Protein AF-A0A7V2ZH72-F1 (afdb_monomer_lite)

Sequence (437 aa):
MSSKNKIIKHLIDLAQKYGYLTFNDINKTFDEYEIDKEKVDDFVEQLTEMGIKIIGAEEEKNLLKDIQAVSEEIIQGEPLRLFINEINKFGVMDRETEIAIAKRIRANEAKLLSLVLSSPIALREINHWVELVKQREMSPKELMKRGRKTRRTLKKMRRKLASTVKTVNKLIKKLAKLQRKLESKKLSLKKKMEYQTKFNKIKKKVVDKINSLNLNPEKVKRLIKKTQTVTDKVIQLIKEEKRYESMFSASYDTVANWFKNLKSRKITPSQFKRITGYNVTAAQTLFANFQKVHTKLLHYKKELNMSEEEIIQLNKQISEIKSEIEKDKLEIIQVNLGLVVSFAKKFAMLTGADVNDLIQEGATGLAKAVEKFEWRKGYKFSTYAHWWIRQAISRYMAEYTKTIRLPVHIRELVSKMIKVYKTFKQKSDEEITTKDY

Secondary structure (DSSP, 8-state):
--HHHHHHHHHHHHHHHHSSEEHHHHHHHHHHTT--GGGHHHHHHHHHHTT--EE-HHHHHHHHHHHHHTTTTS--SHHHHHHHHHHHTT----HHHHHHHHHHHHHHHHHHHHHHHHSHHHHHHHHHHHHHHHHTSS-GGGGSPSS---HHHHHHHHHHHHHHHHHHHHHHHHHHHHHHHHHSS---HHHHHHHHHHHHHHHHHHHHHHHTT---HHHHHHHHHHHHHHHHHHHHHHHHHHHHHHHHTS-HHHHHHHHHHHHTTSS-HHHHHHHHSS-HHHHHHHHHHHHHHHHHHHHHHHHH---HHHHHHHHHHHHHHHHHHHHHHHHHHHHHHHHHHHHHHHHHHHH---HHHHHHHHHHHHHHHHHH--GGG---HHHHHHHHHHHHHHHHHHHHSSSS---HHHHHHHHHHHHHHHHHHTT--SPPPTT--

Radius of gyration: 32.92 Å; chains: 1; bounding box: 65×53×101 Å

pLDDT: mean 76.52, std 13.26, range [38.84, 94.12]

Foldseek 3Di:
DDPVVVLLVVQVVVCVVPVAAEPVNLVVSCVVVVDDPVCSVVVVVVCVVVVHHYAYPVRVVVVVVVVVVVLPPPDPDPVVNVVVVLLVVLAADDQVVVVVLLVLLVVLVVVLLLLLLLFLLLLVVLVVVLVCVVVVVDQLQQFAEDDDDDPVRSVVLNVLSVVLSVVLVVLVVVLVVLVVVLPDPDDDPVVNVVSVVVNVVSSVVNSVSVVVSNTDVVVSVVSLVSLLVLLVVLVVLVVVQVVLCVLQVHHLVVLVVLVVCVVVVVADQVRSCVNRVDHPVVSVVSNVVSVVSVVVNVVSCVSRVDDNVRSVVSNVSSVVSVVSSVVSLVSQLSNCLVVQLVVLVVVCVVQVDDSVVLSVQLSVLQSVLSVPDDCVVVDGSSVSSVVSSCVSSVVCCQAPVDPDHDHNVVVVVVVVVVVVVVVVCVVDVDDDDPVND

Structure (mmCIF, N/CA/C/O backbone):
data_AF-A0A7V2ZH72-F1
#
_entry.id   AF-A0A7V2ZH72-F1
#
loop_
_atom_site.group_PDB
_atom_site.id
_atom_site.type_symbol
_atom_site.label_atom_id
_atom_site.label_alt_id
_atom_site.label_comp_id
_atom_site.label_asym_id
_atom_site.label_entity_id
_atom_site.label_seq_id
_atom_site.pdbx_PDB_ins_code
_atom_site.Cartn_x
_atom_site.Cartn_y
_atom_site.Cartn_z
_atom_site.occupancy
_atom_site.B_iso_or_equiv
_atom_site.auth_seq_id
_atom_site.auth_comp_id
_atom_site.auth_asym_id
_atom_site.auth_atom_id
_atom_site.pdbx_PDB_model_num
ATOM 1 N N . MET A 1 1 ? 12.319 -16.347 -51.691 1.00 42.94 1 MET A N 1
ATOM 2 C CA . MET A 1 1 ? 13.016 -15.154 -51.153 1.00 42.94 1 MET A CA 1
ATOM 3 C C . MET A 1 1 ? 14.231 -15.629 -50.375 1.00 42.94 1 MET A C 1
ATOM 5 O O . MET A 1 1 ? 14.043 -16.300 -49.368 1.00 42.94 1 MET A O 1
ATOM 9 N N . SER A 1 2 ? 15.431 -15.362 -50.899 1.00 49.94 2 SER A N 1
ATOM 10 C CA . SER A 1 2 ? 16.717 -15.862 -50.382 1.00 49.94 2 SER A CA 1
ATOM 11 C C . SER A 1 2 ? 16.894 -15.583 -48.883 1.00 49.94 2 SER A C 1
ATOM 13 O O . SER A 1 2 ? 16.524 -14.500 -48.423 1.00 49.94 2 SER A O 1
ATOM 15 N N . SER A 1 3 ? 17.461 -16.537 -48.133 1.00 55.03 3 SER A N 1
ATOM 16 C CA . SER A 1 3 ? 17.775 -16.414 -46.697 1.00 55.03 3 SER A CA 1
ATOM 17 C C . SER A 1 3 ? 18.550 -15.127 -46.380 1.00 55.03 3 SER A C 1
ATOM 19 O O . SER A 1 3 ? 18.271 -14.482 -45.370 1.00 55.03 3 SER A O 1
ATOM 21 N N . LYS A 1 4 ? 19.389 -14.661 -47.321 1.00 54.16 4 LYS A N 1
ATOM 22 C CA . LYS A 1 4 ? 20.102 -13.373 -47.258 1.00 54.16 4 LYS A CA 1
ATOM 23 C C . LYS A 1 4 ? 19.172 -12.166 -47.049 1.00 54.16 4 LYS A C 1
ATOM 25 O O . LYS A 1 4 ? 19.429 -11.331 -46.189 1.00 54.16 4 LYS A O 1
ATOM 30 N N . ASN A 1 5 ? 18.035 -12.099 -47.748 1.00 54.44 5 ASN A N 1
ATOM 31 C CA . ASN A 1 5 ? 17.117 -10.953 -47.656 1.00 54.44 5 ASN A CA 1
ATOM 32 C C . ASN A 1 5 ? 16.338 -10.909 -46.334 1.00 54.44 5 ASN A C 1
ATOM 34 O O . ASN A 1 5 ? 15.870 -9.843 -45.937 1.00 54.44 5 ASN A O 1
ATOM 38 N N . LYS A 1 6 ? 16.173 -12.045 -45.643 1.00 61.38 6 LYS A N 1
ATOM 39 C CA . LYS A 1 6 ? 15.536 -12.075 -44.316 1.00 61.38 6 LYS A CA 1
ATOM 40 C C . LYS A 1 6 ? 16.492 -11.592 -43.226 1.00 61.38 6 LYS A C 1
ATOM 42 O O . LYS A 1 6 ? 16.057 -10.846 -42.354 1.00 61.38 6 LYS A O 1
ATOM 47 N N . ILE A 1 7 ? 17.770 -11.954 -43.328 1.00 61.69 7 ILE A N 1
ATOM 48 C CA . ILE A 1 7 ? 18.826 -11.561 -42.385 1.00 61.69 7 ILE A CA 1
ATOM 49 C C . ILE A 1 7 ? 19.112 -10.067 -42.504 1.00 61.69 7 ILE A C 1
ATOM 51 O O . ILE A 1 7 ? 19.025 -9.361 -41.505 1.00 61.69 7 ILE A O 1
ATOM 55 N N . ILE A 1 8 ? 19.304 -9.559 -43.727 1.00 59.44 8 ILE A N 1
ATOM 56 C CA . ILE A 1 8 ? 19.474 -8.120 -43.980 1.00 59.44 8 ILE A CA 1
ATOM 57 C C . ILE A 1 8 ? 18.275 -7.342 -43.434 1.00 59.44 8 ILE A C 1
ATOM 59 O O . ILE A 1 8 ? 18.439 -6.348 -42.739 1.00 59.44 8 ILE A O 1
ATOM 63 N N . LYS A 1 9 ? 17.045 -7.815 -43.664 1.00 63.34 9 LYS A N 1
ATOM 64 C CA . LYS A 1 9 ? 15.846 -7.136 -43.156 1.00 63.34 9 LYS A CA 1
ATOM 65 C C . LYS A 1 9 ? 15.752 -7.171 -41.626 1.00 63.34 9 LYS A C 1
ATOM 67 O O . LYS A 1 9 ? 15.284 -6.201 -41.040 1.00 63.34 9 LYS A O 1
ATOM 72 N N . HIS A 1 10 ? 16.205 -8.248 -40.981 1.00 64.75 10 HIS A N 1
ATOM 73 C CA . HIS A 1 10 ? 16.255 -8.345 -39.52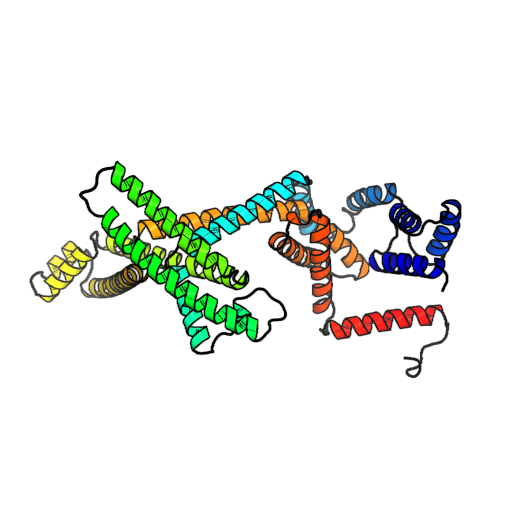2 1.00 64.75 10 HIS A CA 1
ATOM 74 C C . HIS A 1 10 ? 17.348 -7.443 -38.930 1.00 64.75 10 HIS A C 1
ATOM 76 O O . HIS A 1 10 ? 17.093 -6.742 -37.949 1.00 64.75 10 HIS A O 1
ATOM 82 N N . LEU A 1 11 ? 18.538 -7.423 -39.529 1.00 62.69 11 LEU A N 1
ATOM 83 C CA . LEU A 1 11 ? 19.648 -6.567 -39.119 1.00 62.69 11 LEU A CA 1
ATOM 84 C C . LEU A 1 11 ? 19.331 -5.091 -39.357 1.00 62.69 11 LEU A C 1
ATOM 86 O O . LEU A 1 11 ? 19.582 -4.279 -38.479 1.00 62.69 11 LEU A O 1
ATOM 90 N N . ILE A 1 12 ? 18.664 -4.743 -40.459 1.00 61.31 12 ILE A N 1
ATOM 91 C CA . ILE A 1 12 ? 18.168 -3.385 -40.714 1.00 61.31 12 ILE A CA 1
ATOM 92 C C . ILE A 1 12 ? 17.068 -2.999 -39.721 1.00 61.31 12 ILE A C 1
ATOM 94 O O . ILE A 1 12 ? 17.052 -1.864 -39.257 1.00 61.31 12 ILE A O 1
ATOM 98 N N . ASP A 1 13 ? 16.154 -3.901 -39.351 1.00 62.62 13 ASP A N 1
ATOM 99 C CA . ASP A 1 13 ? 15.111 -3.585 -38.363 1.00 62.62 13 ASP A CA 1
ATOM 100 C C . ASP A 1 13 ? 15.700 -3.409 -36.949 1.00 62.62 13 ASP A C 1
ATOM 102 O O . ASP A 1 13 ? 15.247 -2.554 -36.184 1.00 62.62 13 ASP A O 1
ATOM 106 N N . LEU A 1 14 ? 16.755 -4.162 -36.611 1.00 58.56 14 LEU A N 1
ATOM 107 C CA . LEU A 1 14 ? 17.555 -3.951 -35.400 1.00 58.56 14 LEU A CA 1
ATOM 108 C C . LEU A 1 14 ? 18.323 -2.621 -35.478 1.00 58.56 14 LEU A C 1
ATOM 110 O O . LEU A 1 14 ? 18.173 -1.777 -34.594 1.00 58.56 14 LEU A O 1
ATOM 114 N N . ALA A 1 15 ? 19.046 -2.363 -36.564 1.00 52.69 15 ALA A N 1
ATOM 115 C CA . ALA A 1 15 ? 19.786 -1.125 -36.790 1.00 52.69 15 ALA A CA 1
ATOM 116 C C . ALA A 1 15 ? 18.880 0.116 -36.771 1.00 52.69 15 ALA A C 1
ATOM 118 O O . ALA A 1 15 ? 19.221 1.120 -36.153 1.00 52.69 15 ALA A O 1
ATOM 119 N N . GLN A 1 16 ? 17.678 0.047 -37.349 1.00 54.69 16 GLN A N 1
ATOM 120 C CA . GLN A 1 16 ? 16.687 1.129 -37.299 1.00 54.69 16 GLN A CA 1
ATOM 121 C C . GLN A 1 16 ? 16.075 1.321 -35.902 1.00 54.69 16 GLN A C 1
ATOM 123 O O . GLN A 1 16 ? 15.572 2.405 -35.595 1.00 54.69 16 GLN A O 1
ATOM 128 N N . LYS A 1 17 ? 16.095 0.294 -35.042 1.00 52.12 17 LYS A N 1
ATOM 129 C CA . LYS A 1 17 ? 15.632 0.382 -33.646 1.00 52.12 17 LYS A CA 1
ATOM 130 C C . LYS A 1 17 ? 16.693 0.942 -32.697 1.00 52.12 17 LYS A C 1
ATOM 132 O O . LYS A 1 17 ? 16.325 1.675 -31.765 1.00 52.12 17 LYS A O 1
ATOM 137 N N . TYR A 1 18 ? 17.964 0.604 -32.917 1.00 47.16 18 TYR A N 1
ATOM 138 C CA . TYR A 1 18 ? 19.079 0.917 -32.015 1.00 47.16 18 TYR A CA 1
ATOM 139 C C . TYR A 1 18 ? 19.954 2.093 -32.486 1.00 47.16 18 TYR A C 1
ATOM 141 O O . TYR A 1 18 ? 20.513 2.811 -31.647 1.00 47.16 18 TYR A O 1
ATOM 149 N N . GLY A 1 19 ? 19.984 2.366 -33.793 1.00 50.97 19 GLY A N 1
ATOM 150 C CA . GLY A 1 19 ? 20.814 3.395 -34.429 1.00 50.97 19 GLY A CA 1
ATOM 151 C C . GLY A 1 19 ? 22.281 2.990 -34.616 1.00 50.97 19 GLY A C 1
ATOM 152 O O . GLY A 1 19 ? 23.072 3.820 -35.044 1.00 50.97 19 GLY A O 1
ATOM 153 N N . TYR A 1 20 ? 22.636 1.751 -34.266 1.00 58.47 20 TYR A N 1
ATOM 154 C CA . TYR A 1 20 ? 23.930 1.107 -34.491 1.00 58.47 20 TYR A CA 1
ATOM 155 C C . TYR A 1 20 ? 23.747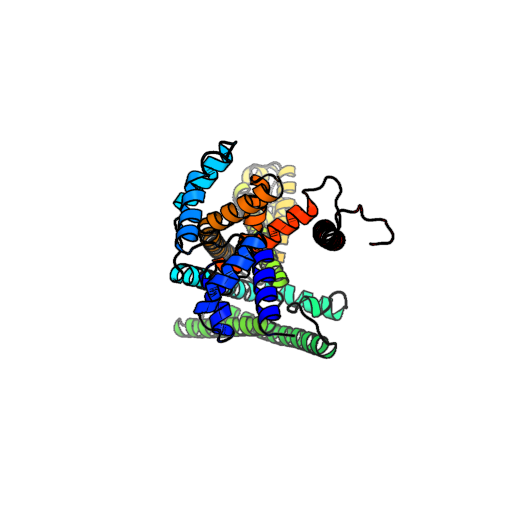 -0.419 -34.440 1.00 58.47 20 TYR A C 1
ATOM 157 O O . TYR A 1 20 ? 22.720 -0.898 -33.946 1.00 58.47 20 TYR A O 1
ATOM 165 N N . LEU A 1 21 ? 24.727 -1.170 -34.938 1.00 65.56 21 LEU A N 1
ATOM 166 C CA . LEU A 1 21 ? 24.818 -2.634 -34.835 1.00 65.56 21 LEU A CA 1
ATOM 167 C C . LEU A 1 21 ? 26.144 -3.004 -34.168 1.00 65.56 21 LEU A C 1
ATOM 169 O O . LEU A 1 21 ? 27.156 -2.381 -34.466 1.00 65.56 21 LEU A O 1
ATOM 173 N N . THR A 1 22 ? 26.164 -3.993 -33.272 1.00 63.84 22 THR A N 1
ATOM 174 C CA . THR A 1 22 ? 27.432 -4.495 -32.716 1.00 63.84 22 THR A CA 1
ATOM 175 C C . THR A 1 22 ? 27.925 -5.709 -33.498 1.00 63.84 22 THR A C 1
ATOM 177 O O . THR A 1 22 ? 27.117 -6.496 -33.997 1.00 63.84 22 THR A O 1
ATOM 180 N N . PHE A 1 23 ? 29.244 -5.916 -33.558 1.00 56.81 23 PHE A N 1
ATOM 181 C CA . PHE A 1 23 ? 29.825 -7.123 -34.172 1.00 56.81 23 PHE A CA 1
ATOM 182 C C . PHE A 1 23 ? 29.302 -8.426 -33.536 1.00 56.81 23 PHE A C 1
ATOM 184 O O . PHE A 1 23 ? 29.145 -9.436 -34.216 1.00 56.81 23 PHE A O 1
ATOM 191 N N . ASN A 1 24 ? 28.953 -8.398 -32.246 1.00 57.81 24 ASN A N 1
ATOM 192 C CA . ASN A 1 24 ? 28.352 -9.540 -31.556 1.00 57.81 24 ASN A CA 1
ATOM 193 C C . ASN A 1 24 ? 26.896 -9.799 -31.960 1.00 57.81 24 ASN A C 1
ATOM 195 O O . ASN A 1 24 ? 26.470 -10.952 -31.956 1.00 57.81 24 ASN A O 1
ATOM 199 N N . ASP A 1 25 ? 26.127 -8.762 -32.294 1.00 63.69 25 ASP A N 1
ATOM 200 C CA . ASP A 1 25 ? 24.755 -8.926 -32.785 1.00 63.69 25 ASP A CA 1
ATOM 201 C C . ASP A 1 25 ? 24.751 -9.472 -34.213 1.00 63.69 25 ASP A C 1
ATOM 203 O O . ASP A 1 25 ? 23.943 -10.343 -34.530 1.00 63.69 25 ASP A O 1
ATOM 207 N N . ILE A 1 26 ? 25.703 -9.029 -35.042 1.00 63.34 26 ILE A N 1
ATOM 208 C CA . ILE A 1 26 ? 25.930 -9.585 -36.379 1.00 63.34 26 ILE A CA 1
ATOM 209 C C . ILE A 1 26 ? 26.319 -11.062 -36.244 1.00 63.34 26 ILE A C 1
ATOM 211 O O . ILE A 1 26 ? 25.592 -11.917 -36.737 1.00 63.34 26 ILE A O 1
ATOM 215 N N . ASN A 1 27 ? 27.347 -11.396 -35.460 1.00 62.38 27 ASN A N 1
ATOM 216 C CA . ASN A 1 27 ? 27.780 -12.786 -35.286 1.00 62.38 27 ASN A CA 1
ATOM 217 C C . ASN A 1 27 ? 26.693 -13.697 -34.698 1.00 62.38 27 ASN A C 1
ATOM 219 O O . ASN A 1 27 ? 26.511 -14.801 -35.191 1.00 62.38 27 ASN A O 1
ATOM 223 N N . LYS A 1 28 ? 25.889 -13.229 -33.733 1.00 65.44 28 LYS A N 1
ATOM 224 C CA . LYS A 1 28 ? 24.750 -14.009 -33.215 1.00 65.44 28 LYS A CA 1
ATOM 225 C C . LYS A 1 28 ? 23.680 -14.262 -34.264 1.00 65.44 28 LYS A C 1
ATOM 227 O O . LYS A 1 28 ? 23.139 -15.359 -34.316 1.00 65.44 28 LYS A O 1
ATOM 232 N N . THR A 1 29 ? 23.367 -13.271 -35.098 1.00 63.47 29 THR A N 1
ATOM 233 C CA . THR A 1 29 ? 22.437 -13.498 -36.211 1.00 63.47 29 THR A CA 1
ATOM 234 C C . THR A 1 29 ? 23.035 -14.402 -37.285 1.00 63.47 29 THR A C 1
ATOM 236 O O . THR A 1 29 ? 22.296 -15.120 -37.934 1.00 63.47 29 THR A O 1
ATOM 239 N N . PHE A 1 30 ? 24.351 -14.431 -37.474 1.00 62.53 30 PHE A N 1
ATOM 240 C CA . PHE A 1 30 ? 24.979 -15.367 -38.410 1.00 62.53 30 PHE A CA 1
ATOM 241 C C . PHE A 1 30 ? 25.046 -16.793 -37.842 1.00 62.53 30 PHE A C 1
ATOM 243 O O . PHE A 1 30 ? 24.791 -17.741 -38.582 1.00 62.53 30 PHE A O 1
ATOM 250 N N . ASP A 1 31 ? 25.267 -16.939 -36.531 1.00 63.03 31 ASP A N 1
ATOM 251 C CA . ASP A 1 31 ? 25.206 -18.216 -35.810 1.00 63.03 31 ASP A CA 1
ATOM 252 C C . ASP A 1 31 ? 23.770 -18.782 -35.783 1.00 63.03 31 ASP A C 1
ATOM 254 O O . ASP A 1 31 ? 23.570 -19.980 -35.957 1.00 63.03 31 ASP A O 1
ATOM 258 N N . GLU A 1 32 ? 22.747 -17.930 -35.624 1.00 62.25 32 GLU A N 1
ATOM 259 C CA . GLU A 1 32 ? 21.328 -18.335 -35.659 1.00 62.25 32 GLU A CA 1
ATOM 260 C C . GLU A 1 32 ? 20.852 -18.807 -37.045 1.00 62.25 32 GLU A C 1
ATOM 262 O O . GLU A 1 32 ? 19.840 -19.505 -37.136 1.00 62.25 32 GLU A O 1
ATOM 267 N N . TYR A 1 33 ? 21.551 -18.426 -38.119 1.00 61.09 33 TYR A N 1
ATOM 268 C CA . TYR A 1 33 ? 21.208 -18.783 -39.501 1.00 61.09 33 TYR A CA 1
ATOM 269 C C . TYR A 1 33 ? 22.255 -19.694 -40.184 1.00 61.09 33 TYR A C 1
ATOM 271 O O . TYR A 1 33 ? 22.132 -19.916 -41.389 1.00 61.09 33 TYR A O 1
ATOM 279 N N . GLU A 1 34 ? 23.231 -20.230 -39.433 1.00 56.44 34 GLU A N 1
ATOM 280 C CA . GLU A 1 34 ? 24.282 -21.172 -39.881 1.00 56.44 34 GLU A CA 1
ATOM 281 C C . GLU A 1 34 ? 25.031 -20.730 -41.162 1.00 56.44 34 GLU A C 1
ATOM 283 O O . GLU A 1 34 ? 25.072 -21.449 -42.160 1.00 56.44 34 GLU A O 1
ATOM 288 N N . ILE A 1 35 ? 25.614 -19.524 -41.166 1.00 58.81 35 ILE A N 1
ATOM 289 C CA . ILE A 1 35 ? 26.358 -18.982 -42.325 1.00 58.81 35 ILE A CA 1
ATOM 290 C C . ILE A 1 35 ? 27.872 -18.946 -42.064 1.00 58.81 35 ILE A C 1
ATOM 292 O O . ILE A 1 35 ? 28.308 -18.593 -40.971 1.00 58.81 35 ILE A O 1
ATOM 296 N N . ASP A 1 36 ? 28.669 -19.244 -43.101 1.00 59.16 36 ASP A N 1
ATOM 297 C CA . ASP A 1 36 ? 30.135 -19.140 -43.081 1.00 59.16 36 ASP A CA 1
ATOM 298 C C . ASP A 1 36 ? 30.631 -17.741 -42.697 1.00 59.16 36 ASP A C 1
ATOM 300 O O . ASP A 1 36 ? 30.236 -16.724 -43.281 1.00 59.16 36 ASP A O 1
ATOM 304 N N . LYS A 1 37 ? 31.573 -17.715 -41.749 1.00 56.91 37 LYS A N 1
ATOM 305 C CA . LYS A 1 37 ? 32.175 -16.495 -41.190 1.00 56.91 37 LYS A CA 1
ATOM 306 C C . LYS A 1 37 ? 32.956 -15.666 -42.212 1.00 56.91 37 LYS A C 1
ATOM 308 O O . LYS A 1 37 ? 33.103 -14.469 -42.012 1.00 56.91 37 LYS A O 1
ATOM 313 N N . GLU A 1 38 ? 33.384 -16.263 -43.323 1.00 57.12 38 GLU A N 1
ATOM 314 C CA . GLU A 1 38 ? 34.100 -15.573 -44.409 1.00 57.12 38 GLU A CA 1
ATOM 315 C C . GLU A 1 38 ? 33.235 -14.546 -45.153 1.00 57.12 38 GLU A C 1
ATOM 317 O O . GLU A 1 38 ? 33.763 -13.643 -45.785 1.00 57.12 38 GLU A O 1
ATOM 322 N N . LYS A 1 39 ? 31.901 -14.642 -45.064 1.00 55.31 39 LYS A N 1
ATOM 323 C CA . LYS A 1 39 ? 30.987 -13.683 -45.710 1.00 55.31 39 LYS A CA 1
ATOM 324 C C . LYS A 1 39 ? 30.615 -12.510 -44.809 1.00 55.31 39 LYS A C 1
ATOM 326 O O . LYS A 1 39 ? 29.885 -11.634 -45.254 1.00 55.31 39 LYS A O 1
ATOM 331 N N . VAL A 1 40 ? 31.050 -12.496 -43.548 1.00 58.69 40 VAL A N 1
ATOM 332 C CA . VAL A 1 40 ? 30.693 -11.435 -42.593 1.00 58.69 40 VAL A CA 1
ATOM 333 C C . VAL A 1 40 ? 31.207 -10.079 -43.074 1.00 58.69 40 VAL A C 1
ATOM 335 O O . VAL A 1 40 ? 30.470 -9.101 -42.973 1.00 58.69 40 VAL A O 1
ATOM 338 N N . ASP A 1 41 ? 32.392 -10.039 -43.683 1.00 53.53 41 ASP A N 1
ATOM 339 C CA . ASP A 1 41 ? 33.021 -8.803 -44.154 1.00 53.53 41 ASP A CA 1
ATOM 340 C C . ASP A 1 41 ? 32.248 -8.161 -45.321 1.00 53.53 41 ASP A C 1
ATOM 342 O O . ASP A 1 41 ? 31.923 -6.977 -45.244 1.00 53.53 41 ASP A O 1
ATOM 346 N N . ASP A 1 42 ? 31.789 -8.949 -46.303 1.00 57.12 42 ASP A N 1
ATOM 347 C CA . ASP A 1 42 ? 30.918 -8.470 -47.395 1.00 57.12 42 ASP A CA 1
ATOM 348 C C . ASP A 1 42 ? 29.610 -7.841 -46.869 1.00 57.12 42 ASP A C 1
ATOM 350 O O . ASP A 1 42 ? 29.080 -6.874 -47.422 1.00 57.12 42 ASP A O 1
ATOM 354 N N . PHE A 1 43 ? 29.044 -8.403 -45.793 1.00 58.31 43 PHE A N 1
ATOM 355 C CA . PHE A 1 43 ? 27.816 -7.884 -45.180 1.00 58.31 43 PHE A CA 1
ATOM 356 C C . PHE A 1 43 ? 28.072 -6.650 -44.313 1.00 58.31 43 PHE A C 1
ATOM 358 O O . PHE A 1 43 ? 27.213 -5.769 -44.244 1.00 58.31 43 PHE A O 1
ATOM 365 N N . VAL A 1 44 ? 29.227 -6.574 -43.652 1.00 58.53 44 VAL A N 1
ATOM 366 C CA . VAL A 1 44 ? 29.673 -5.392 -42.906 1.00 58.53 44 VAL A CA 1
ATOM 367 C C . VAL A 1 44 ? 29.878 -4.224 -43.870 1.00 58.53 44 VAL A C 1
ATOM 369 O O . VAL A 1 44 ? 29.394 -3.127 -43.594 1.00 58.53 44 VAL A O 1
ATOM 372 N N . GLU A 1 45 ? 30.480 -4.461 -45.033 1.00 56.84 45 GLU A N 1
ATOM 373 C CA . GLU A 1 45 ? 30.698 -3.446 -46.066 1.00 56.84 45 GLU A CA 1
ATOM 374 C C . GLU A 1 45 ? 29.364 -2.922 -46.633 1.00 56.84 45 GLU A C 1
ATOM 376 O O . GLU A 1 45 ? 29.110 -1.716 -46.608 1.00 56.84 45 GLU A O 1
ATOM 381 N N . GLN A 1 46 ? 28.426 -3.820 -46.970 1.00 55.84 46 GLN A N 1
ATOM 382 C CA . GLN A 1 46 ? 27.071 -3.448 -47.412 1.00 55.84 46 GLN A CA 1
ATOM 383 C C . GLN A 1 46 ? 26.274 -2.667 -46.355 1.00 55.84 46 GLN A C 1
ATOM 385 O O . GLN A 1 46 ? 25.549 -1.726 -46.676 1.00 55.84 46 GLN A O 1
ATOM 390 N N . LEU A 1 47 ? 26.373 -3.038 -45.077 1.00 60.25 47 LEU A N 1
ATOM 391 C CA . LEU A 1 47 ? 25.688 -2.321 -43.995 1.00 60.25 47 LEU A CA 1
ATOM 392 C C . LEU A 1 47 ? 26.297 -0.930 -43.756 1.00 60.25 47 LEU A C 1
ATOM 394 O O . LEU A 1 47 ? 25.569 0.002 -43.397 1.00 60.25 47 LEU A O 1
ATOM 398 N N . THR A 1 48 ? 27.600 -0.781 -44.001 1.00 51.16 48 THR A N 1
ATOM 399 C CA . THR A 1 48 ? 28.321 0.491 -43.879 1.00 51.16 48 THR A CA 1
ATOM 400 C C . THR A 1 48 ? 27.985 1.431 -45.042 1.00 51.16 48 THR A C 1
ATOM 402 O O . THR A 1 48 ? 27.684 2.600 -44.797 1.00 51.16 48 THR A O 1
ATOM 405 N N . GLU A 1 49 ? 27.891 0.924 -46.279 1.00 50.91 49 GLU A N 1
ATOM 406 C CA . GLU A 1 49 ? 27.371 1.674 -47.441 1.00 50.91 49 GLU A CA 1
ATOM 407 C C . GLU A 1 49 ? 25.922 2.142 -47.240 1.00 50.91 49 GLU A C 1
ATOM 409 O O . GLU A 1 49 ? 25.537 3.233 -47.662 1.00 50.91 49 GLU A O 1
ATOM 414 N N . MET A 1 50 ? 25.110 1.357 -46.525 1.00 51.59 50 MET A N 1
ATOM 415 C CA . MET A 1 50 ? 23.740 1.729 -46.153 1.00 51.59 50 MET A CA 1
ATOM 416 C C . MET A 1 50 ? 23.660 2.754 -45.002 1.00 51.59 50 MET A C 1
ATOM 418 O O . MET A 1 50 ? 22.557 3.098 -44.559 1.00 51.59 50 MET A O 1
ATOM 422 N N . GLY A 1 51 ? 24.799 3.259 -44.513 1.00 44.72 51 GLY A N 1
ATOM 423 C CA . GLY A 1 51 ? 24.878 4.302 -43.487 1.00 44.72 51 GLY A CA 1
ATOM 424 C C . GLY A 1 51 ? 24.595 3.814 -42.063 1.00 44.72 51 GLY A C 1
ATOM 425 O O . GLY A 1 51 ? 24.232 4.615 -41.197 1.00 44.72 51 GLY A O 1
ATOM 426 N N . ILE A 1 52 ? 24.720 2.508 -41.799 1.00 57.09 52 ILE A N 1
ATOM 427 C CA . ILE A 1 52 ? 24.537 1.928 -40.465 1.00 57.09 52 ILE A CA 1
ATOM 428 C C . ILE A 1 52 ? 25.894 1.859 -39.762 1.00 5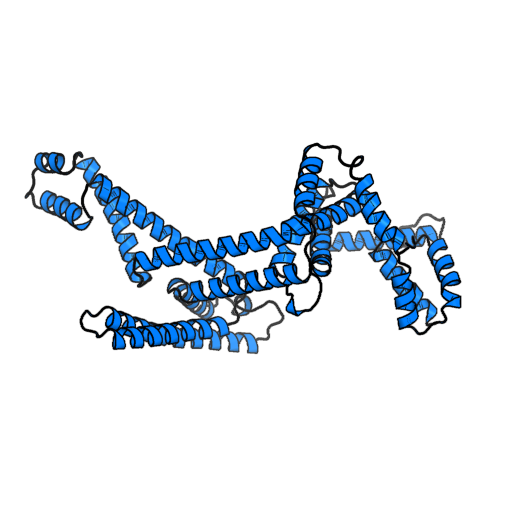7.09 52 ILE A C 1
ATOM 430 O O . ILE A 1 52 ? 26.805 1.170 -40.205 1.00 57.09 52 ILE A O 1
ATOM 434 N N . LYS A 1 53 ? 26.020 2.555 -38.626 1.00 49.06 53 LYS A N 1
ATOM 435 C CA . LYS A 1 53 ? 27.258 2.580 -37.836 1.00 49.06 53 LYS A CA 1
ATOM 436 C C . LYS A 1 53 ? 27.440 1.249 -37.094 1.00 49.06 53 LYS A C 1
ATOM 438 O O . LYS A 1 53 ? 26.620 0.910 -36.234 1.00 49.06 53 LYS A O 1
ATOM 443 N N . ILE A 1 54 ? 28.483 0.497 -37.439 1.00 56.75 54 ILE A N 1
ATOM 444 C CA . ILE A 1 54 ? 28.846 -0.765 -36.782 1.00 56.75 54 ILE A CA 1
ATOM 445 C C . ILE A 1 54 ? 29.859 -0.451 -35.684 1.00 56.75 54 ILE A C 1
ATOM 447 O O . ILE A 1 54 ? 30.826 0.259 -35.932 1.00 56.75 54 ILE A O 1
ATOM 451 N N . ILE A 1 55 ? 29.586 -0.920 -34.467 1.00 51.97 55 ILE A N 1
ATOM 452 C CA . ILE A 1 55 ? 30.324 -0.549 -33.257 1.00 51.97 55 ILE A CA 1
ATOM 453 C C . ILE A 1 55 ? 31.002 -1.788 -32.660 1.00 51.97 55 ILE A C 1
ATOM 455 O O . ILE A 1 55 ? 30.369 -2.837 -32.484 1.00 51.97 55 ILE A O 1
ATOM 459 N N . GLY A 1 56 ? 32.293 -1.679 -32.348 1.00 46.03 56 GLY A N 1
ATOM 460 C CA . GLY A 1 56 ? 33.073 -2.737 -31.698 1.00 46.03 56 GLY A CA 1
ATOM 461 C C . GLY A 1 56 ? 32.745 -2.908 -30.205 1.00 46.03 56 GLY A C 1
ATOM 462 O O . GLY A 1 56 ? 32.259 -1.992 -29.545 1.00 46.03 56 GLY A O 1
ATOM 463 N N . ALA A 1 57 ? 33.060 -4.071 -29.619 1.00 49.09 57 ALA A N 1
ATOM 464 C CA . ALA A 1 57 ? 32.887 -4.304 -28.174 1.00 49.09 57 ALA A CA 1
ATOM 465 C C . ALA A 1 57 ? 33.768 -3.374 -27.304 1.00 49.09 57 ALA A C 1
ATOM 467 O O . ALA A 1 57 ? 33.423 -3.065 -26.161 1.00 49.09 57 ALA A O 1
ATOM 468 N N . GLU A 1 58 ? 34.885 -2.887 -27.853 1.00 41.53 58 GLU A N 1
ATOM 469 C CA . GLU A 1 58 ? 35.714 -1.842 -27.237 1.00 41.53 58 GLU A CA 1
ATOM 470 C C . GLU A 1 58 ? 35.104 -0.444 -27.381 1.00 41.53 58 GLU A C 1
ATOM 472 O O . GLU A 1 58 ? 35.248 0.374 -26.476 1.00 41.53 58 GLU A O 1
ATOM 477 N N . GLU A 1 59 ? 34.330 -0.188 -28.435 1.00 44.06 59 GLU A N 1
ATOM 478 C CA . GLU A 1 59 ? 33.614 1.072 -28.629 1.00 44.06 59 GLU A CA 1
ATOM 479 C C . GLU A 1 59 ? 32.339 1.174 -27.781 1.00 44.06 59 GLU A C 1
ATOM 481 O O . GLU A 1 59 ? 31.924 2.277 -27.468 1.00 44.06 59 GLU A O 1
ATOM 486 N N . GLU A 1 60 ? 31.745 0.071 -27.309 1.00 43.56 60 GLU A N 1
ATOM 487 C CA . GLU A 1 60 ? 30.679 0.105 -26.288 1.00 43.56 60 GLU A CA 1
ATOM 488 C C . GLU A 1 60 ? 31.233 0.520 -24.907 1.00 43.56 60 GLU A C 1
ATOM 490 O O . GLU A 1 60 ? 30.601 1.276 -24.162 1.00 43.56 60 GLU A O 1
ATOM 495 N N . LYS A 1 61 ? 32.468 0.097 -24.594 1.00 43.09 61 LYS A N 1
ATOM 496 C CA . LYS A 1 61 ? 33.236 0.565 -23.427 1.00 43.09 61 LYS A CA 1
ATOM 497 C C . LYS A 1 61 ? 33.771 1.987 -23.608 1.00 43.09 61 LYS A C 1
ATOM 499 O O . LYS A 1 61 ? 33.767 2.741 -22.636 1.00 43.09 61 LYS A O 1
ATOM 504 N N . ASN A 1 62 ? 34.194 2.367 -24.814 1.00 40.38 62 ASN A N 1
ATOM 505 C CA . ASN A 1 62 ? 34.583 3.746 -25.104 1.00 40.38 62 ASN A CA 1
ATOM 506 C C . ASN A 1 62 ? 33.368 4.667 -25.181 1.00 40.38 62 ASN A C 1
ATOM 508 O O . ASN A 1 62 ? 33.468 5.761 -24.677 1.00 40.38 62 ASN A O 1
ATOM 512 N N . LEU A 1 63 ? 32.181 4.219 -25.594 1.00 43.38 63 LEU A N 1
ATOM 513 C CA . LEU A 1 63 ? 30.933 4.978 -25.455 1.00 43.38 63 LEU A CA 1
ATOM 514 C C . LEU A 1 63 ? 30.630 5.275 -23.983 1.00 43.38 63 LEU A C 1
ATOM 516 O O . LEU A 1 63 ? 30.234 6.387 -23.668 1.00 43.38 63 LEU A O 1
ATOM 520 N N . LEU A 1 64 ? 30.865 4.333 -23.062 1.00 43.88 64 LEU A N 1
ATOM 521 C CA . LEU A 1 64 ? 30.764 4.569 -21.612 1.00 43.88 64 LEU A CA 1
ATOM 522 C C . LEU A 1 64 ? 31.815 5.567 -21.081 1.00 43.88 64 LEU A C 1
ATOM 524 O O . LEU A 1 64 ? 31.508 6.311 -20.150 1.00 43.88 64 LEU A O 1
ATOM 528 N N . LYS A 1 65 ? 33.016 5.619 -21.676 1.00 39.06 65 LYS A N 1
ATOM 529 C CA . LYS A 1 65 ? 34.077 6.592 -21.340 1.00 39.06 65 LYS A CA 1
ATOM 530 C C . LYS A 1 65 ? 33.886 7.959 -22.016 1.00 39.06 65 LYS A C 1
ATOM 532 O O . LYS A 1 65 ? 34.109 8.984 -21.386 1.00 39.06 65 LYS A O 1
ATOM 537 N N . ASP A 1 66 ? 33.368 7.998 -23.232 1.00 39.78 66 ASP A N 1
ATOM 538 C CA . ASP A 1 66 ? 33.026 9.202 -23.988 1.00 39.78 66 ASP A CA 1
ATOM 539 C C . ASP A 1 66 ? 31.751 9.839 -23.418 1.00 39.78 66 ASP A C 1
ATOM 541 O O . ASP A 1 66 ? 31.628 11.057 -23.378 1.00 39.78 66 ASP A O 1
ATOM 545 N N . ILE A 1 67 ? 30.841 9.047 -22.831 1.00 42.59 67 ILE A N 1
ATOM 546 C CA . ILE A 1 67 ? 29.753 9.525 -21.955 1.00 42.59 67 ILE A CA 1
ATOM 547 C C . ILE A 1 67 ? 30.307 10.254 -20.713 1.00 42.59 67 ILE A C 1
ATOM 549 O O . ILE A 1 67 ? 29.635 11.144 -20.177 1.00 42.59 67 ILE A O 1
ATOM 553 N N . GLN A 1 68 ? 31.519 9.902 -20.270 1.00 38.84 68 GLN A N 1
ATOM 554 C CA . GLN A 1 68 ? 32.225 10.528 -19.153 1.00 38.84 68 GLN A CA 1
ATOM 555 C C . GLN A 1 68 ? 32.979 11.798 -19.589 1.00 38.84 68 GLN A C 1
ATOM 557 O O . GLN A 1 68 ? 32.988 12.760 -18.830 1.00 38.84 68 GLN A O 1
ATOM 562 N N . ALA A 1 69 ? 33.508 11.866 -20.815 1.00 39.00 69 ALA A N 1
ATOM 563 C CA . ALA A 1 69 ? 34.152 13.066 -21.373 1.00 39.00 69 ALA A CA 1
ATOM 564 C C . ALA A 1 69 ? 33.139 14.131 -21.852 1.00 39.00 69 ALA A C 1
ATOM 566 O O . ALA A 1 69 ? 33.269 15.312 -21.548 1.00 39.00 69 ALA A O 1
ATOM 567 N N . VAL A 1 70 ? 32.031 13.714 -22.475 1.00 42.72 70 VAL A N 1
ATOM 568 C CA . VAL A 1 70 ? 30.909 14.588 -22.891 1.00 42.72 70 VAL A CA 1
ATOM 569 C C . VAL A 1 70 ? 30.069 15.059 -21.683 1.00 42.72 70 VAL A C 1
ATOM 571 O O . VAL A 1 70 ? 29.078 15.784 -21.811 1.00 42.72 70 VAL A O 1
ATOM 574 N N . SER A 1 71 ? 30.448 14.656 -20.464 1.00 43.44 71 SER A N 1
ATOM 575 C CA . SER A 1 71 ? 29.843 15.154 -19.229 1.00 43.44 71 SER A CA 1
ATOM 576 C C . SER A 1 71 ? 30.128 16.638 -18.967 1.00 43.44 71 SER A C 1
ATOM 578 O O . SER A 1 71 ? 29.373 17.240 -18.209 1.00 43.44 71 SER A O 1
ATOM 580 N N . GLU A 1 72 ? 31.123 17.246 -19.621 1.00 44.06 72 GLU A N 1
ATOM 581 C CA . GLU A 1 72 ? 31.501 18.641 -19.359 1.00 44.06 72 GLU A CA 1
ATOM 582 C C . GLU A 1 72 ? 30.905 19.663 -20.339 1.00 44.06 72 GLU A C 1
ATOM 584 O O . GLU A 1 72 ? 30.548 20.753 -19.903 1.00 44.06 72 GLU A O 1
ATOM 589 N N . GLU A 1 73 ? 30.697 19.327 -21.617 1.00 44.38 73 GLU A N 1
ATOM 590 C CA . GLU A 1 73 ? 30.302 20.333 -22.627 1.00 44.38 73 GLU A CA 1
ATOM 591 C C . GLU A 1 73 ? 28.786 20.525 -22.810 1.00 44.38 73 GLU A C 1
ATOM 593 O O . GLU A 1 73 ? 28.337 21.622 -23.131 1.00 44.38 73 GLU A O 1
ATOM 598 N N . ILE A 1 74 ? 27.960 19.493 -22.585 1.00 46.84 74 ILE A N 1
ATOM 599 C CA . ILE A 1 74 ? 26.502 19.567 -22.851 1.00 46.84 74 ILE A CA 1
ATOM 600 C C . ILE A 1 74 ? 25.714 20.096 -21.633 1.00 46.84 74 ILE A C 1
ATOM 602 O O . ILE A 1 74 ? 24.523 20.394 -21.723 1.00 46.84 74 ILE A O 1
ATOM 606 N N . ILE A 1 75 ? 26.358 20.249 -20.472 1.00 50.25 75 ILE A N 1
ATOM 607 C CA . ILE A 1 75 ? 25.701 20.696 -19.238 1.00 50.25 75 ILE A CA 1
ATOM 608 C C . ILE A 1 75 ? 25.824 22.218 -19.098 1.00 50.25 75 ILE A C 1
ATOM 610 O O . ILE A 1 75 ? 26.579 22.728 -18.273 1.00 50.25 75 ILE A O 1
ATOM 614 N N . GLN A 1 76 ? 25.045 22.969 -19.874 1.00 51.38 76 GLN A N 1
ATOM 615 C CA . GLN A 1 76 ? 24.780 24.368 -19.533 1.00 51.38 76 GLN A CA 1
ATOM 616 C C . GLN A 1 76 ? 23.757 24.416 -18.388 1.00 51.38 76 GLN A C 1
ATOM 618 O O . GLN A 1 76 ? 22.550 24.495 -18.599 1.00 51.38 76 GLN A O 1
ATOM 623 N N . GLY A 1 77 ? 24.256 24.299 -17.154 1.00 57.31 77 GLY A N 1
ATOM 624 C CA . GLY A 1 77 ? 23.494 24.526 -15.926 1.00 57.31 77 GLY A CA 1
ATOM 625 C C . GLY A 1 77 ? 24.103 23.845 -14.697 1.00 57.31 77 GLY A C 1
ATOM 626 O O . GLY A 1 77 ? 24.189 22.617 -14.641 1.00 57.31 77 GLY A O 1
ATOM 627 N N . GLU A 1 78 ? 24.446 24.627 -13.666 1.00 62.25 78 GLU A N 1
ATOM 628 C CA . GLU A 1 78 ? 24.863 24.129 -12.340 1.00 62.25 78 GLU A CA 1
ATOM 629 C C . GLU A 1 78 ? 23.960 23.012 -11.759 1.00 62.25 78 GLU A C 1
ATOM 631 O O . GLU A 1 78 ? 24.504 22.048 -11.211 1.00 62.25 78 GLU A O 1
ATOM 636 N N . PRO A 1 79 ? 22.615 23.033 -11.915 1.00 72.25 79 PRO A N 1
ATOM 637 C CA . PRO A 1 79 ? 21.744 22.028 -11.298 1.00 72.25 79 PRO A CA 1
ATOM 638 C C . PRO A 1 79 ? 21.946 20.601 -11.825 1.00 72.25 79 PRO A C 1
ATOM 640 O O . PRO A 1 79 ? 21.915 19.641 -11.054 1.00 72.25 79 PRO A O 1
ATOM 643 N N . LEU A 1 80 ? 22.174 20.438 -13.132 1.00 71.88 80 LEU A N 1
ATOM 644 C CA . LEU A 1 80 ? 22.319 19.114 -13.743 1.00 71.88 80 LEU A CA 1
ATOM 645 C C . LEU A 1 80 ? 23.683 18.493 -13.403 1.00 71.88 80 LEU A C 1
ATOM 647 O O . LEU A 1 80 ? 23.782 17.280 -13.212 1.00 71.88 80 LEU A O 1
ATOM 651 N N . ARG A 1 81 ? 24.721 19.327 -13.253 1.00 74.25 81 ARG A N 1
ATOM 652 C CA . ARG A 1 81 ? 26.056 18.890 -12.822 1.00 74.25 81 ARG A CA 1
ATOM 653 C C . ARG A 1 81 ? 26.039 18.427 -11.362 1.00 74.25 81 ARG A C 1
ATOM 655 O O . ARG A 1 81 ? 26.574 17.361 -11.060 1.00 74.25 81 ARG A O 1
ATOM 662 N N . LEU A 1 82 ? 25.357 19.167 -10.480 1.00 77.94 82 LEU A N 1
ATOM 663 C CA . LEU A 1 82 ? 25.129 18.759 -9.087 1.00 77.94 82 LEU A CA 1
ATOM 664 C C . LEU A 1 82 ? 24.378 17.423 -9.007 1.00 77.94 82 LEU A C 1
ATOM 666 O O . LEU A 1 82 ? 24.812 16.512 -8.305 1.00 77.94 82 LEU A O 1
ATOM 670 N N . PHE A 1 83 ? 23.310 17.272 -9.789 1.00 79.69 83 PHE A N 1
ATOM 671 C CA . PHE A 1 83 ? 22.509 16.050 -9.829 1.00 79.69 83 PHE A CA 1
ATOM 672 C C . PHE A 1 83 ? 23.297 14.822 -10.315 1.00 79.69 83 PHE A C 1
ATOM 674 O O . PHE A 1 83 ? 23.223 13.754 -9.710 1.00 79.69 83 PHE A O 1
ATOM 681 N N . ILE A 1 84 ? 24.090 14.954 -11.382 1.00 78.12 84 ILE A N 1
ATOM 682 C CA . ILE A 1 84 ? 24.919 13.847 -11.890 1.00 78.12 84 ILE A CA 1
ATOM 683 C C . ILE A 1 84 ? 26.007 13.472 -10.878 1.00 78.12 84 ILE A C 1
ATOM 685 O O . ILE A 1 84 ? 26.245 12.285 -10.649 1.00 78.12 84 ILE A O 1
ATOM 689 N N . ASN A 1 85 ? 26.613 14.461 -10.216 1.00 80.62 85 ASN A N 1
ATOM 690 C CA . ASN A 1 85 ? 27.567 14.211 -9.138 1.00 80.62 85 ASN A CA 1
ATOM 691 C C . ASN A 1 85 ? 26.927 13.479 -7.953 1.00 80.62 85 ASN A C 1
ATOM 693 O O . ASN A 1 85 ? 27.577 12.630 -7.348 1.00 80.62 85 ASN A O 1
ATOM 697 N N . GLU A 1 86 ? 25.666 13.762 -7.619 1.00 80.00 86 GLU A N 1
ATOM 698 C CA . GLU A 1 86 ? 24.931 12.991 -6.612 1.00 80.00 86 GLU A CA 1
ATOM 699 C C . GLU A 1 86 ? 24.655 11.558 -7.063 1.00 80.00 86 GLU A C 1
ATOM 701 O O . GLU A 1 86 ? 24.870 10.636 -6.280 1.00 80.00 86 GLU A O 1
ATOM 706 N N . ILE A 1 87 ? 24.243 11.344 -8.316 1.00 80.44 87 ILE A N 1
ATOM 707 C CA . ILE A 1 87 ? 23.982 9.997 -8.849 1.00 80.44 87 ILE A CA 1
ATOM 708 C C . ILE A 1 87 ? 25.248 9.139 -8.829 1.00 80.44 87 ILE A C 1
ATOM 710 O O . ILE A 1 87 ? 25.199 7.984 -8.405 1.00 80.44 87 ILE A O 1
ATOM 714 N N . ASN A 1 88 ? 26.387 9.697 -9.244 1.00 74.25 88 ASN A N 1
ATOM 715 C CA . ASN A 1 88 ? 27.648 8.961 -9.324 1.00 74.25 88 ASN A CA 1
ATOM 716 C C . ASN A 1 88 ? 28.133 8.444 -7.956 1.00 74.25 88 ASN A C 1
ATOM 718 O O . ASN A 1 88 ? 28.893 7.479 -7.907 1.00 74.25 88 ASN A O 1
ATOM 722 N N . LYS A 1 89 ? 27.657 9.017 -6.839 1.00 79.81 89 LYS A N 1
ATOM 723 C CA . LYS A 1 89 ? 27.968 8.531 -5.482 1.00 79.81 89 LYS A CA 1
ATOM 724 C C . LYS A 1 89 ? 27.328 7.178 -5.157 1.00 79.81 89 LYS A C 1
ATOM 726 O O . LYS A 1 89 ? 27.832 6.481 -4.283 1.00 79.81 89 LYS A O 1
ATOM 731 N N . PHE A 1 90 ? 26.231 6.802 -5.821 1.00 74.38 90 PHE A N 1
ATOM 732 C CA . PHE A 1 90 ? 25.463 5.594 -5.485 1.00 74.38 90 PHE A CA 1
ATOM 733 C C . PHE A 1 90 ? 26.037 4.294 -6.080 1.00 74.38 90 PHE A C 1
ATOM 735 O O . PHE A 1 90 ? 25.546 3.214 -5.756 1.00 74.38 90 PHE A O 1
ATOM 742 N N . GLY A 1 91 ? 27.101 4.369 -6.887 1.00 74.69 91 GLY A N 1
ATOM 743 C CA . GLY A 1 91 ? 27.793 3.197 -7.432 1.00 74.69 91 GLY A CA 1
ATOM 744 C C . GLY A 1 91 ? 26.945 2.363 -8.402 1.00 74.69 91 GLY A C 1
ATOM 745 O O . GLY A 1 91 ? 25.948 2.832 -8.946 1.00 74.69 91 GLY A O 1
ATOM 746 N N . VAL A 1 92 ? 27.364 1.117 -8.639 1.00 77.31 92 VAL A N 1
ATOM 747 C CA . VAL A 1 92 ? 26.664 0.139 -9.492 1.00 77.31 92 VAL A CA 1
ATOM 748 C C . VAL A 1 92 ? 26.151 -1.006 -8.620 1.00 77.31 92 VAL A C 1
ATOM 750 O O . VAL A 1 92 ? 26.848 -1.455 -7.714 1.00 77.31 92 VAL A O 1
ATOM 753 N N . MET A 1 93 ? 24.929 -1.479 -8.883 1.00 81.56 93 MET A N 1
ATOM 754 C CA . MET A 1 93 ? 24.316 -2.582 -8.141 1.00 81.56 93 MET A CA 1
ATOM 755 C C . MET A 1 93 ? 24.603 -3.924 -8.817 1.00 81.56 93 MET A C 1
ATOM 757 O O . MET A 1 93 ? 24.362 -4.094 -10.014 1.00 81.56 93 MET A O 1
ATOM 761 N N . ASP A 1 94 ? 25.053 -4.898 -8.032 1.00 86.19 94 ASP A N 1
ATOM 762 C CA . ASP A 1 94 ? 25.186 -6.279 -8.483 1.00 86.19 94 ASP A CA 1
ATOM 763 C C . ASP A 1 94 ? 23.828 -6.963 -8.683 1.00 86.19 94 ASP A C 1
ATOM 765 O O . ASP A 1 94 ? 22.822 -6.672 -8.035 1.00 86.19 94 ASP A O 1
ATOM 769 N N . ARG A 1 95 ? 23.795 -7.976 -9.553 1.00 84.81 95 ARG A N 1
ATOM 770 C CA . ARG A 1 95 ? 22.563 -8.737 -9.824 1.00 84.81 95 ARG A CA 1
ATOM 771 C C . ARG A 1 95 ? 21.993 -9.398 -8.563 1.00 84.81 95 ARG A C 1
ATOM 773 O O . ARG A 1 95 ? 20.778 -9.540 -8.433 1.00 84.81 95 ARG A O 1
ATOM 780 N N . GLU A 1 96 ? 22.848 -9.845 -7.650 1.00 88.19 96 GLU A N 1
ATOM 781 C CA . GLU A 1 96 ? 22.410 -10.499 -6.415 1.00 88.19 96 GLU A CA 1
ATOM 782 C C . GLU A 1 96 ? 21.731 -9.521 -5.459 1.00 88.19 96 GLU A C 1
ATOM 784 O O . GLU A 1 96 ? 20.677 -9.842 -4.899 1.00 88.19 96 GLU A O 1
ATOM 789 N N . THR A 1 97 ? 22.279 -8.312 -5.332 1.00 88.38 97 THR A N 1
ATOM 790 C CA . THR A 1 97 ? 21.714 -7.251 -4.497 1.00 88.38 97 THR A CA 1
ATOM 791 C C . THR A 1 97 ? 20.412 -6.719 -5.100 1.00 88.38 97 THR A C 1
ATOM 793 O O . THR A 1 97 ? 19.426 -6.602 -4.369 1.00 88.38 97 THR A O 1
ATOM 796 N N . GLU A 1 98 ? 20.318 -6.570 -6.431 1.00 87.06 98 GLU A N 1
ATOM 797 C CA . GLU A 1 98 ? 19.053 -6.269 -7.130 1.00 87.06 98 GLU A CA 1
ATOM 798 C C . GLU A 1 98 ? 17.953 -7.285 -6.774 1.00 87.06 98 GLU A C 1
ATOM 800 O O . GLU A 1 98 ? 16.816 -6.930 -6.437 1.00 87.06 98 GLU A O 1
ATOM 805 N N . ILE A 1 99 ? 18.283 -8.580 -6.832 1.00 89.31 99 ILE A N 1
ATOM 806 C CA . ILE A 1 99 ? 17.342 -9.660 -6.521 1.00 89.31 99 ILE A CA 1
ATOM 807 C C . ILE A 1 99 ? 16.984 -9.655 -5.030 1.00 89.31 99 ILE A C 1
ATOM 809 O O . ILE A 1 99 ? 15.823 -9.905 -4.684 1.00 89.31 99 ILE A O 1
ATOM 813 N N . ALA A 1 100 ? 17.945 -9.390 -4.145 1.00 91.75 100 ALA A N 1
ATOM 814 C CA . ALA A 1 100 ? 17.726 -9.330 -2.705 1.00 91.75 100 ALA A CA 1
ATOM 815 C C . ALA A 1 100 ? 16.751 -8.205 -2.329 1.00 91.75 100 ALA A C 1
ATOM 817 O O . ALA A 1 100 ? 15.763 -8.467 -1.636 1.00 91.75 100 ALA A O 1
ATOM 818 N N . ILE A 1 101 ? 16.953 -6.993 -2.855 1.00 91.19 101 ILE A N 1
ATOM 819 C CA . ILE A 1 101 ? 16.058 -5.859 -2.595 1.00 91.19 101 ILE A CA 1
ATOM 820 C C . ILE A 1 101 ? 14.678 -6.125 -3.208 1.00 91.19 101 ILE A C 1
ATOM 822 O O . ILE A 1 101 ? 13.657 -5.947 -2.544 1.00 91.19 101 ILE A O 1
ATOM 826 N N . ALA A 1 102 ? 14.604 -6.668 -4.428 1.00 90.69 102 ALA A N 1
ATOM 827 C CA . ALA A 1 102 ? 13.320 -7.014 -5.038 1.00 90.69 102 ALA A CA 1
ATOM 828 C C . ALA A 1 102 ? 12.538 -8.063 -4.215 1.00 90.69 102 ALA A C 1
ATOM 830 O O . ALA A 1 102 ? 11.318 -7.943 -4.042 1.00 90.69 102 ALA A O 1
ATOM 831 N N . LYS A 1 103 ? 13.229 -9.068 -3.652 1.00 92.25 103 LYS A N 1
ATOM 832 C CA . LYS A 1 103 ? 12.642 -10.037 -2.710 1.00 92.25 103 LYS A CA 1
ATOM 833 C C . LYS A 1 103 ? 12.148 -9.350 -1.434 1.00 92.25 103 LYS A C 1
ATOM 835 O O . LYS A 1 103 ? 11.017 -9.625 -1.022 1.00 92.25 103 LYS A O 1
ATOM 840 N N . ARG A 1 104 ? 12.951 -8.453 -0.845 1.00 93.12 104 ARG A N 1
ATOM 841 C CA . ARG A 1 104 ? 12.616 -7.679 0.365 1.00 93.12 104 ARG A CA 1
ATOM 842 C C . ARG A 1 104 ? 11.356 -6.838 0.155 1.00 93.12 104 ARG A C 1
ATOM 844 O O . ARG A 1 104 ? 10.400 -6.982 0.917 1.00 93.12 104 ARG A O 1
ATOM 851 N N . ILE A 1 105 ? 11.274 -6.113 -0.964 1.00 92.19 105 ILE A N 1
ATOM 852 C CA . ILE A 1 105 ? 10.096 -5.323 -1.354 1.00 92.19 105 ILE A CA 1
ATOM 853 C C . ILE A 1 105 ? 8.837 -6.191 -1.389 1.00 92.19 105 ILE A C 1
ATOM 855 O O . ILE A 1 105 ? 7.831 -5.836 -0.780 1.00 92.19 105 ILE A O 1
ATOM 859 N N . ARG A 1 106 ? 8.851 -7.348 -2.067 1.00 90.94 106 ARG A N 1
ATOM 860 C CA . ARG A 1 106 ? 7.636 -8.185 -2.158 1.00 90.94 106 ARG A CA 1
ATOM 861 C C . ARG A 1 106 ? 7.279 -8.859 -0.847 1.00 90.94 106 ARG A C 1
ATOM 863 O O . ARG A 1 106 ? 6.091 -9.045 -0.583 1.00 90.94 106 ARG A O 1
ATOM 870 N N . ALA A 1 107 ? 8.271 -9.241 -0.046 1.00 91.88 107 ALA A N 1
ATOM 871 C CA . ALA A 1 107 ? 8.030 -9.771 1.288 1.00 91.88 107 ALA A CA 1
ATOM 872 C C . ALA A 1 107 ? 7.328 -8.717 2.157 1.00 91.88 107 ALA A C 1
ATOM 874 O O . ALA A 1 107 ? 6.300 -9.016 2.770 1.00 91.88 107 ALA A O 1
ATOM 875 N N . ASN A 1 108 ? 7.803 -7.471 2.117 1.00 93.31 108 ASN A N 1
ATOM 876 C CA . ASN A 1 108 ? 7.205 -6.349 2.831 1.00 93.31 108 ASN A CA 1
ATOM 877 C C . ASN A 1 108 ? 5.827 -5.959 2.272 1.00 93.31 108 ASN A C 1
ATOM 879 O O . ASN A 1 108 ? 4.896 -5.763 3.051 1.00 93.31 108 ASN A O 1
ATOM 883 N N . GLU A 1 109 ? 5.627 -5.947 0.950 1.00 90.00 109 GLU A N 1
ATOM 884 C CA . GLU A 1 109 ? 4.307 -5.735 0.330 1.00 90.00 109 GLU A CA 1
ATOM 885 C C . GLU A 1 109 ? 3.303 -6.825 0.752 1.00 90.00 109 GLU A C 1
ATOM 887 O O . GLU A 1 109 ? 2.149 -6.524 1.069 1.00 90.00 109 GLU A O 1
ATOM 892 N N . ALA A 1 110 ? 3.731 -8.090 0.814 1.00 88.56 110 ALA A N 1
ATOM 893 C CA . ALA A 1 110 ? 2.897 -9.197 1.277 1.00 88.56 110 ALA A CA 1
ATOM 894 C C . ALA A 1 110 ? 2.592 -9.103 2.782 1.00 88.56 110 ALA A C 1
ATOM 896 O O . ALA A 1 110 ? 1.455 -9.347 3.196 1.00 88.56 110 ALA A O 1
ATOM 897 N N . LYS A 1 111 ? 3.579 -8.707 3.596 1.00 90.62 111 LYS A N 1
ATOM 898 C CA . LYS A 1 111 ? 3.419 -8.458 5.035 1.00 90.62 111 LYS A CA 1
ATOM 899 C C . LYS A 1 111 ? 2.420 -7.326 5.273 1.00 90.62 111 LYS A C 1
ATOM 901 O O . LYS A 1 111 ? 1.449 -7.533 6.002 1.00 90.62 111 LYS A O 1
ATOM 906 N N . LEU A 1 112 ? 2.583 -6.195 4.584 1.00 90.94 112 LEU A N 1
ATOM 907 C CA . LEU A 1 112 ? 1.670 -5.052 4.622 1.00 90.94 112 LEU A CA 1
ATOM 908 C C . LEU A 1 112 ? 0.249 -5.458 4.221 1.00 90.94 112 LEU A C 1
ATOM 910 O O . LEU A 1 112 ? -0.711 -5.143 4.924 1.00 90.94 112 LEU A O 1
ATOM 914 N N . LEU A 1 113 ? 0.108 -6.210 3.125 1.00 87.56 113 LEU A N 1
ATOM 915 C CA . LEU A 1 113 ? -1.188 -6.713 2.684 1.00 87.56 113 LEU A CA 1
ATOM 916 C C . LEU A 1 113 ? -1.828 -7.607 3.748 1.00 87.56 113 LEU A C 1
ATOM 918 O O . LEU A 1 113 ? -2.994 -7.418 4.083 1.00 87.56 113 LEU A O 1
ATOM 922 N N . SER A 1 114 ? -1.079 -8.556 4.310 1.00 86.94 114 SER A N 1
ATOM 923 C CA . SER A 1 114 ? -1.596 -9.460 5.341 1.00 86.94 114 SER A CA 1
ATOM 924 C C . SER A 1 114 ? -2.054 -8.711 6.596 1.00 86.94 114 SER A C 1
ATOM 926 O O . SER A 1 114 ? -3.100 -9.042 7.159 1.00 86.94 114 SER A O 1
ATOM 928 N N . LEU A 1 115 ? -1.327 -7.657 6.984 1.00 88.12 115 LEU A N 1
ATOM 929 C CA . LEU A 1 115 ? -1.656 -6.798 8.114 1.00 88.12 115 LEU A CA 1
ATOM 930 C C . LEU A 1 115 ? -2.971 -6.053 7.859 1.00 88.12 115 LEU A C 1
ATOM 932 O O . LEU A 1 115 ? -3.901 -6.155 8.661 1.00 88.12 115 LEU A O 1
ATOM 936 N N . VAL A 1 116 ? -3.092 -5.402 6.699 1.00 88.19 116 VAL A N 1
ATOM 937 C CA . VAL A 1 116 ? -4.297 -4.660 6.305 1.00 88.19 116 VAL A CA 1
ATOM 938 C C . VAL A 1 116 ? -5.503 -5.583 6.166 1.00 88.19 116 VAL A C 1
ATOM 940 O O . VAL A 1 116 ? -6.558 -5.276 6.713 1.00 88.19 116 VAL A O 1
ATOM 943 N N . LEU A 1 117 ? -5.363 -6.739 5.514 1.00 84.19 117 LEU A N 1
ATOM 944 C CA . LEU A 1 117 ? -6.457 -7.706 5.353 1.00 84.19 117 LEU A CA 1
ATOM 945 C C . LEU A 1 117 ? -6.925 -8.317 6.671 1.00 84.19 117 LEU A C 1
ATOM 947 O O . LEU A 1 117 ? -8.058 -8.786 6.765 1.00 84.19 117 LEU A O 1
ATOM 951 N N . SER A 1 118 ? -6.055 -8.329 7.678 1.00 81.19 118 SER A N 1
ATOM 952 C CA . SER A 1 118 ? -6.418 -8.779 9.012 1.00 81.19 118 SER A CA 1
ATOM 953 C C . SER A 1 118 ? -7.200 -7.737 9.815 1.00 81.19 118 SER A C 1
ATOM 955 O O . SER A 1 118 ? -7.816 -8.094 10.818 1.00 81.19 118 SER A O 1
ATOM 957 N N . SER A 1 119 ? -7.201 -6.474 9.374 1.00 84.38 119 SER A N 1
ATOM 958 C CA . SER A 1 119 ? -7.957 -5.406 10.022 1.00 84.38 119 SER A CA 1
ATOM 959 C C . SER A 1 119 ? -9.467 -5.527 9.737 1.00 84.38 119 SER A C 1
ATOM 961 O O . SER A 1 119 ? -9.873 -5.845 8.612 1.00 84.38 119 SER A O 1
ATOM 963 N N . PRO A 1 120 ? -10.335 -5.207 10.713 1.00 81.38 120 PRO A N 1
ATOM 964 C CA . PRO A 1 120 ? -11.785 -5.108 10.511 1.00 81.38 120 PRO A CA 1
ATOM 965 C C . PRO A 1 120 ? -12.186 -4.077 9.442 1.00 81.38 120 PRO A C 1
ATOM 967 O O . PRO A 1 120 ? -13.197 -4.249 8.758 1.00 81.38 120 PRO A O 1
ATOM 970 N N . ILE A 1 121 ? -11.359 -3.044 9.237 1.00 85.50 121 ILE A N 1
ATOM 971 C CA . ILE A 1 121 ? -11.555 -2.010 8.209 1.00 85.50 121 ILE A CA 1
ATOM 972 C C . ILE A 1 121 ? -11.571 -2.643 6.814 1.00 85.50 121 ILE A C 1
ATOM 974 O O . ILE A 1 121 ? -12.461 -2.358 6.008 1.00 85.50 121 ILE A O 1
ATOM 978 N N . ALA A 1 122 ? -10.628 -3.549 6.541 1.00 84.88 122 ALA A N 1
ATOM 979 C CA . ALA A 1 122 ? -10.544 -4.216 5.250 1.00 84.88 122 ALA A CA 1
ATOM 980 C C . ALA A 1 122 ? -11.767 -5.093 4.966 1.00 84.88 122 ALA A C 1
ATOM 982 O O . ALA A 1 122 ? -12.278 -5.105 3.845 1.00 84.88 122 ALA A O 1
ATOM 983 N N . LEU A 1 123 ? -12.282 -5.787 5.984 1.00 81.94 123 LEU A N 1
ATOM 984 C CA . LEU A 1 123 ? -13.516 -6.553 5.846 1.00 81.94 123 LEU A CA 1
ATOM 985 C C . LEU A 1 123 ? -14.687 -5.656 5.455 1.00 81.94 123 LEU A C 1
ATOM 987 O O . LEU A 1 123 ? -15.459 -6.018 4.568 1.00 81.94 123 LEU A O 1
ATOM 991 N N . ARG A 1 124 ? -14.842 -4.515 6.132 1.00 84.06 124 ARG A N 1
ATOM 992 C CA . ARG A 1 124 ? -15.952 -3.597 5.879 1.00 84.06 124 ARG A CA 1
ATOM 993 C C . ARG A 1 124 ? -15.947 -3.121 4.431 1.00 84.06 124 ARG A C 1
ATOM 995 O O . ARG A 1 124 ? -16.990 -3.143 3.784 1.00 84.06 124 ARG A O 1
ATOM 1002 N N . GLU A 1 125 ? -14.775 -2.793 3.898 1.00 86.19 125 GLU A N 1
ATOM 1003 C CA . GLU A 1 125 ? -14.630 -2.435 2.484 1.00 86.19 125 GLU A CA 1
ATOM 1004 C C . GLU A 1 125 ? -14.974 -3.593 1.544 1.00 86.19 125 GLU A C 1
ATOM 1006 O O . GLU A 1 125 ? -15.676 -3.395 0.556 1.00 86.19 125 GLU A O 1
ATOM 1011 N N . ILE A 1 126 ? -14.551 -4.820 1.858 1.00 85.25 126 ILE A N 1
ATOM 1012 C CA . ILE A 1 126 ? -14.893 -5.994 1.041 1.00 85.25 126 ILE A CA 1
ATOM 1013 C C . ILE A 1 126 ? -16.406 -6.274 1.084 1.00 85.25 126 ILE A C 1
ATOM 1015 O O . ILE A 1 126 ? -16.997 -6.609 0.055 1.00 85.25 126 ILE A O 1
ATOM 1019 N N . ASN A 1 127 ? -17.049 -6.113 2.244 1.00 85.81 127 ASN A N 1
ATOM 1020 C CA . ASN A 1 127 ? -18.503 -6.217 2.387 1.00 85.81 127 ASN A CA 1
ATOM 1021 C C . ASN A 1 127 ? -19.215 -5.141 1.564 1.00 85.81 127 ASN A C 1
ATOM 1023 O O . ASN A 1 127 ? -20.180 -5.446 0.866 1.00 85.81 127 ASN A O 1
ATOM 1027 N N . HIS A 1 128 ? -18.707 -3.911 1.592 1.00 88.25 128 HIS A N 1
ATOM 1028 C CA . HIS A 1 128 ? -19.229 -2.825 0.776 1.00 88.25 128 HIS A CA 1
ATOM 1029 C C . HIS A 1 128 ? -19.093 -3.129 -0.724 1.00 88.25 128 HIS A C 1
ATOM 1031 O O . HIS A 1 128 ? -20.066 -2.997 -1.458 1.00 88.25 128 HIS A O 1
ATOM 1037 N N . TRP A 1 129 ? -17.953 -3.657 -1.189 1.00 87.12 129 TRP A N 1
ATOM 1038 C CA . TRP A 1 129 ? -17.808 -4.096 -2.585 1.00 87.12 129 TRP A CA 1
ATOM 1039 C C . TRP A 1 129 ? -18.785 -5.210 -2.964 1.00 87.12 129 TRP A C 1
ATOM 1041 O O . TRP A 1 129 ? -19.285 -5.223 -4.086 1.00 87.12 129 TRP A O 1
ATOM 1051 N N . VAL A 1 130 ? -19.078 -6.146 -2.054 1.00 85.56 130 VAL A N 1
ATOM 1052 C CA . VAL A 1 130 ? -20.120 -7.156 -2.290 1.00 85.56 130 VAL A CA 1
ATOM 1053 C C . VAL A 1 130 ? -21.476 -6.499 -2.506 1.00 85.56 130 VAL A C 1
ATOM 1055 O O . VAL A 1 130 ? -22.200 -6.929 -3.403 1.00 85.56 130 VAL A O 1
ATOM 1058 N N . GLU A 1 131 ? -21.815 -5.485 -1.715 1.00 88.19 131 GLU A N 1
ATOM 1059 C CA . GLU A 1 131 ? -23.097 -4.794 -1.825 1.00 88.19 131 GLU A CA 1
ATOM 1060 C C . GLU A 1 131 ? -23.209 -4.006 -3.133 1.00 88.19 131 GLU A C 1
ATOM 1062 O O . GLU A 1 131 ? -24.152 -4.227 -3.890 1.00 88.19 131 GLU A O 1
ATOM 1067 N N . LEU A 1 132 ? -22.172 -3.247 -3.501 1.00 89.19 132 LEU A N 1
ATOM 1068 C CA . LEU A 1 132 ? -22.102 -2.547 -4.791 1.00 89.19 132 LEU A CA 1
ATOM 1069 C C . LEU A 1 132 ? -22.226 -3.511 -5.984 1.00 89.19 132 LEU A C 1
ATOM 1071 O O . LEU A 1 132 ? -22.887 -3.226 -6.983 1.00 89.19 132 LEU A O 1
ATOM 1075 N N . VAL A 1 133 ? -21.629 -4.704 -5.883 1.00 86.56 133 VAL A N 1
ATOM 1076 C CA . VAL A 1 133 ? -21.753 -5.753 -6.910 1.00 86.56 133 VAL A CA 1
ATOM 1077 C C . VAL A 1 133 ? -23.160 -6.368 -6.942 1.00 86.56 133 VAL A C 1
ATOM 1079 O O . VAL A 1 133 ? -23.600 -6.841 -7.996 1.00 86.56 133 VAL A O 1
ATOM 1082 N N . LYS A 1 134 ? -23.890 -6.404 -5.819 1.00 86.12 134 LYS A N 1
ATOM 1083 C CA . LYS A 1 134 ? -25.296 -6.839 -5.808 1.00 86.12 134 LYS A CA 1
ATOM 1084 C C . LYS A 1 134 ? -26.208 -5.791 -6.436 1.00 86.12 134 LYS A C 1
ATOM 1086 O O . LYS A 1 134 ? -27.025 -6.179 -7.271 1.00 86.12 134 LYS A O 1
ATOM 1091 N N . GLN A 1 135 ? -26.012 -4.522 -6.077 1.00 89.94 135 GLN A N 1
ATOM 1092 C CA . GLN A 1 135 ? -26.750 -3.358 -6.581 1.00 89.94 135 GLN A CA 1
ATOM 1093 C C . GLN A 1 135 ? -26.431 -3.027 -8.049 1.00 89.94 135 GLN A C 1
ATOM 1095 O O . GLN A 1 135 ? -27.124 -2.231 -8.663 1.00 89.94 135 GLN A O 1
ATOM 1100 N N . ARG A 1 136 ? -25.437 -3.703 -8.649 1.00 84.06 136 ARG A N 1
ATOM 1101 C CA . ARG A 1 136 ? -24.950 -3.504 -10.030 1.00 84.06 136 ARG A CA 1
ATOM 1102 C C . ARG A 1 136 ? -24.253 -2.160 -10.275 1.00 84.06 136 ARG A C 1
ATOM 1104 O O . ARG A 1 136 ? -23.946 -1.860 -11.422 1.00 84.06 136 ARG A O 1
ATOM 1111 N N . GLU A 1 137 ? -23.906 -1.429 -9.221 1.00 86.81 137 GLU A N 1
ATOM 1112 C CA . GLU A 1 137 ? -23.096 -0.205 -9.298 1.00 86.81 137 GLU A CA 1
ATOM 1113 C C . GLU A 1 137 ? -21.622 -0.497 -9.615 1.00 86.81 137 GLU A C 1
ATOM 1115 O O . GLU A 1 137 ? -20.920 0.337 -10.177 1.00 86.81 137 GLU A O 1
ATOM 1120 N N . MET A 1 138 ? -21.142 -1.703 -9.284 1.00 83.75 138 MET A N 1
ATOM 1121 C CA . MET A 1 138 ? -19.779 -2.140 -9.586 1.00 83.75 138 MET A CA 1
ATOM 1122 C C . MET A 1 138 ? -19.766 -3.436 -10.391 1.00 83.75 138 MET A C 1
ATOM 1124 O O . MET A 1 138 ? -20.385 -4.442 -10.027 1.00 83.75 138 MET A O 1
ATOM 1128 N N . SER A 1 139 ? -18.967 -3.456 -11.459 1.00 85.31 139 SER A N 1
ATOM 1129 C CA . SER A 1 139 ? -18.728 -4.686 -12.208 1.00 85.31 139 SER A CA 1
ATOM 1130 C C . SER A 1 139 ? -17.688 -5.564 -11.501 1.00 85.31 139 SER A C 1
ATOM 1132 O O . SER A 1 139 ? -16.601 -5.081 -11.168 1.00 85.31 139 SER A O 1
ATOM 1134 N N . PRO A 1 140 ? -17.910 -6.891 -11.371 1.00 83.81 140 PRO A N 1
ATOM 1135 C CA . PRO A 1 140 ? -16.896 -7.817 -10.856 1.00 83.81 140 PRO A CA 1
ATOM 1136 C C . PRO A 1 140 ? -15.561 -7.763 -11.614 1.00 83.81 140 PRO A C 1
ATOM 1138 O O . PRO A 1 140 ? -14.535 -8.166 -11.070 1.00 83.81 140 PRO A O 1
ATOM 1141 N N . LYS A 1 141 ? -15.561 -7.260 -12.859 1.00 86.12 141 LYS A N 1
ATOM 1142 C CA . LYS A 1 141 ? -14.360 -7.066 -13.683 1.00 86.12 141 LYS A CA 1
ATOM 1143 C C . LYS A 1 141 ? -13.342 -6.140 -13.014 1.00 86.12 141 LYS A C 1
ATOM 1145 O O . LYS A 1 141 ? -12.148 -6.393 -13.125 1.00 86.12 141 LYS A O 1
ATOM 1150 N N . GLU A 1 142 ? -13.793 -5.109 -12.301 1.00 84.94 142 GLU A N 1
ATOM 1151 C CA . GLU A 1 142 ? -12.912 -4.128 -11.651 1.00 84.94 142 GLU A CA 1
ATOM 1152 C C . GLU A 1 142 ? -12.086 -4.707 -10.502 1.00 84.94 142 GLU A C 1
ATOM 1154 O O . GLU A 1 142 ? -11.006 -4.201 -10.181 1.00 84.94 142 GLU A O 1
ATOM 1159 N N . LEU A 1 143 ? -12.605 -5.761 -9.870 1.00 83.38 143 LEU A N 1
ATOM 1160 C CA . LEU A 1 143 ? -11.950 -6.452 -8.764 1.00 83.38 143 LEU A CA 1
ATOM 1161 C C . LEU A 1 143 ? -10.903 -7.456 -9.256 1.00 83.38 143 LEU A C 1
ATOM 1163 O O . LEU A 1 143 ? -10.116 -7.950 -8.456 1.00 83.38 143 LEU A O 1
ATOM 1167 N N . MET A 1 144 ? -10.878 -7.764 -10.554 1.00 85.12 144 MET A N 1
ATOM 1168 C CA . MET A 1 144 ? -10.001 -8.770 -11.148 1.00 85.12 144 MET A CA 1
ATOM 1169 C C . MET A 1 144 ? -8.806 -8.124 -11.861 1.00 85.12 144 MET A C 1
ATOM 1171 O O . MET A 1 144 ? -8.866 -6.980 -12.308 1.00 85.12 144 MET A O 1
ATOM 1175 N N . LYS A 1 145 ? -7.718 -8.890 -12.033 1.00 82.44 145 LYS A N 1
ATOM 1176 C CA . LYS A 1 145 ? -6.594 -8.489 -12.898 1.00 82.44 145 LYS A CA 1
ATOM 1177 C C . LYS A 1 145 ? -7.081 -8.180 -14.322 1.00 82.44 145 LYS A C 1
ATOM 1179 O O . LYS A 1 145 ? -7.982 -8.862 -14.832 1.00 82.44 145 LYS A O 1
ATOM 1184 N N . ARG A 1 146 ? -6.440 -7.194 -14.963 1.00 79.50 146 ARG A N 1
ATOM 1185 C CA . ARG A 1 146 ? -6.713 -6.773 -16.350 1.00 79.50 146 ARG A CA 1
ATOM 1186 C C . ARG A 1 146 ? -6.673 -7.973 -17.311 1.00 79.50 146 ARG A C 1
ATOM 1188 O O . ARG A 1 146 ? -5.940 -8.934 -17.091 1.00 79.50 146 ARG A O 1
ATOM 1195 N N . GLY A 1 147 ? -7.505 -7.931 -18.349 1.00 78.94 147 GLY A N 1
ATOM 1196 C CA . GLY A 1 147 ? -7.604 -8.969 -19.380 1.00 78.94 147 GLY A CA 1
ATOM 1197 C C . GLY A 1 147 ? -9.036 -9.169 -19.875 1.00 78.94 147 GLY A C 1
ATOM 1198 O O . GLY A 1 147 ? -9.988 -8.692 -19.252 1.00 78.94 147 GLY A O 1
ATOM 1199 N N . ARG A 1 148 ? -9.198 -9.892 -20.990 1.00 79.06 148 ARG A N 1
ATOM 1200 C CA . ARG A 1 148 ? -10.520 -10.291 -21.496 1.00 79.06 148 ARG A CA 1
ATOM 1201 C C . ARG A 1 148 ? -11.170 -11.247 -20.491 1.00 79.06 148 ARG A C 1
ATOM 1203 O O . ARG A 1 148 ? -10.541 -12.205 -20.044 1.00 79.06 148 ARG A O 1
ATOM 1210 N N . LYS A 1 149 ? -12.411 -10.963 -20.088 1.00 82.69 149 LYS A N 1
ATOM 1211 C CA . LYS A 1 149 ? -13.167 -11.766 -19.113 1.00 82.69 149 LYS A CA 1
ATOM 1212 C C . LYS A 1 149 ? -14.499 -12.164 -19.723 1.00 82.69 149 LYS A C 1
ATOM 1214 O O . LYS A 1 149 ? -15.250 -11.311 -20.183 1.00 82.69 149 LYS A O 1
ATOM 1219 N N . THR A 1 150 ? -14.800 -13.457 -19.702 1.00 86.81 150 THR A N 1
ATOM 1220 C CA . THR A 1 150 ? -16.078 -13.985 -20.190 1.00 86.81 150 THR A CA 1
ATOM 1221 C C . THR A 1 150 ? -17.174 -13.823 -19.136 1.00 86.81 150 THR A C 1
ATOM 1223 O O . THR A 1 150 ? -16.904 -13.820 -17.930 1.00 86.81 150 THR A O 1
ATOM 1226 N N . ARG A 1 151 ? -18.444 -13.778 -19.558 1.00 84.06 151 ARG A N 1
ATOM 1227 C CA . ARG A 1 151 ? -19.606 -13.680 -18.649 1.00 84.06 151 ARG A CA 1
ATOM 1228 C C . ARG A 1 151 ? -19.624 -14.790 -17.585 1.00 84.06 151 ARG A C 1
ATOM 1230 O O . ARG A 1 151 ? -19.964 -14.537 -16.428 1.00 84.06 151 ARG A O 1
ATOM 1237 N N . ARG A 1 152 ? -19.164 -16.001 -17.939 1.00 86.31 152 ARG A N 1
ATOM 1238 C CA . ARG A 1 152 ? -18.981 -17.131 -17.006 1.00 86.31 152 ARG A CA 1
ATOM 1239 C C . ARG A 1 152 ? -17.972 -16.802 -15.898 1.00 86.31 152 ARG A C 1
ATOM 1241 O O . ARG A 1 152 ? -18.258 -17.055 -14.729 1.00 86.31 152 ARG A O 1
ATOM 1248 N N . THR A 1 153 ? -16.825 -16.204 -16.236 1.00 85.19 153 THR A N 1
ATOM 1249 C CA . THR A 1 153 ? -15.808 -15.808 -15.240 1.00 85.19 153 THR A CA 1
ATOM 1250 C C . THR A 1 153 ? -16.315 -14.724 -14.289 1.00 85.19 153 THR A C 1
ATOM 1252 O O . THR A 1 153 ? -16.082 -14.824 -13.086 1.00 85.19 153 THR A O 1
ATOM 1255 N N . LEU A 1 154 ? -17.101 -13.762 -14.783 1.00 84.88 154 LEU A N 1
ATOM 1256 C CA . LEU A 1 154 ? -17.716 -12.720 -13.951 1.00 84.88 154 LEU A CA 1
ATOM 1257 C C . LEU A 1 154 ? -18.743 -13.305 -12.969 1.00 84.88 154 LEU A C 1
ATOM 1259 O O . LEU A 1 154 ? -18.735 -12.966 -11.785 1.00 84.88 154 LEU A O 1
ATOM 1263 N N . LYS A 1 155 ? -19.583 -14.248 -13.422 1.00 86.50 155 LYS A N 1
ATOM 1264 C CA . LYS A 1 155 ? -20.548 -14.950 -12.555 1.00 86.50 155 LYS A CA 1
ATOM 1265 C C . LYS A 1 155 ? -19.842 -15.798 -11.491 1.00 86.50 155 LYS A C 1
ATOM 1267 O O . LYS A 1 155 ? -20.247 -15.772 -10.328 1.00 86.50 155 LYS A O 1
ATOM 1272 N N . LYS A 1 156 ? -18.767 -16.509 -11.864 1.00 87.56 156 LYS A N 1
ATOM 1273 C CA . LYS A 1 156 ? -17.915 -17.252 -10.917 1.00 87.56 156 LYS A CA 1
ATOM 1274 C C . LYS A 1 156 ? -17.299 -16.313 -9.878 1.00 87.56 156 LYS A C 1
ATOM 1276 O O . LYS A 1 156 ? -17.368 -16.618 -8.691 1.00 87.56 156 LYS A O 1
ATOM 1281 N N . MET A 1 157 ? -16.777 -15.158 -10.296 1.00 84.50 157 MET A N 1
ATOM 1282 C CA . MET A 1 157 ? -16.195 -14.176 -9.379 1.00 84.50 157 MET A CA 1
ATOM 1283 C C . MET A 1 157 ? -17.236 -13.612 -8.407 1.00 84.50 157 MET A C 1
ATOM 1285 O O . MET A 1 157 ? -16.981 -13.577 -7.209 1.00 84.50 157 MET A O 1
ATOM 1289 N N . ARG A 1 158 ? -18.441 -13.265 -8.881 1.00 85.19 158 ARG A N 1
ATOM 1290 C CA . ARG A 1 158 ? -19.538 -12.792 -8.017 1.00 85.19 158 ARG A CA 1
ATOM 1291 C C . ARG A 1 158 ? -19.915 -13.818 -6.945 1.00 85.19 158 ARG A C 1
ATOM 1293 O O . ARG A 1 158 ? -20.042 -13.471 -5.773 1.00 85.19 158 ARG A O 1
ATOM 1300 N N . ARG A 1 159 ? -20.048 -15.094 -7.329 1.00 87.19 159 ARG A N 1
ATOM 1301 C CA . ARG A 1 159 ? -20.314 -16.194 -6.384 1.00 87.19 159 ARG A CA 1
ATOM 1302 C C . ARG A 1 159 ? -19.161 -16.380 -5.400 1.00 87.19 159 ARG A C 1
ATOM 1304 O O . ARG A 1 159 ? -19.401 -16.523 -4.203 1.00 87.19 159 ARG A O 1
ATOM 1311 N N . LYS A 1 160 ? -17.921 -16.334 -5.893 1.00 86.12 160 LYS A N 1
ATOM 1312 C CA . LYS A 1 160 ? -16.717 -16.444 -5.067 1.00 86.12 160 LYS A CA 1
ATOM 1313 C C . LYS A 1 160 ? -16.680 -15.332 -4.019 1.00 86.12 160 LYS A C 1
ATOM 1315 O O . LYS A 1 160 ? -16.582 -15.658 -2.844 1.00 86.12 160 LYS A O 1
ATOM 1320 N N . LEU A 1 161 ? -16.884 -14.078 -4.422 1.00 84.44 161 LEU A N 1
ATOM 1321 C CA . LEU A 1 161 ? -16.917 -12.899 -3.551 1.00 84.44 161 LEU A CA 1
ATOM 1322 C C . LEU A 1 161 ? -17.985 -13.015 -2.445 1.00 84.44 161 LEU A C 1
ATOM 1324 O O . LEU A 1 161 ? -17.704 -12.808 -1.264 1.00 84.44 161 LEU A O 1
ATOM 1328 N N . ALA A 1 162 ? -19.205 -13.423 -2.808 1.00 85.50 162 ALA A N 1
ATOM 1329 C CA . ALA A 1 162 ? -20.279 -13.631 -1.837 1.00 85.50 162 ALA A CA 1
ATOM 1330 C C . ALA A 1 162 ? -19.955 -14.772 -0.854 1.00 85.50 162 ALA A C 1
ATOM 1332 O O . ALA A 1 162 ? -20.167 -14.646 0.355 1.00 85.50 162 ALA A O 1
ATOM 1333 N N . SER A 1 163 ? -19.395 -15.880 -1.355 1.00 88.25 163 SER A N 1
ATOM 1334 C CA . SER A 1 163 ? -19.004 -17.020 -0.520 1.00 88.25 163 SER A CA 1
ATOM 1335 C C . SER A 1 163 ? -17.865 -16.671 0.440 1.00 88.25 163 SER A C 1
ATOM 1337 O O . SER A 1 163 ? -17.929 -17.038 1.614 1.00 88.25 163 SER A O 1
ATOM 1339 N N . THR A 1 164 ? -16.859 -15.914 -0.018 1.00 83.38 164 THR A N 1
ATOM 1340 C CA . THR A 1 164 ? -15.723 -15.492 0.807 1.00 83.38 164 THR A CA 1
ATOM 1341 C C . THR A 1 164 ? -16.204 -14.601 1.934 1.00 83.38 164 THR A C 1
ATOM 1343 O O . THR A 1 164 ? -15.913 -14.905 3.087 1.00 83.38 164 THR A O 1
ATOM 1346 N N . VAL A 1 165 ? -17.037 -13.599 1.645 1.00 82.69 165 VAL A N 1
ATOM 1347 C CA . VAL A 1 165 ? -17.611 -12.724 2.675 1.00 82.69 165 VAL A CA 1
ATOM 1348 C C . VAL A 1 165 ? -18.422 -13.511 3.702 1.00 82.69 165 VAL A C 1
ATOM 1350 O O . VAL A 1 165 ? -18.207 -13.358 4.904 1.00 82.69 165 VAL A O 1
ATOM 1353 N N . LYS A 1 166 ? -19.285 -14.438 3.263 1.00 86.25 166 LYS A N 1
ATOM 1354 C CA . LYS A 1 166 ? -20.063 -15.284 4.183 1.00 86.25 166 LYS A CA 1
ATOM 1355 C C . LYS A 1 166 ? -19.154 -16.117 5.092 1.00 86.25 166 LYS A C 1
ATOM 1357 O O . LYS A 1 166 ? -19.420 -16.227 6.289 1.00 86.25 166 LYS A O 1
ATOM 1362 N N . THR A 1 167 ? -18.082 -16.699 4.550 1.00 85.88 167 THR A N 1
ATOM 1363 C CA . THR A 1 167 ? -17.114 -17.468 5.351 1.00 85.88 167 THR A CA 1
ATOM 1364 C C . THR A 1 167 ? -16.311 -16.588 6.303 1.00 85.88 167 THR A C 1
ATOM 1366 O O . THR A 1 167 ? -16.165 -16.947 7.468 1.00 85.88 167 THR A O 1
ATOM 1369 N N . VAL A 1 168 ? -15.849 -15.422 5.853 1.00 82.50 168 VAL A N 1
ATOM 1370 C CA . VAL A 1 168 ? -15.037 -14.513 6.663 1.00 82.50 168 VAL A CA 1
ATOM 1371 C C . VAL A 1 168 ? -15.865 -13.922 7.806 1.00 82.50 168 VAL A C 1
ATOM 1373 O O . VAL A 1 168 ? -15.421 -13.972 8.947 1.00 82.50 168 VAL A O 1
ATOM 1376 N N . ASN A 1 169 ? -17.114 -13.508 7.563 1.00 83.94 169 ASN A N 1
ATOM 1377 C CA . ASN A 1 169 ? -18.019 -13.050 8.625 1.00 83.94 169 ASN A CA 1
ATOM 1378 C C . ASN A 1 169 ? -18.255 -14.135 9.693 1.00 83.94 169 ASN A C 1
ATOM 1380 O O . ASN A 1 169 ? -18.294 -13.838 10.888 1.00 83.94 169 ASN A O 1
ATOM 1384 N N . LYS A 1 170 ? -18.362 -15.414 9.297 1.00 86.00 170 LYS A N 1
ATOM 1385 C CA . LYS A 1 170 ? -18.434 -16.535 10.255 1.00 86.00 170 LYS A CA 1
ATOM 1386 C C . LYS A 1 170 ? -17.143 -16.678 11.069 1.00 86.00 170 LYS A C 1
ATOM 1388 O O . LYS A 1 170 ? -17.220 -16.924 12.271 1.00 86.00 170 LYS A O 1
ATOM 1393 N N . LEU A 1 171 ? -15.975 -16.547 10.438 1.00 82.12 171 LEU A N 1
ATOM 1394 C CA . LEU A 1 171 ? -14.678 -16.629 11.121 1.00 82.12 171 LEU A CA 1
ATOM 1395 C C . LEU A 1 171 ? -14.471 -15.463 12.092 1.00 82.12 171 LEU A C 1
ATOM 1397 O O . LEU A 1 171 ? -13.990 -15.685 13.196 1.00 82.12 171 LEU A O 1
ATOM 1401 N N . ILE A 1 172 ? -14.914 -14.259 11.744 1.00 75.56 172 ILE A N 1
ATOM 1402 C CA . ILE A 1 172 ? -14.801 -13.078 12.607 1.00 75.56 172 ILE A CA 1
ATOM 1403 C C . ILE A 1 172 ? -15.731 -13.176 13.812 1.00 75.56 172 ILE A C 1
ATOM 1405 O O . ILE A 1 172 ? -15.304 -12.910 14.930 1.00 75.56 172 ILE A O 1
ATOM 1409 N N . LYS A 1 173 ? -16.956 -13.693 13.644 1.00 81.88 173 LYS A N 1
ATOM 1410 C CA . LYS A 1 173 ? -17.811 -14.036 14.794 1.00 81.88 173 LYS A CA 1
ATOM 1411 C C . LYS A 1 173 ? -17.134 -15.043 15.734 1.00 81.88 173 LYS A C 1
ATOM 1413 O O . LYS A 1 173 ? -17.308 -14.956 16.947 1.00 81.88 173 LYS A O 1
ATOM 1418 N N . LYS A 1 174 ? -16.358 -15.995 15.199 1.00 81.75 174 LYS A N 1
ATOM 1419 C CA . LYS A 1 174 ? -15.550 -16.919 16.016 1.00 81.75 174 LYS A CA 1
ATOM 1420 C C . LYS A 1 174 ? -14.371 -16.208 16.692 1.00 81.75 174 LYS A C 1
ATOM 1422 O O . LYS A 1 174 ? -14.129 -16.488 17.861 1.00 81.75 174 LYS A O 1
ATOM 1427 N N . LEU A 1 175 ? -13.689 -15.286 16.004 1.00 76.81 175 LEU A N 1
ATOM 1428 C CA . LEU A 1 175 ? -12.616 -14.463 16.580 1.00 76.81 175 LEU A CA 1
ATOM 1429 C C . LEU A 1 175 ? -13.128 -13.608 17.738 1.00 76.81 175 LEU A C 1
ATOM 1431 O O . LEU A 1 175 ? -12.559 -13.685 18.815 1.00 76.81 175 LEU A O 1
ATOM 1435 N N . ALA A 1 176 ? -14.253 -12.909 17.576 1.00 75.94 176 ALA A N 1
ATOM 1436 C CA . ALA A 1 176 ? -14.848 -12.099 18.640 1.00 75.94 176 ALA A CA 1
ATOM 1437 C C . ALA A 1 176 ? -15.213 -12.936 19.880 1.00 75.94 176 ALA A C 1
ATOM 1439 O O . ALA A 1 176 ? -14.988 -12.519 21.013 1.00 75.94 176 ALA A O 1
ATOM 1440 N N . LYS A 1 177 ? -15.733 -14.159 19.685 1.00 81.69 177 LYS A N 1
ATOM 1441 C CA . LYS A 1 177 ? -15.988 -15.097 20.794 1.00 81.69 177 LYS A CA 1
ATOM 1442 C C . LYS A 1 177 ? -14.700 -15.535 21.495 1.00 81.69 177 LYS A C 1
ATOM 1444 O O . LYS A 1 177 ? -14.717 -15.728 22.705 1.00 81.69 177 LYS A O 1
ATOM 1449 N N . LEU A 1 178 ? -13.612 -15.738 20.752 1.00 76.81 178 LEU A N 1
ATOM 1450 C CA . LEU A 1 178 ? -12.313 -16.116 21.314 1.00 76.81 178 LEU A CA 1
ATOM 1451 C C . LEU A 1 178 ? -11.629 -14.947 22.024 1.00 76.81 178 LEU A C 1
ATOM 1453 O O . LEU A 1 178 ? -11.060 -15.161 23.086 1.00 76.81 178 LEU A O 1
ATOM 1457 N N . GLN A 1 179 ? -11.743 -13.734 21.489 1.00 72.38 179 GLN A N 1
ATOM 1458 C CA . GLN A 1 179 ? -11.205 -12.515 22.088 1.00 72.38 179 GLN A CA 1
ATOM 1459 C C . GLN A 1 179 ? -11.854 -12.239 23.449 1.00 72.38 179 GLN A C 1
ATOM 1461 O O . GLN A 1 179 ? -11.146 -12.126 24.441 1.00 72.38 179 GLN A O 1
ATOM 1466 N N . ARG A 1 180 ? -13.189 -12.343 23.550 1.00 76.44 180 ARG A N 1
ATOM 1467 C CA . ARG A 1 180 ? -13.902 -12.271 24.843 1.00 76.44 180 ARG A CA 1
ATOM 1468 C C . ARG A 1 180 ? -13.450 -13.334 25.849 1.00 76.44 180 ARG A C 1
ATOM 1470 O O . ARG A 1 180 ? -13.423 -13.085 27.048 1.00 76.44 180 ARG A O 1
ATOM 1477 N N . LYS A 1 181 ? -13.113 -14.540 25.376 1.00 75.44 181 LYS A N 1
ATOM 1478 C CA . LYS A 1 181 ? -12.562 -15.598 26.239 1.00 75.44 181 LYS A CA 1
ATOM 1479 C C . LYS A 1 181 ? -11.147 -15.250 26.704 1.00 75.44 181 LYS A C 1
ATOM 1481 O O . LYS A 1 181 ? -10.843 -15.488 27.863 1.00 75.44 181 LYS A O 1
ATOM 1486 N N . LEU A 1 182 ? -10.314 -14.673 25.841 1.00 70.69 182 LEU A N 1
ATOM 1487 C CA . LEU A 1 182 ? -8.958 -14.207 26.161 1.00 70.69 182 LEU A CA 1
ATOM 1488 C C . LEU A 1 182 ? -8.951 -13.050 27.174 1.00 70.69 182 LEU A C 1
ATOM 1490 O O . LEU A 1 182 ? -8.111 -13.044 28.070 1.00 70.69 182 LEU A O 1
ATOM 1494 N N . GLU A 1 183 ? -9.909 -12.130 27.067 1.00 66.56 183 GLU A N 1
ATOM 1495 C CA . GLU A 1 183 ? -10.098 -10.994 27.983 1.00 66.56 183 GLU A CA 1
ATOM 1496 C C . GLU A 1 183 ? -10.702 -11.402 29.339 1.00 66.56 183 GLU A C 1
ATOM 1498 O O . GLU A 1 183 ? -10.631 -10.648 30.311 1.00 66.56 183 GLU A O 1
ATOM 1503 N N . SER A 1 184 ? -11.280 -12.604 29.452 1.00 73.06 184 SER A N 1
ATOM 1504 C CA . SER A 1 184 ? -11.841 -13.069 30.721 1.00 73.06 184 SER A CA 1
ATOM 1505 C C . SER A 1 184 ? -10.732 -13.354 31.750 1.00 73.06 184 SER A C 1
ATOM 1507 O O . SER A 1 184 ? -9.813 -14.140 31.513 1.00 73.06 184 SER A O 1
ATOM 1509 N N . LYS A 1 185 ? -10.819 -12.712 32.926 1.00 55.72 185 LYS A N 1
ATOM 1510 C CA . LYS A 1 185 ? -9.776 -12.701 33.976 1.00 55.72 185 LYS A CA 1
ATOM 1511 C C . LYS A 1 185 ? -9.394 -14.082 34.555 1.00 55.72 185 LYS A C 1
ATOM 1513 O O . LYS A 1 185 ? -8.371 -14.180 35.222 1.00 55.72 185 LYS A O 1
ATOM 1518 N N . LYS A 1 186 ? -10.152 -15.158 34.296 1.00 56.44 186 LYS A N 1
ATOM 1519 C CA . LYS A 1 186 ? -9.952 -16.501 34.887 1.00 56.44 186 LYS A CA 1
ATOM 1520 C C . LYS A 1 186 ? -9.369 -17.533 33.903 1.00 56.44 186 LYS A C 1
ATOM 1522 O O . LYS A 1 186 ? -9.997 -18.559 33.649 1.00 56.44 186 LYS A O 1
ATOM 1527 N N . LEU A 1 187 ? -8.172 -17.313 33.346 1.00 61.97 187 LEU A N 1
ATOM 1528 C CA . LEU A 1 187 ? -7.482 -18.339 32.539 1.00 61.97 187 LEU A CA 1
ATOM 1529 C C . LEU A 1 187 ? -6.009 -18.536 32.900 1.00 61.97 187 LEU A C 1
ATOM 1531 O O . LEU A 1 187 ? -5.231 -17.587 32.924 1.00 61.97 187 LEU A O 1
ATOM 1535 N N . SER A 1 188 ? -5.636 -19.811 33.066 1.00 70.12 188 SER A N 1
ATOM 1536 C CA . SER A 1 188 ? -4.251 -20.291 33.159 1.00 70.12 188 SER A CA 1
ATOM 1537 C C . SER A 1 188 ? -3.417 -19.860 31.942 1.00 70.12 188 SER A C 1
ATOM 1539 O O . SER A 1 188 ? -3.906 -19.892 30.808 1.00 70.12 188 SER A O 1
ATOM 1541 N N . LEU A 1 189 ? -2.142 -19.517 32.173 1.00 68.94 189 LEU A N 1
ATOM 1542 C CA . LEU A 1 189 ? -1.151 -19.127 31.155 1.00 68.94 189 LEU A CA 1
ATOM 1543 C C . LEU A 1 189 ? -1.098 -20.108 29.968 1.00 68.94 189 LEU A C 1
ATOM 1545 O O . LEU A 1 189 ? -1.080 -19.682 28.813 1.00 68.94 189 LEU A O 1
ATOM 1549 N N . LYS A 1 190 ? -1.196 -21.420 30.232 1.00 74.62 190 LYS A N 1
ATOM 1550 C CA . LYS A 1 190 ? -1.188 -22.472 29.198 1.00 74.62 190 LYS A CA 1
ATOM 1551 C C . LYS A 1 190 ? -2.413 -22.391 28.278 1.00 74.62 190 LYS A C 1
ATOM 1553 O O . LYS A 1 190 ? -2.286 -22.469 27.057 1.00 74.62 190 LYS A O 1
ATOM 1558 N N . LYS A 1 191 ? -3.599 -22.142 28.846 1.00 75.44 191 LYS A N 1
ATOM 1559 C CA . LYS A 1 191 ? -4.837 -21.948 28.071 1.00 75.44 191 LYS A CA 1
ATOM 1560 C C . LYS A 1 191 ? -4.824 -20.616 27.314 1.00 75.44 191 LYS A C 1
ATOM 1562 O O . LYS A 1 191 ? -5.295 -20.577 26.182 1.00 75.44 191 LYS A O 1
ATOM 1567 N N . LYS A 1 192 ? -4.254 -19.544 27.882 1.00 73.00 192 LYS A N 1
ATOM 1568 C CA . LYS A 1 192 ? -4.072 -18.259 27.175 1.00 73.00 192 LYS A CA 1
ATOM 1569 C C . LYS A 1 192 ? -3.215 -18.427 25.920 1.00 73.00 192 LYS A C 1
ATOM 1571 O O . LYS A 1 192 ? -3.631 -17.994 24.848 1.00 73.00 192 LYS A O 1
ATOM 1576 N N . MET A 1 193 ? -2.086 -19.131 26.018 1.00 76.12 193 MET A N 1
ATOM 1577 C CA . MET A 1 193 ? -1.257 -19.455 24.853 1.00 76.12 193 MET A CA 1
ATOM 1578 C C . MET A 1 193 ? -1.995 -20.312 23.819 1.00 76.12 193 MET A C 1
ATOM 1580 O O . MET A 1 193 ? -1.936 -20.036 22.620 1.00 76.12 193 MET A O 1
ATOM 1584 N N . GLU A 1 194 ? -2.753 -21.318 24.255 1.00 80.81 194 GLU A N 1
ATOM 1585 C CA . GLU A 1 194 ? -3.549 -22.146 23.347 1.00 80.81 194 GLU A CA 1
ATOM 1586 C C . GLU A 1 194 ? -4.619 -21.321 22.606 1.00 80.81 194 GLU A C 1
ATOM 1588 O O . GLU A 1 194 ? -4.787 -21.447 21.390 1.00 80.81 194 GLU A O 1
ATOM 1593 N N . TYR A 1 195 ? -5.313 -20.418 23.301 1.00 77.75 195 TYR A N 1
ATOM 1594 C CA . TYR A 1 195 ? -6.272 -19.514 22.669 1.00 77.75 195 TYR A CA 1
ATOM 1595 C C . TYR A 1 195 ? -5.598 -18.513 21.733 1.00 77.75 195 TYR A C 1
ATOM 1597 O O . TYR A 1 195 ? -6.139 -18.267 20.655 1.00 77.75 195 TYR A O 1
ATOM 1605 N N . GLN A 1 196 ? -4.403 -18.022 22.066 1.00 77.69 196 GLN A N 1
ATOM 1606 C CA . GLN A 1 196 ? -3.628 -17.137 21.198 1.00 77.69 196 GLN A CA 1
ATOM 1607 C C . GLN A 1 196 ? -3.200 -17.837 19.900 1.00 77.69 196 GLN A C 1
ATOM 1609 O O . GLN A 1 196 ? -3.338 -17.283 18.808 1.00 77.69 196 GLN A O 1
ATOM 1614 N N . THR A 1 197 ? -2.755 -19.096 19.974 1.00 83.69 197 THR A N 1
ATOM 1615 C CA . THR A 1 197 ? -2.421 -19.871 18.766 1.00 83.69 197 THR A CA 1
ATOM 1616 C C . THR A 1 197 ? -3.660 -20.157 17.916 1.00 83.69 197 THR A C 1
ATOM 1618 O O . THR A 1 197 ? -3.612 -20.026 16.690 1.00 83.69 197 THR A O 1
ATOM 1621 N N . LYS A 1 198 ? -4.804 -20.487 18.537 1.00 82.69 198 LYS A N 1
ATOM 1622 C CA . LYS A 1 198 ? -6.091 -20.647 17.835 1.00 82.69 198 LYS A CA 1
ATOM 1623 C C . LYS A 1 198 ? -6.547 -19.336 17.187 1.00 82.69 198 LYS A C 1
ATOM 1625 O O . LYS A 1 198 ? -7.011 -19.363 16.045 1.00 82.69 198 LYS A O 1
ATOM 1630 N N . PHE A 1 199 ? -6.374 -18.207 17.869 1.00 80.06 199 PHE A N 1
ATOM 1631 C CA . PHE A 1 199 ? -6.676 -16.870 17.361 1.00 80.06 199 PHE A CA 1
ATOM 1632 C C . PHE A 1 199 ? -5.839 -16.554 16.116 1.00 80.06 199 PHE A C 1
ATOM 1634 O O . PHE A 1 199 ? -6.395 -16.275 15.052 1.00 80.06 199 PHE A O 1
ATOM 1641 N N . ASN A 1 200 ? -4.518 -16.740 16.195 1.00 81.56 200 ASN A N 1
ATOM 1642 C CA . ASN A 1 200 ? -3.602 -16.536 15.071 1.00 81.56 200 ASN A CA 1
ATOM 1643 C C . ASN A 1 200 ? -3.902 -17.475 13.890 1.00 81.56 200 ASN A C 1
ATOM 1645 O O . ASN A 1 200 ? -3.897 -17.039 12.738 1.00 81.56 200 ASN A O 1
ATOM 1649 N N . LYS A 1 201 ? -4.250 -18.745 14.148 1.00 86.56 201 LYS A N 1
ATOM 1650 C CA . LYS A 1 201 ? -4.677 -19.695 13.102 1.00 86.56 201 LYS A CA 1
ATOM 1651 C C . LYS A 1 201 ? -5.933 -19.217 12.372 1.00 86.56 201 LYS A C 1
ATOM 1653 O O . LYS A 1 201 ? -6.011 -19.332 11.150 1.00 86.56 201 LYS A O 1
ATOM 1658 N N . ILE A 1 202 ? -6.927 -18.692 13.089 1.00 82.25 202 ILE A N 1
ATOM 1659 C CA . ILE A 1 202 ? -8.152 -18.177 12.462 1.00 82.25 202 ILE A CA 1
ATOM 1660 C C . ILE A 1 202 ? -7.870 -16.873 11.709 1.00 82.25 202 ILE A C 1
ATOM 1662 O O . ILE A 1 202 ? -8.352 -16.726 10.587 1.00 82.25 202 ILE A O 1
ATOM 1666 N N . LYS A 1 203 ? -7.049 -15.974 12.268 1.00 78.81 203 LYS A N 1
ATOM 1667 C CA . LYS A 1 203 ? -6.591 -14.750 11.592 1.00 78.81 203 LYS A CA 1
ATOM 1668 C C . LYS A 1 203 ? -5.913 -15.085 10.260 1.00 78.81 203 LYS A C 1
ATOM 1670 O O . LYS A 1 203 ? -6.288 -14.532 9.229 1.00 78.81 203 LYS A O 1
ATOM 1675 N N . LYS A 1 204 ? -5.020 -16.081 10.248 1.00 85.25 204 LYS A N 1
ATOM 1676 C CA . LYS A 1 204 ? -4.378 -16.586 9.024 1.00 85.25 204 LYS A CA 1
ATOM 1677 C C . LYS A 1 204 ? -5.398 -17.129 8.016 1.00 85.25 204 LYS A C 1
ATOM 1679 O O . LYS A 1 204 ? -5.386 -16.714 6.866 1.00 85.25 204 LYS A O 1
ATOM 1684 N N . LYS A 1 205 ? -6.369 -17.942 8.455 1.00 85.56 205 LYS A N 1
ATOM 1685 C CA . LYS A 1 205 ? -7.457 -18.439 7.583 1.00 85.56 205 LYS A CA 1
ATOM 1686 C C . LYS A 1 205 ? -8.292 -17.318 6.956 1.00 85.56 205 LYS A C 1
ATOM 1688 O O . LYS A 1 205 ? -8.733 -17.461 5.816 1.00 85.56 205 LYS A O 1
ATOM 1693 N N . VAL A 1 206 ? -8.542 -16.229 7.688 1.00 82.94 206 VAL A N 1
ATOM 1694 C CA . VAL A 1 206 ? -9.237 -15.046 7.153 1.00 82.94 206 VAL A CA 1
ATOM 1695 C C . VAL A 1 206 ? -8.406 -14.410 6.043 1.00 82.94 206 VAL A C 1
ATOM 1697 O O . VAL A 1 206 ? -8.919 -14.227 4.938 1.00 82.94 206 VAL A O 1
ATOM 1700 N N . VAL A 1 207 ? -7.124 -14.151 6.309 1.00 84.06 207 VAL A N 1
ATOM 1701 C CA . VAL A 1 207 ? -6.197 -13.562 5.335 1.00 84.06 207 VAL A CA 1
ATOM 1702 C C . VAL A 1 207 ? -6.073 -14.443 4.091 1.00 84.06 207 VAL A C 1
ATOM 1704 O O . VAL A 1 207 ? -6.249 -13.944 2.985 1.00 84.06 207 VAL A O 1
ATOM 1707 N N . ASP A 1 208 ? -5.887 -15.755 4.243 1.00 86.00 208 ASP A N 1
ATOM 1708 C CA . ASP A 1 208 ? -5.771 -16.699 3.123 1.00 86.00 208 ASP A CA 1
ATOM 1709 C C . ASP A 1 208 ? -7.043 -16.722 2.264 1.00 86.00 208 ASP A C 1
ATOM 1711 O O . ASP A 1 208 ? -6.991 -16.734 1.029 1.00 86.00 208 ASP A O 1
ATOM 1715 N N . LYS A 1 209 ? -8.219 -16.672 2.905 1.00 83.88 209 LYS A N 1
ATOM 1716 C CA . LYS A 1 209 ? -9.495 -16.654 2.186 1.00 83.88 209 LYS A CA 1
ATOM 1717 C C . LYS A 1 209 ? -9.678 -15.363 1.396 1.00 83.88 209 LYS A C 1
ATOM 1719 O O . LYS A 1 209 ? -10.188 -15.426 0.275 1.00 83.88 209 LYS A O 1
ATOM 1724 N N . ILE A 1 210 ? -9.251 -14.225 1.940 1.00 82.44 210 ILE A N 1
ATOM 1725 C CA . ILE A 1 210 ? -9.298 -12.941 1.237 1.00 82.44 210 ILE A CA 1
ATOM 1726 C C . ILE A 1 210 ? -8.245 -12.898 0.120 1.00 82.44 210 ILE A C 1
ATOM 1728 O O . ILE A 1 210 ? -8.586 -12.548 -1.007 1.00 82.44 210 ILE A O 1
ATOM 1732 N N . ASN A 1 211 ? -7.015 -13.352 0.373 1.00 83.81 211 ASN A N 1
ATOM 1733 C CA . ASN A 1 211 ? -5.954 -13.455 -0.635 1.00 83.81 211 ASN A CA 1
ATOM 1734 C C . ASN A 1 211 ? -6.372 -14.327 -1.822 1.00 83.81 211 ASN A C 1
ATOM 1736 O O . ASN A 1 211 ? -6.083 -13.989 -2.968 1.00 83.81 211 ASN A O 1
ATOM 1740 N N . SER A 1 212 ? -7.156 -15.386 -1.584 1.00 83.69 212 SER A N 1
ATOM 1741 C CA . SER A 1 212 ? -7.688 -16.234 -2.657 1.00 83.69 212 SER A CA 1
ATOM 1742 C C . SER A 1 212 ? -8.538 -15.477 -3.689 1.00 83.69 212 SER A C 1
ATOM 1744 O O . SER A 1 212 ? -8.760 -15.995 -4.787 1.00 83.69 212 SER A O 1
ATOM 1746 N N . LEU A 1 213 ? -9.031 -14.270 -3.377 1.00 80.12 213 LEU A N 1
ATOM 1747 C CA . LEU A 1 213 ? -9.763 -13.426 -4.323 1.00 80.12 213 LEU A CA 1
ATOM 1748 C C . LEU A 1 213 ? -8.871 -12.868 -5.438 1.00 80.12 213 LEU A C 1
ATOM 1750 O O . LEU A 1 213 ? -9.417 -12.534 -6.488 1.00 80.12 213 LEU A O 1
ATOM 1754 N N . ASN A 1 214 ? -7.542 -12.826 -5.258 1.00 80.81 214 ASN A N 1
ATOM 1755 C CA . ASN A 1 214 ? -6.586 -12.278 -6.228 1.00 80.81 214 ASN A CA 1
ATOM 1756 C C . ASN A 1 214 ? -7.045 -10.918 -6.774 1.00 80.81 214 ASN A C 1
ATOM 1758 O O . ASN A 1 214 ? -7.210 -10.729 -7.985 1.00 80.81 214 ASN A O 1
ATOM 1762 N N . LEU A 1 215 ? -7.300 -10.000 -5.840 1.00 82.00 215 LEU A N 1
ATOM 1763 C CA . LEU A 1 215 ? -7.814 -8.670 -6.132 1.00 82.00 215 LEU A CA 1
ATOM 1764 C C . LEU A 1 215 ? -6.859 -7.882 -7.037 1.00 82.00 215 LEU A C 1
ATOM 1766 O O . LEU A 1 215 ? -5.645 -8.091 -7.049 1.00 82.00 215 LEU A O 1
ATOM 1770 N N . ASN A 1 216 ? -7.429 -6.951 -7.793 1.00 87.31 216 ASN A N 1
ATOM 1771 C CA . ASN A 1 216 ? -6.682 -5.989 -8.593 1.00 87.31 216 ASN A CA 1
ATOM 1772 C C . ASN A 1 216 ? -5.711 -5.173 -7.702 1.00 87.31 216 ASN A C 1
ATOM 1774 O O . ASN A 1 216 ? -6.169 -4.623 -6.694 1.00 87.31 216 ASN A O 1
ATOM 1778 N N . PRO A 1 217 ? -4.416 -5.038 -8.063 1.00 84.06 217 PRO A N 1
ATOM 1779 C CA . PRO A 1 217 ? -3.440 -4.267 -7.284 1.00 84.06 217 PRO A CA 1
ATOM 1780 C C . PRO A 1 217 ? -3.884 -2.829 -6.984 1.00 84.06 217 PRO A C 1
ATOM 1782 O O . PRO A 1 217 ? -3.641 -2.343 -5.887 1.00 84.06 217 PRO A O 1
ATOM 1785 N N . GLU A 1 218 ? -4.616 -2.170 -7.886 1.00 86.50 218 GLU A N 1
ATOM 1786 C CA . GLU A 1 218 ? -5.130 -0.812 -7.633 1.00 86.50 218 GLU A CA 1
ATOM 1787 C C . GLU A 1 218 ? -6.182 -0.776 -6.516 1.00 86.50 218 GLU A C 1
ATOM 1789 O O . GLU A 1 218 ? -6.201 0.127 -5.678 1.00 86.50 218 GLU A O 1
ATOM 1794 N N . LYS A 1 219 ? -7.049 -1.796 -6.447 1.00 87.12 219 LYS A N 1
ATOM 1795 C CA . LYS A 1 219 ? -8.029 -1.918 -5.356 1.00 87.12 219 LYS A CA 1
ATOM 1796 C C . LYS A 1 219 ? -7.324 -2.243 -4.038 1.00 87.12 219 LYS A C 1
ATOM 1798 O O . LYS A 1 219 ? -7.747 -1.746 -2.999 1.00 87.12 219 LYS A O 1
ATOM 1803 N N . VAL A 1 220 ? -6.227 -3.004 -4.082 1.00 86.81 220 VAL A N 1
ATOM 1804 C CA . VAL A 1 220 ? -5.365 -3.248 -2.917 1.00 86.81 220 VAL A CA 1
ATOM 1805 C C . VAL A 1 220 ? -4.701 -1.954 -2.434 1.00 86.81 220 VAL A C 1
ATOM 1807 O O . VAL A 1 220 ? -4.832 -1.625 -1.258 1.00 86.81 220 VAL A O 1
ATOM 1810 N N . LYS A 1 221 ? -4.078 -1.165 -3.325 1.00 88.12 221 LYS A N 1
ATOM 1811 C CA . LYS A 1 221 ? -3.509 0.153 -2.981 1.00 88.12 221 LYS A CA 1
ATOM 1812 C C . LYS A 1 221 ? -4.573 1.069 -2.352 1.00 88.12 221 LYS A C 1
ATOM 1814 O O . LYS A 1 221 ? -4.329 1.680 -1.312 1.00 88.12 221 LYS A O 1
ATOM 1819 N N . ARG A 1 222 ? -5.791 1.104 -2.915 1.00 89.38 222 ARG A N 1
ATOM 1820 C CA . ARG A 1 222 ? -6.923 1.872 -2.358 1.00 89.38 222 ARG A CA 1
ATOM 1821 C C . ARG A 1 222 ? -7.348 1.382 -0.971 1.00 89.38 222 ARG A C 1
ATOM 1823 O O . ARG A 1 222 ? -7.658 2.207 -0.117 1.00 89.38 222 ARG A O 1
ATOM 1830 N N . LEU A 1 223 ? -7.353 0.070 -0.741 1.00 89.44 223 LEU A N 1
ATOM 1831 C CA . LEU A 1 223 ? -7.681 -0.532 0.553 1.00 89.44 223 LEU A CA 1
ATOM 1832 C C . LEU A 1 223 ? -6.661 -0.148 1.631 1.00 89.44 223 LEU A C 1
ATOM 1834 O O . LEU A 1 223 ? -7.052 0.247 2.729 1.00 89.44 223 LEU A O 1
ATOM 1838 N N . ILE A 1 224 ? -5.367 -0.211 1.299 1.00 89.12 224 ILE A N 1
ATOM 1839 C CA . ILE A 1 224 ? -4.274 0.208 2.187 1.00 89.12 224 ILE A CA 1
ATOM 1840 C C . ILE A 1 224 ? -4.435 1.692 2.533 1.00 89.12 224 ILE A C 1
ATOM 1842 O O . ILE A 1 224 ? -4.501 2.034 3.711 1.00 89.12 224 ILE A O 1
ATOM 1846 N N . LYS A 1 225 ? -4.607 2.558 1.522 1.00 90.69 225 LYS A N 1
ATOM 1847 C CA . LYS A 1 225 ? -4.808 4.001 1.729 1.00 90.69 225 LYS A CA 1
ATOM 1848 C C . LYS A 1 225 ? -6.030 4.285 2.601 1.00 90.69 225 LYS A C 1
ATOM 1850 O O . LYS A 1 225 ? -5.958 5.107 3.505 1.00 90.69 225 LYS A O 1
ATOM 1855 N N . LYS A 1 226 ? -7.150 3.594 2.372 1.00 90.00 226 LYS A N 1
ATOM 1856 C CA . LYS A 1 226 ? -8.358 3.795 3.181 1.00 90.00 226 LYS A CA 1
ATOM 1857 C C . LYS A 1 226 ? -8.152 3.357 4.629 1.00 90.00 226 LYS A C 1
ATOM 1859 O O . LYS A 1 226 ? -8.550 4.082 5.535 1.00 90.00 226 LYS A O 1
ATOM 1864 N N . THR A 1 227 ? -7.473 2.232 4.841 1.00 89.50 227 THR A N 1
ATOM 1865 C CA . THR A 1 227 ? -7.104 1.756 6.182 1.00 89.50 227 THR A CA 1
ATOM 1866 C C . THR A 1 227 ? -6.249 2.793 6.905 1.00 89.50 227 THR A C 1
ATOM 1868 O O . THR A 1 227 ? -6.621 3.190 8.003 1.00 89.50 227 THR A O 1
ATOM 1871 N N . GLN A 1 228 ? -5.211 3.322 6.246 1.00 89.25 228 GLN A N 1
ATOM 1872 C CA . GLN A 1 228 ? -4.384 4.418 6.767 1.00 89.25 228 GLN A CA 1
ATOM 1873 C C . GLN A 1 228 ? -5.236 5.630 7.149 1.00 89.25 228 GLN A C 1
ATOM 1875 O O . GLN A 1 228 ? -5.282 5.986 8.320 1.00 89.25 228 GLN A O 1
ATOM 1880 N N . THR A 1 229 ? -6.037 6.163 6.220 1.00 90.94 229 THR A N 1
ATOM 1881 C CA . THR A 1 229 ? -6.857 7.358 6.491 1.00 90.94 229 THR A CA 1
ATOM 1882 C C . THR A 1 229 ? -7.843 7.179 7.644 1.00 90.94 229 THR A C 1
ATOM 1884 O O . THR A 1 229 ? -8.119 8.133 8.362 1.00 90.94 229 THR A O 1
ATOM 1887 N N . VAL A 1 230 ? -8.402 5.977 7.830 1.00 88.25 230 VAL A N 1
ATOM 1888 C CA . VAL A 1 230 ? -9.295 5.695 8.962 1.00 88.25 230 VAL A CA 1
ATOM 1889 C C . VAL A 1 230 ? -8.490 5.647 10.255 1.00 88.25 230 VAL A C 1
ATOM 1891 O O . VAL A 1 230 ? -8.883 6.285 11.226 1.00 88.25 230 VAL A O 1
ATOM 1894 N N . THR A 1 231 ? -7.354 4.948 10.268 1.00 87.94 231 THR A N 1
ATOM 1895 C CA . THR A 1 231 ? -6.492 4.886 11.455 1.00 87.94 231 THR A CA 1
ATOM 1896 C C . THR A 1 231 ? -5.930 6.257 11.842 1.00 87.94 231 THR A C 1
ATOM 1898 O O . THR A 1 231 ? -5.952 6.597 13.019 1.00 87.94 231 THR A O 1
ATOM 1901 N N . ASP A 1 232 ? -5.538 7.088 10.871 1.00 90.19 232 ASP A N 1
ATOM 1902 C CA . ASP A 1 232 ? -5.027 8.443 11.103 1.00 90.19 232 ASP A CA 1
ATOM 1903 C C . ASP A 1 232 ? -6.107 9.343 11.708 1.00 90.19 232 ASP A C 1
ATOM 1905 O O . ASP A 1 232 ? -5.854 10.050 12.681 1.00 90.19 232 ASP A O 1
ATOM 1909 N N . LYS A 1 233 ? -7.340 9.269 11.184 1.00 89.19 233 LYS A N 1
ATOM 1910 C CA . LYS A 1 233 ? -8.491 9.996 11.740 1.00 89.19 233 LYS A CA 1
ATOM 1911 C C . LYS A 1 233 ? -8.785 9.579 13.174 1.00 89.19 233 LYS A C 1
ATOM 1913 O O . LYS A 1 233 ? -9.051 10.435 14.009 1.00 89.19 233 LYS A O 1
ATOM 1918 N N . VAL A 1 234 ? -8.733 8.281 13.475 1.00 87.12 234 VAL A N 1
ATOM 1919 C CA . VAL A 1 234 ? -8.935 7.798 14.847 1.00 87.12 234 VAL A CA 1
ATOM 1920 C C . VAL A 1 234 ? -7.823 8.309 15.765 1.00 87.12 234 VAL A C 1
ATOM 1922 O O . VAL A 1 234 ? -8.119 8.785 16.854 1.00 87.12 234 VAL A O 1
ATOM 1925 N N . ILE A 1 235 ? -6.565 8.307 15.319 1.00 88.50 235 ILE A N 1
ATOM 1926 C CA . ILE A 1 235 ? -5.439 8.849 16.094 1.00 88.50 235 ILE A CA 1
ATOM 1927 C C . ILE A 1 235 ? -5.584 10.357 16.325 1.00 88.50 235 ILE A C 1
ATOM 1929 O O . ILE A 1 235 ? -5.298 10.833 17.421 1.00 88.50 235 ILE A O 1
ATOM 1933 N N . GLN A 1 236 ? -6.032 11.117 15.324 1.00 89.44 236 GLN A N 1
ATOM 1934 C CA . GLN A 1 236 ? -6.324 12.545 15.478 1.00 89.44 236 GLN A CA 1
ATOM 1935 C C . GLN A 1 236 ? -7.422 12.776 16.519 1.00 89.44 236 GLN A C 1
ATOM 1937 O O . GLN A 1 236 ? -7.226 13.591 17.414 1.00 89.44 236 GLN A O 1
ATOM 1942 N N . LEU A 1 237 ? -8.510 12.001 16.476 1.00 87.06 237 LEU A N 1
ATOM 1943 C CA . LEU A 1 237 ? -9.583 12.080 17.471 1.00 87.06 237 LEU A CA 1
ATOM 1944 C C . LEU A 1 237 ? -9.097 11.717 18.881 1.00 87.06 237 LEU A C 1
ATOM 1946 O O . LEU A 1 237 ? -9.449 12.411 19.827 1.00 87.06 237 LEU A O 1
ATOM 1950 N N . ILE A 1 238 ? -8.248 10.693 19.027 1.00 85.94 238 ILE A N 1
ATOM 1951 C CA . ILE A 1 238 ? -7.637 10.331 20.319 1.00 85.94 238 ILE A CA 1
ATOM 1952 C C . ILE A 1 238 ? -6.756 11.480 20.837 1.00 85.94 238 ILE A C 1
ATOM 1954 O O . ILE A 1 238 ? -6.770 11.800 22.023 1.00 85.94 238 ILE A O 1
ATOM 1958 N N . LYS A 1 239 ? -5.977 12.131 19.961 1.00 87.88 239 LYS A N 1
ATOM 1959 C CA . LYS A 1 239 ? -5.155 13.293 20.337 1.00 87.88 239 LYS A CA 1
ATOM 1960 C C . LYS A 1 239 ? -6.013 14.496 20.733 1.00 87.88 239 LYS A C 1
ATOM 1962 O O . LYS A 1 239 ? -5.661 15.190 21.679 1.00 87.88 239 LYS A O 1
ATOM 1967 N N . GLU A 1 240 ? -7.111 14.751 20.025 1.00 87.06 240 GLU A N 1
ATOM 1968 C CA . GLU A 1 240 ? -8.073 15.805 20.366 1.00 87.06 240 GLU A CA 1
ATOM 1969 C C . GLU A 1 240 ? -8.753 15.532 21.709 1.00 87.06 240 GLU A C 1
ATOM 1971 O O . GLU A 1 240 ? -8.820 16.430 22.541 1.00 87.06 240 GLU A O 1
ATOM 1976 N N . GLU A 1 241 ? -9.182 14.293 21.958 1.00 83.50 241 GLU A N 1
ATOM 1977 C CA . GLU A 1 241 ? -9.756 13.874 23.239 1.00 83.50 241 GLU A CA 1
ATOM 1978 C C . GLU A 1 241 ? -8.772 14.138 24.385 1.00 83.50 241 GLU A C 1
ATOM 1980 O O . GLU A 1 241 ? -9.108 14.861 25.319 1.00 83.50 241 GLU A O 1
ATOM 1985 N N . LYS A 1 242 ? -7.514 13.696 24.248 1.00 85.12 242 LYS A N 1
ATOM 1986 C CA . LYS A 1 242 ? -6.455 13.952 25.239 1.00 85.12 242 LYS A CA 1
ATOM 1987 C C . LYS A 1 242 ? -6.149 15.438 25.438 1.00 85.12 242 LYS A C 1
ATOM 1989 O O . LYS A 1 242 ? -5.817 15.850 26.547 1.00 85.12 242 LYS A O 1
ATOM 1994 N N . ARG A 1 243 ? -6.248 16.263 24.389 1.00 84.19 243 ARG A N 1
ATOM 1995 C CA . ARG A 1 243 ? -6.094 17.725 24.504 1.00 84.19 243 ARG A CA 1
ATOM 1996 C C . ARG A 1 243 ? -7.210 18.324 25.351 1.00 84.19 243 ARG A C 1
ATOM 1998 O O . ARG A 1 243 ? -6.914 19.121 26.234 1.00 84.19 243 ARG A O 1
ATOM 2005 N N . TYR A 1 244 ? -8.457 17.920 25.123 1.00 80.69 244 TYR A N 1
ATOM 2006 C CA . TYR A 1 244 ? -9.577 18.361 25.952 1.00 80.69 244 TYR A CA 1
ATOM 2007 C C . TYR A 1 244 ? -9.449 17.861 27.395 1.00 80.69 244 TYR A C 1
ATOM 2009 O O . TYR A 1 244 ? -9.637 18.650 28.316 1.00 80.69 244 TYR A O 1
ATOM 2017 N N . GLU A 1 245 ? -9.046 16.607 27.610 1.00 81.12 245 GLU A N 1
ATOM 2018 C CA . GLU A 1 245 ? -8.786 16.084 28.960 1.00 81.12 245 GLU A CA 1
ATOM 2019 C C . GLU A 1 245 ? -7.686 16.873 29.683 1.00 81.12 245 GLU A C 1
ATOM 2021 O O . GLU A 1 245 ? -7.810 17.153 30.873 1.00 81.12 245 GLU A O 1
ATOM 2026 N N . SER A 1 246 ? -6.651 17.306 28.955 1.00 79.56 246 SER A N 1
ATOM 2027 C CA . SER A 1 246 ? -5.568 18.137 29.501 1.00 79.56 246 SER A CA 1
ATOM 2028 C C . SER A 1 246 ? -6.036 19.560 29.829 1.00 79.56 246 SER A C 1
ATOM 2030 O O . SER A 1 246 ? -5.643 20.111 30.851 1.00 79.56 246 SER A O 1
ATOM 2032 N N . MET A 1 247 ? -6.909 20.152 29.004 1.00 76.44 247 MET A N 1
ATOM 2033 C CA . MET A 1 247 ? -7.498 21.477 29.262 1.00 76.44 247 MET A CA 1
ATOM 2034 C C . MET A 1 247 ? -8.398 21.478 30.503 1.00 76.44 247 MET A C 1
ATOM 2036 O O . MET A 1 247 ? -8.387 22.435 31.269 1.00 76.44 247 MET A O 1
ATOM 2040 N N . PHE A 1 248 ? -9.171 20.411 30.710 1.00 70.75 248 PHE A N 1
ATOM 2041 C CA . PHE A 1 248 ? -10.063 20.277 31.865 1.00 70.75 248 PHE A CA 1
ATOM 2042 C C . PHE A 1 248 ? -9.403 19.610 33.082 1.00 70.75 248 PHE A C 1
ATOM 2044 O O . PHE A 1 248 ? -10.041 19.519 34.130 1.00 70.75 248 PHE A O 1
ATOM 2051 N N . SER A 1 249 ? -8.156 19.137 32.952 1.00 71.75 249 SER A N 1
ATOM 2052 C CA . SER A 1 249 ? -7.440 18.328 33.957 1.00 71.75 249 SER A CA 1
ATOM 2053 C C . SER A 1 249 ? -8.234 17.108 34.456 1.00 71.75 249 SER A C 1
ATOM 2055 O O . SER A 1 249 ? -8.059 16.655 35.586 1.00 71.75 249 SER A O 1
ATOM 2057 N N . ALA A 1 250 ? -9.152 16.593 33.636 1.00 71.44 250 ALA A N 1
ATOM 2058 C CA . ALA A 1 250 ? -10.127 15.588 34.034 1.00 71.44 250 ALA A CA 1
ATOM 2059 C C . ALA A 1 250 ? -10.621 14.787 32.822 1.00 71.44 250 ALA A C 1
ATOM 2061 O O . ALA A 1 250 ? -10.704 15.303 31.707 1.00 71.44 250 ALA A O 1
ATOM 2062 N N . SER A 1 251 ? -10.985 13.523 33.051 1.00 74.81 251 SER A N 1
ATOM 2063 C CA . SER A 1 251 ? -11.501 12.641 31.999 1.00 74.81 251 SER A CA 1
ATOM 2064 C C . SER A 1 251 ? -12.912 13.038 31.546 1.00 74.81 251 SER A C 1
ATOM 2066 O O . SER A 1 251 ? -13.652 13.723 32.266 1.00 74.81 251 SER A O 1
ATOM 2068 N N . TYR A 1 252 ? -13.317 12.573 30.361 1.00 71.75 252 TYR A N 1
ATOM 2069 C CA . TYR A 1 252 ? -14.639 12.831 29.785 1.00 71.75 252 TYR A CA 1
ATOM 2070 C C . TYR A 1 252 ? -15.793 12.582 30.763 1.00 71.75 252 TYR A C 1
ATOM 2072 O O . TYR A 1 252 ? -16.672 13.434 30.900 1.00 71.75 252 TYR A O 1
ATOM 2080 N N . ASP A 1 253 ? -15.769 11.469 31.496 1.00 71.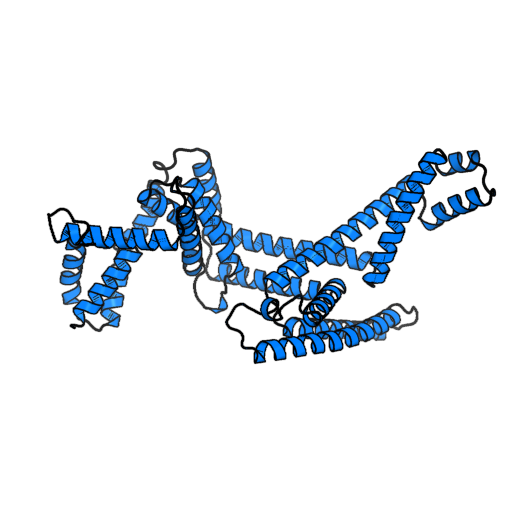75 253 ASP A N 1
ATOM 2081 C CA . ASP A 1 253 ? -16.850 11.109 32.420 1.00 71.75 253 ASP A CA 1
ATOM 2082 C C . ASP A 1 253 ? -16.960 12.084 33.600 1.00 71.75 253 ASP A C 1
ATOM 2084 O O . ASP A 1 253 ? -18.058 12.484 33.995 1.00 71.75 253 ASP A O 1
ATOM 2088 N N . THR A 1 254 ? -15.823 12.531 34.136 1.00 74.19 254 THR A N 1
ATOM 2089 C CA . THR A 1 254 ? -15.773 13.524 35.217 1.00 74.19 254 THR A CA 1
ATOM 2090 C C . THR A 1 254 ? -16.250 14.897 34.755 1.00 74.19 254 THR A C 1
ATOM 2092 O O . THR A 1 254 ? -17.080 15.511 35.427 1.00 74.19 254 THR A O 1
ATOM 2095 N N . VAL A 1 255 ? -15.824 15.337 33.568 1.00 71.25 255 VAL A N 1
ATOM 2096 C CA . VAL A 1 255 ? -16.274 16.603 32.974 1.00 71.25 255 VAL A CA 1
ATOM 2097 C C . VAL A 1 255 ? -17.776 16.540 32.683 1.00 71.25 255 VAL A C 1
ATOM 2099 O O . VAL A 1 255 ? -18.523 17.440 33.066 1.00 71.25 255 VAL A O 1
ATOM 2102 N N . ALA A 1 256 ? -18.263 15.443 32.100 1.00 73.38 256 ALA A N 1
ATOM 2103 C CA . ALA A 1 256 ? -19.687 15.232 31.852 1.00 73.38 256 ALA A CA 1
ATOM 2104 C C . ALA A 1 256 ? -20.519 15.255 33.145 1.00 73.38 256 ALA A C 1
ATOM 2106 O O . ALA A 1 256 ? -21.629 15.796 33.153 1.00 73.38 256 ALA A O 1
ATOM 2107 N N . ASN A 1 257 ? -19.986 14.725 34.249 1.00 75.75 257 ASN A N 1
ATOM 2108 C CA . ASN A 1 257 ? -20.634 14.786 35.557 1.00 75.75 257 ASN A CA 1
ATOM 2109 C C . ASN A 1 257 ? -20.669 16.210 36.131 1.00 75.75 257 ASN A C 1
ATOM 2111 O O . ASN A 1 257 ? -21.697 16.602 36.684 1.00 75.75 257 ASN A O 1
ATOM 2115 N N . TRP A 1 258 ? -19.627 17.026 35.943 1.00 70.81 258 TRP A N 1
ATOM 2116 C CA . TRP A 1 258 ? -19.661 18.446 36.321 1.00 70.81 258 TRP A CA 1
ATOM 2117 C C . TRP A 1 258 ? -20.752 19.213 35.571 1.00 70.81 258 TRP A C 1
ATOM 2119 O O . TRP A 1 258 ? -21.524 19.942 36.192 1.00 70.81 258 TRP A O 1
ATOM 2129 N N . PHE A 1 259 ? -20.901 18.984 34.262 1.00 68.38 259 PHE A N 1
ATOM 2130 C CA . PHE A 1 259 ? -21.976 19.596 33.474 1.00 68.38 259 PHE A CA 1
ATOM 2131 C C . PHE A 1 259 ? -23.374 19.073 33.842 1.00 68.38 259 PHE A C 1
ATOM 2133 O O . PHE A 1 259 ? -24.337 19.844 33.816 1.00 68.38 259 PHE A O 1
ATOM 2140 N N . LYS A 1 260 ? -23.517 17.795 34.227 1.00 74.62 260 LYS A N 1
ATOM 2141 C CA . LYS A 1 260 ? -24.781 17.258 34.772 1.00 74.62 260 LYS A CA 1
ATOM 2142 C C . LYS A 1 260 ? -25.139 17.903 36.112 1.00 74.62 260 LYS A C 1
ATOM 2144 O O . LYS A 1 260 ? -26.280 18.321 36.285 1.00 74.62 260 LYS A O 1
ATOM 2149 N N . ASN A 1 261 ? -24.168 18.043 37.013 1.00 71.06 261 ASN A N 1
ATOM 2150 C CA . ASN A 1 261 ? -24.361 18.662 38.325 1.00 71.06 261 ASN A CA 1
ATOM 2151 C C . ASN A 1 261 ? -24.657 20.169 38.226 1.00 71.06 261 ASN A C 1
ATOM 2153 O O . ASN A 1 261 ? -25.421 20.696 39.036 1.00 71.06 261 ASN A O 1
ATOM 2157 N N . LEU A 1 262 ? -24.118 20.846 37.205 1.00 66.81 262 LEU A N 1
ATOM 2158 C CA . LEU A 1 262 ? -24.471 22.225 36.860 1.00 66.81 262 LEU A CA 1
ATOM 2159 C C . LEU A 1 262 ? -25.939 22.329 36.402 1.00 66.81 262 LEU A C 1
ATOM 2161 O O . LEU A 1 262 ? -26.674 23.197 36.868 1.00 66.81 262 LEU A O 1
ATOM 2165 N N . LYS A 1 263 ? -26.395 21.413 35.531 1.00 66.06 263 LYS A N 1
ATOM 2166 C CA . LYS A 1 263 ? -27.796 21.360 35.066 1.00 66.06 263 LYS A CA 1
ATOM 2167 C C . LYS A 1 263 ? -28.780 21.021 36.185 1.00 66.06 263 LYS A C 1
ATOM 2169 O O . LYS A 1 263 ? -29.875 21.567 36.210 1.00 66.06 263 LYS A O 1
ATOM 2174 N N . SER A 1 264 ? -28.390 20.160 37.124 1.00 70.06 264 SER A N 1
ATOM 2175 C CA . SER A 1 264 ? -29.212 19.804 38.284 1.00 70.06 264 SER A CA 1
ATOM 2176 C C . SER A 1 264 ? -29.106 20.805 39.446 1.00 70.06 264 SER A C 1
ATOM 2178 O O . SER A 1 264 ? -29.516 20.467 40.552 1.00 70.06 264 SER A O 1
ATOM 2180 N N . ARG A 1 265 ? -28.511 21.995 39.233 1.00 60.59 265 ARG A N 1
ATOM 2181 C CA . ARG A 1 265 ? -28.290 23.056 40.241 1.00 60.59 265 ARG A CA 1
ATOM 2182 C C . ARG A 1 265 ? -27.541 22.614 41.514 1.00 60.59 265 ARG A C 1
ATOM 2184 O O . ARG A 1 265 ? -27.630 23.279 42.538 1.00 60.59 265 ARG A O 1
ATOM 2191 N N . LYS A 1 266 ? -26.769 21.522 41.460 1.00 62.59 266 LYS A N 1
ATOM 2192 C CA . LYS A 1 266 ? -25.967 21.026 42.598 1.00 62.59 266 LYS A CA 1
ATOM 2193 C C . LYS A 1 266 ? -24.636 21.770 42.768 1.00 62.59 266 LYS A C 1
ATOM 2195 O O . LYS A 1 266 ? -24.014 21.657 43.816 1.00 62.59 266 LYS A O 1
ATOM 2200 N N . ILE A 1 267 ? -24.189 22.495 41.740 1.00 67.12 267 ILE A N 1
ATOM 2201 C CA . ILE A 1 267 ? -22.956 23.294 41.733 1.00 67.12 267 ILE A CA 1
ATOM 2202 C C . ILE A 1 267 ? -23.306 24.697 41.236 1.00 67.12 267 ILE A C 1
ATOM 2204 O O . ILE A 1 267 ? -23.985 24.837 40.215 1.00 67.12 267 ILE A O 1
ATOM 2208 N N . THR A 1 268 ? -22.839 25.736 41.930 1.00 69.75 268 THR A N 1
ATOM 2209 C CA . THR A 1 268 ? -23.033 27.123 41.484 1.00 69.75 268 THR A CA 1
ATOM 2210 C C . THR A 1 268 ? -22.057 27.498 40.358 1.00 69.75 268 THR A C 1
ATOM 2212 O O . THR A 1 268 ? -20.940 26.974 40.301 1.00 69.75 268 THR A O 1
ATOM 2215 N N . PRO A 1 269 ? -22.416 28.444 39.468 1.00 66.00 269 PRO A N 1
ATOM 2216 C CA . PRO A 1 269 ? -21.533 28.933 38.401 1.00 66.00 269 PRO A CA 1
ATOM 2217 C C . PRO A 1 269 ? -20.136 29.360 38.884 1.00 66.00 269 PRO A C 1
ATOM 2219 O O . PRO A 1 269 ? -19.139 29.114 38.206 1.00 66.00 269 PRO A O 1
ATOM 2222 N N . SER A 1 270 ? -20.045 29.931 40.089 1.00 63.25 270 SER A N 1
ATOM 2223 C CA . SER A 1 270 ? -18.783 30.341 40.719 1.00 63.25 270 SER A CA 1
ATOM 2224 C C . SER A 1 270 ? -17.927 29.152 41.171 1.00 63.25 270 SER A C 1
ATOM 2226 O O . SER A 1 270 ? -16.713 29.158 40.975 1.00 63.25 270 SER A O 1
ATOM 2228 N N . GLN A 1 271 ? -18.544 28.096 41.716 1.00 66.06 271 GLN A N 1
ATOM 2229 C CA . GLN A 1 271 ? -17.850 26.843 42.045 1.00 66.06 271 GLN A CA 1
ATOM 2230 C C . GLN A 1 271 ? -17.351 26.138 40.778 1.00 66.06 271 GLN A C 1
ATOM 2232 O O . GLN A 1 271 ? -16.236 25.627 40.757 1.00 66.06 271 GLN A O 1
ATOM 2237 N N . PHE A 1 272 ? -18.134 26.175 39.699 1.00 66.62 272 PHE A N 1
ATOM 2238 C CA . PHE A 1 272 ? -17.743 25.621 38.405 1.00 66.62 272 PHE A CA 1
ATOM 2239 C C . PHE A 1 272 ? -16.549 26.367 37.784 1.00 66.62 272 PHE A C 1
ATOM 2241 O O . PHE A 1 272 ? -15.617 25.730 37.291 1.00 66.62 272 PHE A O 1
ATOM 2248 N N . LYS A 1 273 ? -16.525 27.705 37.874 1.00 69.62 273 LYS A N 1
ATOM 2249 C CA . LYS A 1 273 ? -15.385 28.530 37.441 1.00 69.62 273 LYS A CA 1
ATOM 2250 C C . LYS A 1 273 ? -14.123 28.251 38.265 1.00 69.62 273 LYS A C 1
ATOM 2252 O O . LYS A 1 273 ? -13.034 28.245 37.708 1.00 69.62 273 LYS A O 1
ATOM 2257 N N . ARG A 1 274 ? -14.256 27.957 39.565 1.00 66.56 274 ARG A N 1
ATOM 2258 C CA . ARG A 1 274 ? -13.126 27.587 40.438 1.00 66.56 274 ARG A CA 1
ATOM 2259 C C . ARG A 1 274 ? -12.545 26.206 40.117 1.00 66.56 274 ARG A C 1
ATOM 2261 O O . ARG A 1 274 ? -11.348 26.012 40.260 1.00 66.56 274 ARG A O 1
ATOM 2268 N N . ILE A 1 275 ? -13.388 25.263 39.693 1.00 68.62 275 ILE A N 1
ATOM 2269 C CA . ILE A 1 275 ? -12.979 23.891 39.351 1.00 68.62 275 ILE A CA 1
ATOM 2270 C C . ILE A 1 275 ? -12.372 23.823 37.946 1.00 68.62 275 ILE A C 1
ATOM 2272 O O . ILE A 1 275 ? -11.387 23.127 37.738 1.00 68.62 275 ILE A O 1
ATOM 2276 N N . THR A 1 276 ? -12.964 24.526 36.978 1.00 67.31 276 THR A N 1
ATOM 2277 C CA . THR A 1 276 ? -12.573 24.419 35.562 1.00 67.31 276 THR A CA 1
ATOM 2278 C C . THR A 1 276 ? -11.668 25.549 35.083 1.00 67.31 276 THR A C 1
ATOM 2280 O O . THR A 1 276 ? -11.073 25.422 34.023 1.00 67.31 276 THR A O 1
ATOM 2283 N N . GLY A 1 277 ? -11.584 26.671 35.803 1.00 67.75 277 GLY A N 1
ATOM 2284 C CA . GLY A 1 277 ? -10.853 27.867 35.368 1.00 67.75 277 GLY A CA 1
ATOM 2285 C C . GLY A 1 277 ? -11.536 28.665 34.246 1.00 67.75 277 GLY A C 1
ATOM 2286 O O . GLY A 1 277 ? -11.070 29.749 33.902 1.00 67.75 277 GLY A O 1
ATOM 2287 N N . TYR A 1 278 ? -12.659 28.186 33.696 1.00 70.50 278 TYR A N 1
ATOM 2288 C CA . TYR A 1 278 ? -13.324 28.775 32.528 1.00 70.50 278 TYR A CA 1
ATOM 2289 C C . TYR A 1 278 ? -14.698 29.379 32.850 1.00 70.50 278 TYR A C 1
ATOM 2291 O O . TYR A 1 278 ? -15.388 28.985 33.792 1.00 70.50 278 TYR A O 1
ATOM 2299 N N . ASN A 1 279 ? -15.120 30.348 32.029 1.00 73.31 279 ASN A N 1
ATOM 2300 C CA . ASN A 1 279 ? -16.480 30.892 32.067 1.00 73.31 279 ASN A CA 1
ATOM 2301 C C . ASN A 1 279 ? -17.502 29.844 31.582 1.00 73.31 279 ASN A C 1
ATOM 2303 O O . ASN A 1 279 ? -17.191 29.018 30.726 1.00 73.31 279 ASN A O 1
ATOM 2307 N N . VAL A 1 280 ? -18.735 29.900 32.090 1.00 70.12 280 VAL A N 1
ATOM 2308 C CA . VAL A 1 280 ? -19.797 28.908 31.847 1.00 70.12 280 VAL A CA 1
ATOM 2309 C C . VAL A 1 280 ? -20.133 28.770 30.358 1.00 70.12 280 VAL A C 1
ATOM 2311 O O . VAL A 1 280 ? -20.291 27.652 29.874 1.00 70.12 280 VAL A O 1
ATOM 2314 N N . THR A 1 281 ? -20.188 29.871 29.607 1.00 75.62 281 THR A N 1
ATOM 2315 C CA . THR A 1 281 ? -20.467 29.862 28.157 1.00 75.62 281 THR A CA 1
ATOM 2316 C C . THR A 1 281 ? -19.327 29.232 27.355 1.00 75.62 281 THR A C 1
ATOM 2318 O O . THR A 1 281 ? -19.556 28.328 26.550 1.00 75.62 281 THR A O 1
ATOM 2321 N N . ALA A 1 282 ? -18.084 29.638 27.624 1.00 74.25 282 ALA A N 1
ATOM 2322 C CA . ALA A 1 282 ? -16.894 29.059 27.001 1.00 74.25 282 ALA A CA 1
ATOM 2323 C C . ALA A 1 282 ? -16.788 27.554 27.304 1.00 74.25 282 ALA A C 1
ATOM 2325 O O . ALA A 1 282 ? -16.619 26.742 26.395 1.00 74.25 282 ALA A O 1
ATOM 2326 N N . ALA A 1 283 ? -17.003 27.162 28.559 1.00 73.69 283 ALA A N 1
ATOM 2327 C CA . ALA A 1 283 ? -16.976 25.769 28.980 1.00 73.69 283 ALA A CA 1
ATOM 2328 C C . ALA A 1 283 ? -18.084 24.933 28.312 1.00 73.69 283 ALA A C 1
ATOM 2330 O O . ALA A 1 283 ? -17.826 23.805 27.903 1.00 73.69 283 ALA A O 1
ATOM 2331 N N . GLN A 1 284 ? -19.293 25.477 28.131 1.00 77.31 284 GLN A N 1
ATOM 2332 C CA . GLN A 1 284 ? -20.373 24.792 27.409 1.00 77.31 284 GLN A CA 1
ATOM 2333 C C . GLN A 1 284 ? -20.028 24.537 25.937 1.00 77.31 284 GLN A C 1
ATOM 2335 O O . GLN A 1 284 ? -20.280 23.440 25.437 1.00 77.31 284 GLN A O 1
ATOM 2340 N N . THR A 1 285 ? -19.430 25.511 25.241 1.00 79.94 285 THR A N 1
ATOM 2341 C CA . THR A 1 285 ? -19.010 25.322 23.839 1.00 79.94 285 THR A CA 1
ATOM 2342 C C . THR A 1 285 ? -17.897 24.279 23.712 1.00 79.94 285 THR A C 1
ATOM 2344 O O . THR A 1 285 ? -17.971 23.391 22.858 1.00 79.94 285 THR A O 1
ATOM 2347 N N . LEU A 1 286 ? -16.912 24.319 24.613 1.00 76.88 286 LEU A N 1
ATOM 2348 C CA . LEU A 1 286 ? -15.843 23.325 24.694 1.00 76.88 286 LEU A CA 1
ATOM 2349 C C . LEU A 1 286 ? -16.395 21.932 25.002 1.00 76.88 286 LEU A C 1
ATOM 2351 O O . LEU A 1 286 ? -16.013 20.968 24.346 1.00 76.88 286 LEU A O 1
ATOM 2355 N N . PHE A 1 287 ? -17.348 21.822 25.926 1.00 78.06 287 PHE A N 1
ATOM 2356 C CA . PHE A 1 287 ? -17.993 20.556 26.259 1.00 78.06 287 PHE A CA 1
ATOM 2357 C C . PHE A 1 287 ? -18.817 19.992 25.104 1.00 78.06 287 PHE A C 1
ATOM 2359 O O . PHE A 1 287 ? -18.750 18.796 24.837 1.00 78.06 287 PHE A O 1
ATOM 2366 N N . ALA A 1 288 ? -19.546 20.834 24.368 1.00 82.75 288 ALA A N 1
ATOM 2367 C CA . ALA A 1 288 ? -20.268 20.396 23.178 1.00 82.75 288 ALA A CA 1
ATOM 2368 C C . ALA A 1 288 ? -19.308 19.831 22.116 1.00 82.75 288 ALA A C 1
ATOM 2370 O O . ALA A 1 288 ? -19.602 18.812 21.488 1.00 82.75 288 ALA A O 1
ATOM 2371 N N . ASN A 1 289 ? -18.141 20.456 21.933 1.00 84.19 289 ASN A N 1
ATOM 2372 C CA . ASN A 1 289 ? -17.105 19.950 21.033 1.00 84.19 289 ASN A CA 1
ATOM 2373 C C . ASN A 1 289 ? -16.470 18.656 21.560 1.00 84.19 289 ASN A C 1
ATOM 2375 O O . ASN A 1 289 ? -16.342 17.694 20.804 1.00 84.19 289 ASN A O 1
ATOM 2379 N N . PHE A 1 290 ? -16.175 18.581 22.856 1.00 80.88 290 PHE A N 1
ATOM 2380 C CA . PHE A 1 290 ? -15.639 17.384 23.497 1.00 80.88 290 PHE A CA 1
ATOM 2381 C C . PHE A 1 290 ? -16.610 16.198 23.405 1.00 80.88 290 PHE A C 1
ATOM 2383 O O . PHE A 1 290 ? -16.220 15.101 23.017 1.00 80.88 290 PHE A O 1
ATOM 2390 N N . GLN A 1 291 ? -17.907 16.432 23.624 1.00 85.00 291 GLN A N 1
ATOM 2391 C CA . GLN A 1 291 ? -18.967 15.443 23.435 1.00 85.00 291 GLN A CA 1
ATOM 2392 C C . GLN A 1 291 ? -19.069 14.984 21.975 1.00 85.00 291 GLN A C 1
ATOM 2394 O O . GLN A 1 291 ? -19.222 13.788 21.714 1.00 85.00 291 GLN A O 1
ATOM 2399 N N . LYS A 1 292 ? -18.950 15.892 20.998 1.00 86.56 292 LYS A N 1
ATOM 2400 C CA . LYS A 1 292 ? -18.897 15.521 19.571 1.00 86.56 292 LYS A CA 1
ATOM 2401 C C . LYS A 1 292 ? -17.686 14.636 19.259 1.00 86.56 292 LYS A C 1
ATOM 2403 O O . LYS A 1 292 ? -17.827 13.677 18.504 1.00 86.56 292 LYS A O 1
ATOM 2408 N N . VAL A 1 293 ? -16.511 14.931 19.815 1.00 84.50 293 VAL A N 1
ATOM 2409 C CA . VAL A 1 293 ? -15.297 14.115 19.623 1.00 84.50 293 VAL A CA 1
ATOM 2410 C C . VAL A 1 293 ? -15.462 12.744 20.277 1.00 84.50 293 VAL A C 1
ATOM 2412 O O . VAL A 1 293 ? -15.302 11.726 19.603 1.00 84.50 293 VAL A O 1
ATOM 2415 N N . HIS A 1 294 ? -15.895 12.700 21.536 1.00 83.25 294 HIS A N 1
ATOM 2416 C CA . HIS A 1 294 ? -16.088 11.459 22.281 1.00 83.25 294 HIS A CA 1
ATOM 2417 C C . HIS A 1 294 ? -17.153 10.549 21.644 1.00 83.25 294 HIS A C 1
ATOM 2419 O O . HIS A 1 294 ? -16.950 9.346 21.489 1.00 83.25 294 HIS A O 1
ATOM 2425 N N . THR A 1 295 ? -18.278 11.107 21.178 1.00 86.19 295 THR A N 1
ATOM 2426 C CA . THR A 1 295 ? -19.319 10.334 20.468 1.00 86.19 295 THR A CA 1
ATOM 2427 C C . THR A 1 295 ? -18.828 9.771 19.135 1.00 86.19 295 THR A C 1
ATOM 2429 O O . THR A 1 295 ? -19.110 8.611 18.825 1.00 86.19 295 THR A O 1
ATOM 2432 N N . LYS A 1 296 ? -18.048 10.541 18.361 1.00 86.06 296 LYS A N 1
ATOM 2433 C CA . LYS A 1 296 ? -17.389 10.043 17.140 1.00 86.06 296 LYS A CA 1
ATOM 2434 C C . LYS A 1 296 ? -16.413 8.914 17.457 1.00 86.06 296 LYS A C 1
ATOM 2436 O O . LYS A 1 296 ? -16.394 7.908 16.753 1.00 86.06 296 LYS A O 1
ATOM 2441 N N . LEU A 1 297 ? -15.628 9.053 18.518 1.00 83.38 297 LEU A N 1
ATOM 2442 C CA . LEU A 1 297 ? -14.648 8.055 18.930 1.00 83.38 297 LEU A CA 1
ATOM 2443 C C . LEU A 1 297 ? -15.328 6.767 19.420 1.00 83.38 297 LEU A C 1
ATOM 2445 O O . LEU A 1 297 ? -14.942 5.675 19.007 1.00 83.38 297 LEU A O 1
ATOM 2449 N N . LEU A 1 298 ? -16.419 6.877 20.185 1.00 83.81 298 LEU A N 1
ATOM 2450 C CA . LEU A 1 298 ? -17.288 5.750 20.541 1.00 83.81 298 LEU A CA 1
ATOM 2451 C C . LEU A 1 298 ? -17.900 5.069 19.313 1.00 83.81 298 LEU A C 1
ATOM 2453 O O . LEU A 1 298 ? -17.997 3.840 19.283 1.00 83.81 298 LEU A O 1
ATOM 2457 N N . HIS A 1 299 ? -18.309 5.838 18.300 1.00 85.00 299 HIS A N 1
ATOM 2458 C CA . HIS A 1 299 ? -18.800 5.281 17.042 1.00 85.00 299 HIS A CA 1
ATOM 2459 C C . HIS A 1 299 ? -17.703 4.467 16.347 1.00 85.00 299 HIS A C 1
ATOM 2461 O O . HIS A 1 299 ? -17.917 3.289 16.076 1.00 85.00 299 HIS A O 1
ATOM 2467 N N . TYR A 1 300 ? -16.499 5.023 16.175 1.00 81.69 300 TYR A N 1
ATOM 2468 C CA . TYR A 1 300 ? -15.371 4.285 15.597 1.00 81.69 300 TYR A CA 1
ATOM 2469 C C . TYR A 1 300 ? -14.986 3.045 16.415 1.00 81.69 300 TYR A C 1
ATOM 2471 O O . TYR A 1 300 ? -14.752 1.989 15.833 1.00 81.69 300 TYR A O 1
ATOM 2479 N N . LYS A 1 301 ? -14.990 3.116 17.753 1.00 79.81 301 LYS A N 1
ATOM 2480 C CA . LYS A 1 301 ? -14.762 1.951 18.629 1.00 79.81 301 LYS A CA 1
ATOM 2481 C C . LYS A 1 301 ? -15.792 0.845 18.385 1.00 79.81 301 LYS A C 1
ATOM 2483 O O . LYS A 1 301 ? -15.425 -0.323 18.242 1.00 79.81 301 LYS A O 1
ATOM 2488 N N . LYS A 1 302 ? -17.079 1.206 18.303 1.00 78.75 302 LYS A N 1
ATOM 2489 C CA . LYS A 1 302 ? -18.170 0.260 18.018 1.00 78.75 302 LYS A CA 1
ATOM 2490 C C . LYS A 1 302 ? -18.076 -0.328 16.613 1.00 78.75 302 LYS A C 1
ATOM 2492 O O . LYS A 1 302 ? -18.361 -1.506 16.445 1.00 78.75 302 LYS A O 1
ATOM 2497 N N . GLU A 1 303 ? -17.697 0.474 15.623 1.00 76.31 303 GLU A N 1
ATOM 2498 C CA . GLU A 1 303 ? -17.576 0.025 14.235 1.00 76.31 303 GLU A CA 1
ATOM 2499 C C . GLU A 1 303 ? -16.371 -0.891 14.004 1.00 76.31 303 GLU A C 1
ATOM 2501 O O . GLU A 1 303 ? -16.448 -1.824 13.203 1.00 76.31 303 GLU A O 1
ATOM 2506 N N . LEU A 1 304 ? -15.244 -0.602 14.659 1.00 74.19 304 LEU A N 1
ATOM 2507 C CA . LEU A 1 304 ? -13.984 -1.298 14.418 1.00 74.19 304 LEU A CA 1
ATOM 2508 C C . LEU A 1 304 ? -13.793 -2.513 15.325 1.00 74.19 304 LEU A C 1
ATOM 2510 O O . LEU A 1 304 ? -13.060 -3.415 14.934 1.00 74.19 304 LEU A O 1
ATOM 2514 N N . ASN A 1 305 ? -14.455 -2.578 16.489 1.00 73.62 305 ASN A N 1
ATOM 2515 C CA . ASN A 1 305 ? -14.256 -3.645 17.481 1.00 73.62 305 ASN A CA 1
ATOM 2516 C C . ASN A 1 305 ? -12.771 -3.838 17.863 1.00 73.62 305 ASN A C 1
ATOM 2518 O O . ASN A 1 305 ? -12.350 -4.957 18.146 1.00 73.62 305 ASN A O 1
ATOM 2522 N N . MET A 1 306 ? -11.988 -2.759 17.848 1.00 73.19 306 MET A N 1
ATOM 2523 C CA . MET A 1 306 ? -10.565 -2.748 18.195 1.00 73.19 306 MET A CA 1
ATOM 2524 C C . MET A 1 306 ? -10.326 -1.843 19.398 1.00 73.19 306 MET A C 1
ATOM 2526 O O . MET A 1 306 ? -11.039 -0.847 19.572 1.00 73.19 306 MET A O 1
ATOM 2530 N N . SER A 1 307 ? -9.316 -2.170 20.203 1.00 79.19 307 SER A N 1
ATOM 2531 C CA . SER A 1 307 ? -8.853 -1.268 21.261 1.00 79.19 307 SER A CA 1
ATOM 2532 C C . SER A 1 307 ? -8.080 -0.080 20.674 1.00 79.19 307 SER A C 1
ATOM 2534 O O . SER A 1 307 ? -7.587 -0.129 19.544 1.00 79.19 307 SER A O 1
ATOM 2536 N N . GLU A 1 308 ? -7.959 1.009 21.435 1.00 79.06 308 GLU A N 1
ATOM 2537 C CA . GLU A 1 308 ? -7.156 2.168 21.016 1.00 79.06 308 GLU A CA 1
ATOM 2538 C C . GLU A 1 308 ? -5.690 1.791 20.788 1.00 79.06 308 GLU A C 1
ATOM 2540 O O . GLU A 1 308 ? -5.091 2.198 19.793 1.00 79.06 308 GLU A O 1
ATOM 2545 N N . GLU A 1 309 ? -5.138 0.954 21.668 1.00 82.50 309 GLU A N 1
ATOM 2546 C CA . GLU A 1 309 ? -3.767 0.450 21.575 1.00 82.50 309 GLU A CA 1
ATOM 2547 C C . GLU A 1 309 ? -3.552 -0.365 20.297 1.00 82.50 309 GLU A C 1
ATOM 2549 O O . GLU A 1 309 ? -2.564 -0.166 19.590 1.00 82.50 309 GLU A O 1
ATOM 2554 N N . GLU A 1 310 ? -4.503 -1.236 19.947 1.00 82.44 310 GLU A N 1
ATOM 2555 C CA . GLU A 1 310 ? -4.445 -2.027 18.717 1.00 82.44 310 GLU A CA 1
ATOM 2556 C C . GLU A 1 310 ? -4.477 -1.141 17.466 1.00 82.44 310 GLU A C 1
ATOM 2558 O O . GLU A 1 310 ? -3.791 -1.440 16.489 1.00 82.44 310 GLU A O 1
ATOM 2563 N N . ILE A 1 311 ? -5.251 -0.049 17.478 1.00 84.50 311 ILE A N 1
ATOM 2564 C CA . ILE A 1 311 ? -5.347 0.888 16.348 1.00 84.50 311 ILE A CA 1
ATOM 2565 C C . ILE A 1 311 ? -4.049 1.684 16.189 1.00 84.50 311 ILE A C 1
ATOM 2567 O O . ILE A 1 311 ? -3.550 1.818 15.068 1.00 84.50 311 ILE A O 1
ATOM 2571 N N . ILE A 1 312 ? -3.487 2.182 17.293 1.00 86.94 312 ILE A N 1
ATOM 2572 C CA . ILE A 1 312 ? -2.211 2.908 17.291 1.00 86.94 312 ILE A CA 1
ATOM 2573 C C . ILE A 1 312 ? -1.091 1.985 16.802 1.00 86.94 312 ILE A C 1
ATOM 2575 O O . ILE A 1 312 ? -0.331 2.356 15.906 1.00 86.94 312 ILE A O 1
ATOM 2579 N N . GLN A 1 313 ? -1.032 0.757 17.324 1.00 88.81 313 GLN A N 1
ATOM 2580 C CA . GLN A 1 313 ? -0.031 -0.225 16.921 1.00 88.81 313 GLN A CA 1
ATOM 2581 C C . GLN A 1 313 ? -0.183 -0.620 15.448 1.00 88.81 313 GLN A C 1
ATOM 2583 O O . GLN A 1 313 ? 0.813 -0.721 14.733 1.00 88.81 313 GLN A O 1
ATOM 2588 N N . LEU A 1 314 ? -1.418 -0.797 14.967 1.00 87.50 314 LEU A N 1
ATOM 2589 C CA . LEU A 1 314 ? -1.691 -1.083 13.561 1.00 87.50 314 LEU A CA 1
ATOM 2590 C C . LEU A 1 314 ? -1.189 0.048 12.652 1.00 87.50 314 LEU A C 1
ATOM 2592 O O . LEU A 1 314 ? -0.538 -0.227 11.645 1.00 87.50 314 LEU A O 1
ATOM 2596 N N . ASN A 1 315 ? -1.469 1.308 12.995 1.00 90.44 315 ASN A N 1
ATOM 2597 C CA . ASN A 1 315 ? -1.027 2.463 12.211 1.00 90.44 315 ASN A CA 1
ATOM 2598 C C . ASN A 1 315 ? 0.501 2.594 12.184 1.00 90.44 315 ASN A C 1
ATOM 2600 O O . ASN A 1 315 ? 1.078 2.805 11.115 1.00 90.44 315 ASN A O 1
ATOM 2604 N N . LYS A 1 316 ? 1.149 2.400 13.339 1.00 91.56 316 LYS A N 1
ATOM 2605 C CA . LYS A 1 316 ? 2.609 2.414 13.461 1.00 91.56 316 LYS A CA 1
ATOM 2606 C C . LYS A 1 316 ? 3.244 1.338 12.579 1.00 91.56 316 LYS A C 1
ATOM 2608 O O . LYS A 1 316 ? 4.057 1.664 11.722 1.00 91.56 316 LYS A O 1
ATOM 2613 N N . GLN A 1 317 ? 2.783 0.091 12.689 1.00 91.69 317 GLN A N 1
ATOM 2614 C CA . GLN A 1 317 ? 3.284 -1.022 11.872 1.00 91.69 317 GLN A CA 1
ATOM 2615 C C . GLN A 1 317 ? 3.064 -0.805 10.369 1.00 91.69 317 GLN A C 1
ATOM 2617 O O . GLN A 1 317 ? 3.928 -1.130 9.558 1.00 91.69 317 GLN A O 1
ATOM 2622 N N . ILE A 1 318 ? 1.909 -0.259 9.977 1.00 91.62 318 ILE A N 1
ATOM 2623 C CA . ILE A 1 318 ? 1.629 0.075 8.575 1.00 91.62 318 ILE A CA 1
ATOM 2624 C C . ILE A 1 318 ? 2.603 1.147 8.067 1.00 91.62 318 ILE A C 1
ATOM 2626 O O . ILE A 1 318 ? 3.085 1.039 6.938 1.00 91.62 318 ILE A O 1
ATOM 2630 N N . SER A 1 319 ? 2.877 2.172 8.874 1.00 91.25 319 SER A N 1
ATOM 2631 C CA . SER A 1 319 ? 3.765 3.281 8.509 1.00 91.25 319 SER A CA 1
ATOM 2632 C C . SER A 1 319 ? 5.227 2.841 8.420 1.00 91.25 319 SER A C 1
ATOM 2634 O O . SER A 1 319 ? 5.899 3.186 7.452 1.00 91.25 319 SER A O 1
ATOM 2636 N N . GLU A 1 320 ? 5.691 2.014 9.360 1.00 93.31 320 GLU A N 1
ATOM 2637 C CA . GLU A 1 320 ? 7.039 1.429 9.360 1.00 93.31 320 GLU A CA 1
ATOM 2638 C C . GLU A 1 320 ? 7.280 0.578 8.110 1.00 93.31 320 GLU A C 1
ATOM 2640 O O . GLU A 1 320 ? 8.189 0.865 7.336 1.00 93.31 320 GLU A O 1
ATOM 2645 N N . ILE A 1 321 ? 6.407 -0.402 7.841 1.00 93.44 321 ILE A N 1
ATOM 2646 C CA . ILE A 1 321 ? 6.556 -1.284 6.671 1.00 93.44 321 ILE A CA 1
ATOM 2647 C C . ILE A 1 321 ? 6.486 -0.479 5.368 1.00 93.44 321 ILE A C 1
ATOM 2649 O O . ILE A 1 321 ? 7.191 -0.779 4.406 1.00 93.44 321 ILE A O 1
ATOM 2653 N N . LYS A 1 322 ? 5.635 0.551 5.304 1.00 92.31 322 LYS A N 1
ATOM 2654 C CA . LYS A 1 322 ? 5.560 1.418 4.125 1.00 92.31 322 LYS A CA 1
ATOM 2655 C C . LYS A 1 322 ? 6.857 2.206 3.928 1.00 92.31 322 LYS A C 1
ATOM 2657 O O . LYS A 1 322 ? 7.333 2.266 2.799 1.00 92.31 322 LYS A O 1
ATOM 2662 N N . SER A 1 323 ? 7.429 2.750 5.001 1.00 94.00 323 SER A N 1
ATOM 2663 C CA . SER A 1 323 ? 8.714 3.450 4.948 1.00 94.00 323 SER A CA 1
ATOM 2664 C C . SER A 1 323 ? 9.841 2.521 4.497 1.00 94.00 323 SER A C 1
ATOM 2666 O O . SER A 1 323 ? 10.635 2.912 3.650 1.00 94.00 323 SER A O 1
ATOM 2668 N N . GLU A 1 324 ? 9.879 1.276 4.981 1.00 93.88 324 GLU A N 1
ATOM 2669 C CA . GLU A 1 324 ? 10.838 0.263 4.513 1.00 93.88 324 GLU A CA 1
ATOM 2670 C C . GLU A 1 324 ? 10.691 -0.008 3.008 1.00 93.88 324 GLU A C 1
ATOM 2672 O O . GLU A 1 324 ? 11.675 0.022 2.277 1.00 93.88 324 GLU A O 1
ATOM 2677 N N . ILE A 1 325 ? 9.462 -0.201 2.514 1.00 93.44 325 ILE A N 1
ATOM 2678 C CA . ILE A 1 325 ? 9.205 -0.406 1.078 1.00 93.44 325 ILE A CA 1
ATOM 2679 C C . ILE A 1 325 ? 9.645 0.810 0.254 1.00 93.44 325 ILE A C 1
ATOM 2681 O O . ILE A 1 325 ? 10.162 0.647 -0.849 1.00 93.44 325 ILE A O 1
ATOM 2685 N N . GLU A 1 326 ? 9.391 2.023 0.743 1.00 93.00 326 GLU A N 1
ATOM 2686 C CA . GLU A 1 326 ? 9.778 3.256 0.055 1.00 93.00 326 GLU A CA 1
ATOM 2687 C C . GLU A 1 326 ? 11.298 3.417 0.015 1.00 93.00 326 GLU A C 1
ATOM 2689 O O . GLU A 1 326 ? 11.829 3.704 -1.053 1.00 93.00 326 GLU A O 1
ATOM 2694 N N . LYS A 1 327 ? 12.001 3.135 1.118 1.00 94.12 327 LYS A N 1
ATOM 2695 C CA . LYS A 1 327 ? 13.471 3.124 1.166 1.00 94.12 327 LYS A CA 1
ATOM 2696 C C . LYS A 1 327 ? 14.060 2.124 0.175 1.00 94.12 327 LYS A C 1
ATOM 2698 O O . LYS A 1 327 ? 14.889 2.508 -0.638 1.00 94.12 327 LYS A O 1
ATOM 2703 N N . ASP A 1 328 ? 13.562 0.890 0.170 1.00 93.94 328 ASP A N 1
ATOM 2704 C CA . ASP A 1 328 ? 14.019 -0.156 -0.753 1.00 93.94 328 ASP A CA 1
ATOM 2705 C C . ASP A 1 328 ? 13.793 0.221 -2.224 1.00 93.94 328 ASP A C 1
ATOM 2707 O O . ASP A 1 328 ? 14.610 -0.066 -3.098 1.00 93.94 328 ASP A O 1
ATOM 2711 N N . LYS A 1 329 ? 12.656 0.861 -2.522 1.00 93.69 329 LYS A N 1
ATOM 2712 C CA . LYS A 1 329 ? 12.358 1.346 -3.874 1.00 93.69 329 LYS A CA 1
ATOM 2713 C C . LYS A 1 329 ? 13.285 2.490 -4.265 1.00 93.69 329 LYS A C 1
ATOM 2715 O O . LYS A 1 329 ? 13.758 2.497 -5.396 1.00 93.69 329 LYS A O 1
ATOM 2720 N N . LEU A 1 330 ? 13.527 3.435 -3.357 1.00 92.56 330 LEU A N 1
ATOM 2721 C CA . LEU A 1 330 ? 14.434 4.558 -3.588 1.00 92.56 330 LEU A CA 1
ATOM 2722 C C . LEU A 1 330 ? 15.866 4.080 -3.816 1.00 92.56 330 LEU A C 1
ATOM 2724 O O . LEU A 1 330 ? 16.495 4.563 -4.747 1.00 92.56 330 LEU A O 1
ATOM 2728 N N . GLU A 1 331 ? 16.328 3.088 -3.058 1.00 91.25 331 GLU A N 1
ATOM 2729 C CA . GLU A 1 331 ? 17.647 2.469 -3.218 1.00 91.25 331 GLU A CA 1
ATOM 2730 C C . GLU A 1 331 ? 17.838 1.922 -4.645 1.00 91.25 331 GLU A C 1
ATOM 2732 O O . GLU A 1 331 ? 18.795 2.281 -5.329 1.00 91.25 331 GLU A O 1
ATOM 2737 N N . ILE A 1 332 ? 16.876 1.140 -5.161 1.00 90.62 332 ILE A N 1
ATOM 2738 C CA . ILE A 1 332 ? 16.932 0.640 -6.550 1.00 90.62 332 ILE A CA 1
ATOM 2739 C C . ILE A 1 332 ? 16.868 1.790 -7.561 1.00 90.62 332 ILE A C 1
ATOM 2741 O O . ILE A 1 332 ? 17.564 1.751 -8.577 1.00 90.62 332 ILE A O 1
ATOM 2745 N N . ILE A 1 333 ? 16.017 2.794 -7.329 1.00 91.50 333 ILE A N 1
ATOM 2746 C CA . ILE A 1 333 ? 15.875 3.928 -8.250 1.00 91.50 333 ILE A CA 1
ATOM 2747 C C . ILE A 1 333 ? 17.195 4.695 -8.335 1.00 91.50 333 ILE A C 1
ATOM 2749 O O . ILE A 1 333 ? 17.682 4.885 -9.443 1.00 91.50 333 ILE A O 1
ATOM 2753 N N . GLN A 1 334 ? 17.783 5.080 -7.199 1.00 88.69 334 GLN A N 1
ATOM 2754 C CA . GLN A 1 334 ? 18.988 5.910 -7.113 1.00 88.69 334 GLN A CA 1
ATOM 2755 C C . GLN A 1 334 ? 20.164 5.299 -7.872 1.00 88.69 334 GLN A C 1
ATOM 2757 O O . GLN A 1 334 ? 20.754 5.974 -8.714 1.00 88.69 334 GLN A O 1
ATOM 2762 N N . VAL A 1 335 ? 20.430 4.006 -7.670 1.00 87.56 335 VAL A N 1
ATOM 2763 C CA . VAL A 1 335 ? 21.527 3.313 -8.366 1.00 87.56 335 VAL A CA 1
ATOM 2764 C C . VAL A 1 335 ? 21.294 3.231 -9.882 1.00 87.56 335 VAL A C 1
ATOM 2766 O O . VAL A 1 335 ? 22.232 3.241 -10.673 1.00 87.56 335 VAL A O 1
ATOM 2769 N N . ASN A 1 336 ? 20.034 3.203 -10.324 1.00 87.25 336 ASN A N 1
ATOM 2770 C CA . ASN A 1 336 ? 19.683 3.079 -11.739 1.00 87.25 336 ASN A CA 1
ATOM 2771 C C . ASN A 1 336 ? 19.357 4.419 -12.428 1.00 87.25 336 ASN A C 1
ATOM 2773 O O . ASN A 1 336 ? 19.000 4.422 -13.609 1.00 87.25 336 ASN A O 1
ATOM 2777 N N . LEU A 1 337 ? 19.491 5.563 -11.745 1.00 87.06 337 LEU A N 1
ATOM 2778 C CA . LEU A 1 337 ? 19.253 6.880 -12.352 1.00 87.06 337 LEU A CA 1
ATOM 2779 C C . LEU A 1 337 ? 20.268 7.208 -13.455 1.00 87.06 337 LEU A C 1
ATOM 2781 O O . LEU A 1 337 ? 19.896 7.835 -14.447 1.00 87.06 337 LEU A O 1
ATOM 2785 N N . GLY A 1 338 ? 21.514 6.730 -13.351 1.00 82.69 338 GLY A N 1
ATOM 2786 C CA . GLY A 1 338 ? 22.530 6.928 -14.395 1.00 82.69 338 GLY A CA 1
ATOM 2787 C C . GLY A 1 338 ? 22.097 6.369 -15.758 1.00 82.69 338 GLY A C 1
ATOM 2788 O O . GLY A 1 338 ? 22.310 6.996 -16.798 1.00 82.69 338 GLY A O 1
ATOM 2789 N N . LEU A 1 339 ? 21.366 5.247 -15.753 1.00 82.38 339 LEU A N 1
ATOM 2790 C CA . LEU A 1 339 ? 20.766 4.676 -16.958 1.00 82.38 339 LEU A CA 1
ATOM 2791 C C . LEU A 1 339 ? 19.782 5.660 -17.608 1.00 82.38 339 LEU A C 1
ATOM 2793 O O . LEU A 1 339 ? 19.802 5.839 -18.824 1.00 82.38 339 LEU A O 1
ATOM 2797 N N . VAL A 1 340 ? 18.947 6.334 -16.814 1.00 86.31 340 VAL A N 1
ATOM 2798 C CA . VAL A 1 340 ? 17.971 7.318 -17.311 1.00 86.31 340 VAL A CA 1
ATOM 2799 C C . VAL A 1 340 ? 18.669 8.498 -17.977 1.00 86.31 340 VAL A C 1
ATOM 2801 O O . VAL A 1 340 ? 18.269 8.886 -19.072 1.00 86.31 340 VAL A O 1
ATOM 2804 N N . VAL A 1 341 ? 19.727 9.026 -17.356 1.00 84.56 341 VAL A N 1
ATOM 2805 C CA . VAL A 1 341 ? 20.506 10.146 -17.904 1.00 84.56 341 VAL A CA 1
ATOM 2806 C C . VAL A 1 341 ? 21.093 9.779 -19.268 1.00 84.56 341 VAL A C 1
ATOM 2808 O O . VAL A 1 341 ? 20.968 10.557 -20.212 1.00 84.56 341 VAL A O 1
ATOM 2811 N N . SER A 1 342 ? 21.655 8.572 -19.411 1.00 78.00 342 SER A N 1
ATOM 2812 C CA . SER A 1 342 ? 22.198 8.105 -20.697 1.00 78.00 342 SER A CA 1
ATOM 2813 C C . SER A 1 342 ? 21.132 8.046 -21.804 1.00 78.00 342 SER A C 1
ATOM 2815 O O . SER A 1 342 ? 21.373 8.487 -22.931 1.00 78.00 342 SER A O 1
ATOM 2817 N N . PHE A 1 343 ? 19.915 7.592 -21.478 1.00 78.12 343 PHE A N 1
ATOM 2818 C CA . PHE A 1 343 ? 18.799 7.580 -22.425 1.00 78.12 343 PHE A CA 1
ATOM 2819 C C . PHE A 1 343 ? 18.326 8.987 -22.772 1.00 78.12 343 PHE A C 1
ATOM 2821 O O . PHE A 1 343 ? 18.165 9.297 -23.952 1.00 78.12 343 PHE A O 1
ATOM 2828 N N . ALA A 1 344 ? 18.113 9.833 -21.766 1.00 82.69 344 ALA A N 1
ATOM 2829 C CA . ALA A 1 344 ? 17.638 11.197 -21.952 1.00 82.69 344 ALA A CA 1
ATOM 2830 C C . ALA A 1 344 ? 18.590 12.008 -22.840 1.00 82.69 344 ALA A C 1
ATOM 2832 O O . ALA A 1 344 ? 18.126 12.632 -23.789 1.00 82.69 344 ALA A O 1
ATOM 2833 N N . LYS A 1 345 ? 19.911 11.907 -22.623 1.00 77.94 345 LYS A N 1
ATOM 2834 C CA . LYS A 1 345 ? 20.927 12.556 -23.469 1.00 77.94 345 LYS A CA 1
ATOM 2835 C C . LYS A 1 345 ? 20.823 12.127 -24.937 1.00 77.94 345 LYS A C 1
ATOM 2837 O O . LYS A 1 345 ? 20.766 12.982 -25.817 1.00 77.94 345 LYS A O 1
ATOM 2842 N N . LYS A 1 346 ? 20.719 10.818 -25.211 1.00 72.44 346 LYS A N 1
ATOM 2843 C CA . LYS A 1 346 ? 20.572 10.300 -26.586 1.00 72.44 346 LYS A CA 1
ATOM 2844 C C . LYS A 1 346 ? 19.314 10.846 -27.273 1.00 72.44 346 LYS A C 1
ATOM 2846 O O . LYS A 1 346 ? 19.368 11.230 -28.437 1.00 72.44 346 LYS A O 1
ATOM 2851 N N . PHE A 1 347 ? 18.182 10.893 -26.567 1.00 69.56 347 PHE A N 1
ATOM 2852 C CA . PHE A 1 347 ? 16.925 11.410 -27.126 1.00 69.56 347 PHE A CA 1
ATOM 2853 C C . PHE A 1 347 ? 16.908 12.937 -27.278 1.00 69.56 347 PHE A C 1
ATOM 2855 O O . PHE A 1 347 ? 16.346 13.430 -28.261 1.00 69.56 347 PHE A O 1
ATOM 2862 N N . ALA A 1 348 ? 17.541 13.666 -26.356 1.00 75.44 348 ALA A N 1
ATOM 2863 C CA . ALA A 1 348 ? 17.714 15.113 -26.434 1.00 75.44 348 ALA A CA 1
ATOM 2864 C C . ALA A 1 348 ? 18.532 15.497 -27.668 1.0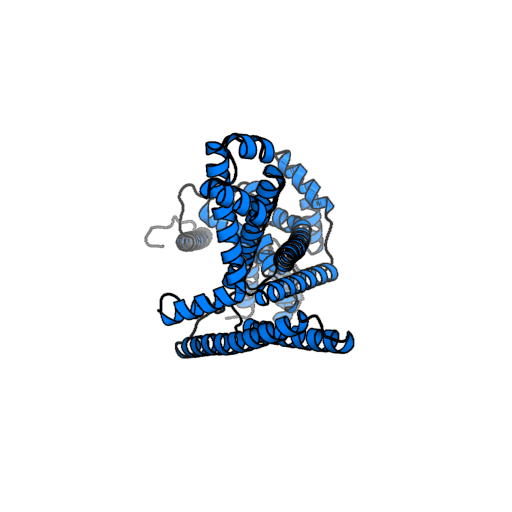0 75.44 348 ALA A C 1
ATOM 2866 O O . ALA A 1 348 ? 18.073 16.301 -28.472 1.00 75.44 348 ALA A O 1
ATOM 2867 N N . MET A 1 349 ? 19.675 14.838 -27.886 1.00 69.25 349 MET A N 1
ATOM 2868 C CA . MET A 1 349 ? 20.541 15.087 -29.043 1.00 69.25 349 MET A CA 1
ATOM 2869 C C . MET A 1 349 ? 19.821 14.848 -30.380 1.00 69.25 349 MET A C 1
ATOM 2871 O O . MET A 1 349 ? 20.007 15.596 -31.331 1.00 69.25 349 MET A O 1
ATOM 2875 N N . LEU A 1 350 ? 18.953 13.834 -30.449 1.00 65.81 350 LEU A N 1
ATOM 2876 C CA . LEU A 1 350 ? 18.202 13.500 -31.665 1.00 65.81 350 LEU A CA 1
ATOM 2877 C C . LEU A 1 350 ? 17.040 14.457 -31.974 1.00 65.81 350 LEU A C 1
ATOM 2879 O O . LEU A 1 350 ? 16.578 14.492 -33.112 1.00 65.81 350 LEU A O 1
ATOM 2883 N N . THR A 1 351 ? 16.507 15.161 -30.972 1.00 65.25 351 THR A N 1
ATOM 2884 C CA . THR A 1 351 ? 15.212 15.864 -31.097 1.00 65.25 351 THR A CA 1
ATOM 2885 C C . THR A 1 351 ? 15.265 17.337 -30.691 1.00 65.25 351 THR A C 1
ATOM 2887 O O . THR A 1 351 ? 14.317 18.064 -30.971 1.00 65.25 351 THR A O 1
ATOM 2890 N N . GLY A 1 352 ? 16.338 17.786 -30.035 1.00 68.69 352 GLY A N 1
ATOM 2891 C CA . GLY A 1 352 ? 16.492 19.155 -29.532 1.00 68.69 352 GLY A CA 1
ATOM 2892 C C . GLY A 1 352 ? 15.608 19.498 -28.326 1.00 68.69 352 GLY A C 1
ATOM 2893 O O . GLY A 1 352 ? 15.348 20.669 -28.081 1.00 68.69 352 GLY A O 1
ATOM 2894 N N . ALA A 1 353 ? 15.093 18.500 -27.599 1.00 74.94 353 ALA A N 1
ATOM 2895 C CA . ALA A 1 353 ? 14.262 18.711 -26.409 1.00 74.94 353 ALA A CA 1
ATOM 2896 C C . ALA A 1 353 ? 15.118 18.901 -25.143 1.00 74.94 353 ALA A C 1
ATOM 2898 O O . ALA A 1 353 ? 16.221 18.358 -25.068 1.00 74.94 353 ALA A O 1
ATOM 2899 N N . ASP A 1 354 ? 14.587 19.617 -24.142 1.00 82.44 354 ASP A N 1
ATOM 2900 C CA . ASP A 1 354 ? 15.288 19.858 -22.874 1.00 82.44 354 ASP A CA 1
ATOM 2901 C C . ASP A 1 354 ? 15.625 18.534 -22.165 1.00 82.44 354 ASP A C 1
ATOM 2903 O O . ASP A 1 354 ? 14.761 17.694 -21.891 1.00 82.44 354 ASP A O 1
ATOM 2907 N N . VAL A 1 355 ? 16.912 18.353 -21.870 1.00 82.56 355 VAL A N 1
ATOM 2908 C CA . VAL A 1 355 ? 17.455 17.177 -21.189 1.00 82.56 355 VAL A CA 1
ATOM 2909 C C . VAL A 1 355 ? 16.848 17.023 -19.793 1.00 82.56 355 VAL A C 1
ATOM 2911 O O . VAL A 1 355 ? 16.585 15.893 -19.379 1.00 82.56 355 VAL A O 1
ATOM 2914 N N . ASN A 1 356 ? 16.594 18.124 -19.076 1.00 86.19 356 ASN A N 1
ATOM 2915 C CA . ASN A 1 356 ? 16.078 18.088 -17.704 1.00 86.19 356 ASN A CA 1
ATOM 2916 C C . ASN A 1 356 ? 14.703 17.418 -17.644 1.00 86.19 356 ASN A C 1
ATOM 2918 O O . ASN A 1 356 ? 14.491 16.483 -16.868 1.00 86.19 356 ASN A O 1
ATOM 2922 N N . ASP A 1 357 ? 13.802 17.828 -18.530 1.00 87.62 357 ASP A N 1
ATOM 2923 C CA . ASP A 1 357 ? 12.458 17.268 -18.638 1.00 87.62 357 ASP A CA 1
ATOM 2924 C C . ASP A 1 357 ? 12.483 15.784 -19.016 1.00 87.62 357 ASP A C 1
ATOM 2926 O O . ASP A 1 357 ? 11.774 14.961 -18.428 1.00 87.62 357 ASP A O 1
ATOM 2930 N N . LEU A 1 358 ? 13.346 15.406 -19.966 1.00 86.38 358 LEU A N 1
ATOM 2931 C CA . LEU A 1 358 ? 13.491 14.011 -20.386 1.00 86.38 358 LEU A CA 1
ATOM 2932 C C . LEU A 1 358 ? 14.036 13.131 -19.254 1.00 86.38 358 LEU A C 1
ATOM 2934 O O . LEU A 1 358 ? 13.602 11.983 -19.114 1.00 86.38 358 LEU A O 1
ATOM 2938 N N . ILE A 1 359 ? 14.956 13.654 -18.434 1.00 89.44 359 ILE A N 1
ATOM 2939 C CA . ILE A 1 359 ? 15.460 12.961 -17.242 1.00 89.44 359 ILE A CA 1
ATOM 2940 C C . ILE A 1 359 ? 14.330 12.757 -16.235 1.00 89.44 359 ILE A C 1
ATOM 2942 O O . ILE A 1 359 ? 14.158 11.635 -15.756 1.00 89.44 359 ILE A O 1
ATOM 2946 N N . GLN A 1 360 ? 13.534 13.788 -15.936 1.00 90.12 360 GLN A N 1
ATOM 2947 C CA . GLN A 1 360 ? 12.432 13.673 -14.974 1.00 90.12 360 GLN A CA 1
ATOM 2948 C C . GLN A 1 360 ? 11.388 12.653 -15.432 1.00 90.12 360 GLN A C 1
ATOM 2950 O O . GLN A 1 360 ? 11.003 11.750 -14.683 1.00 90.12 360 GLN A O 1
ATOM 2955 N N . GLU A 1 361 ? 10.983 12.712 -16.698 1.00 91.06 361 GLU A N 1
ATOM 2956 C CA . GLU A 1 361 ? 10.013 11.775 -17.261 1.00 91.06 361 GLU A CA 1
ATOM 2957 C C . GLU A 1 361 ? 10.557 10.349 -17.334 1.00 91.06 361 GLU A C 1
ATOM 2959 O O . GLU A 1 361 ? 9.862 9.388 -16.975 1.00 91.06 361 GLU A O 1
ATOM 2964 N N . GLY A 1 362 ? 11.828 10.203 -17.707 1.00 90.94 362 GLY A N 1
ATOM 2965 C CA . GLY A 1 362 ? 12.546 8.938 -17.647 1.00 90.94 362 GLY A CA 1
ATOM 2966 C C . GLY A 1 362 ? 12.623 8.375 -16.225 1.00 90.94 362 GLY A C 1
ATOM 2967 O O . GLY A 1 362 ? 12.402 7.175 -16.040 1.00 90.94 362 GLY A O 1
ATOM 2968 N N . ALA A 1 363 ? 12.826 9.223 -15.212 1.00 92.31 363 ALA A N 1
ATOM 2969 C CA . ALA A 1 363 ? 12.829 8.835 -13.803 1.00 92.31 363 ALA A CA 1
ATOM 2970 C C . ALA A 1 363 ? 11.439 8.361 -13.347 1.00 92.31 363 ALA A C 1
ATOM 2972 O O . ALA A 1 363 ? 11.334 7.344 -12.653 1.00 92.31 363 ALA A O 1
ATOM 2973 N N . THR A 1 364 ? 10.347 8.987 -13.813 1.00 93.00 364 THR A N 1
ATOM 2974 C CA . THR A 1 364 ? 8.994 8.449 -13.560 1.00 93.00 364 THR A CA 1
ATOM 2975 C C . THR A 1 364 ? 8.778 7.088 -14.232 1.00 93.00 364 THR A C 1
ATOM 2977 O O . THR A 1 364 ? 8.078 6.223 -13.690 1.00 93.00 364 THR A O 1
ATOM 2980 N N . GLY A 1 365 ? 9.368 6.877 -15.413 1.00 92.62 365 GLY A N 1
ATOM 2981 C CA . GLY A 1 365 ? 9.394 5.594 -16.115 1.00 92.62 365 GLY A CA 1
ATOM 2982 C C . GLY A 1 365 ? 10.136 4.521 -15.319 1.00 92.62 365 GLY A C 1
ATOM 2983 O O . GLY A 1 365 ? 9.603 3.429 -15.108 1.00 92.62 365 GLY A O 1
ATOM 2984 N N . LEU A 1 366 ? 11.318 4.857 -14.802 1.00 93.00 366 LEU A N 1
ATOM 2985 C CA . LEU A 1 366 ? 12.125 3.992 -13.945 1.00 93.00 366 LEU A CA 1
ATOM 2986 C C . LEU A 1 366 ? 11.375 3.611 -12.660 1.00 93.00 366 LEU A C 1
ATOM 2988 O O . LEU A 1 366 ? 11.278 2.429 -12.336 1.00 93.00 366 LEU A O 1
ATOM 2992 N N . ALA A 1 367 ? 10.752 4.574 -11.977 1.00 93.75 367 ALA A N 1
ATOM 2993 C CA . ALA A 1 367 ? 9.952 4.305 -10.781 1.00 93.75 367 ALA A CA 1
ATOM 2994 C C . ALA A 1 367 ? 8.802 3.314 -11.063 1.00 93.75 367 ALA A C 1
ATOM 2996 O O . ALA A 1 367 ? 8.566 2.375 -10.296 1.00 93.75 367 ALA A O 1
ATOM 2997 N N . LYS A 1 368 ? 8.119 3.453 -12.212 1.00 91.94 368 LYS A N 1
ATOM 2998 C CA . LYS A 1 368 ? 7.090 2.493 -12.666 1.00 91.94 368 LYS A CA 1
ATOM 2999 C C . LYS A 1 368 ? 7.676 1.111 -12.966 1.00 91.94 368 LYS A C 1
ATOM 3001 O O . LYS A 1 368 ? 6.992 0.108 -12.736 1.00 91.94 368 LYS A O 1
ATOM 3006 N N . ALA A 1 369 ? 8.907 1.043 -13.475 1.00 91.06 369 ALA A N 1
ATOM 3007 C CA . ALA A 1 369 ? 9.613 -0.215 -13.687 1.00 91.06 369 ALA A CA 1
ATOM 3008 C C . ALA A 1 369 ? 9.864 -0.923 -12.349 1.00 91.06 369 ALA A C 1
ATOM 3010 O O . ALA A 1 369 ? 9.492 -2.087 -12.207 1.00 91.06 369 ALA A O 1
ATOM 3011 N N . VAL A 1 370 ? 10.380 -0.213 -11.341 1.00 92.81 370 VAL A N 1
ATOM 3012 C CA . VAL A 1 370 ? 10.641 -0.770 -10.001 1.00 92.81 370 VAL A CA 1
ATOM 3013 C C . VAL A 1 370 ? 9.370 -1.344 -9.369 1.00 92.81 370 VAL A C 1
ATOM 3015 O O . VAL A 1 370 ? 9.383 -2.472 -8.878 1.00 92.81 370 VAL A O 1
ATOM 3018 N N . GLU A 1 371 ? 8.227 -0.649 -9.453 1.00 89.81 371 GLU A N 1
ATOM 3019 C CA . GLU A 1 371 ? 6.961 -1.173 -8.906 1.00 89.81 371 GLU A CA 1
ATOM 3020 C C . GLU A 1 371 ? 6.538 -2.522 -9.524 1.00 89.81 37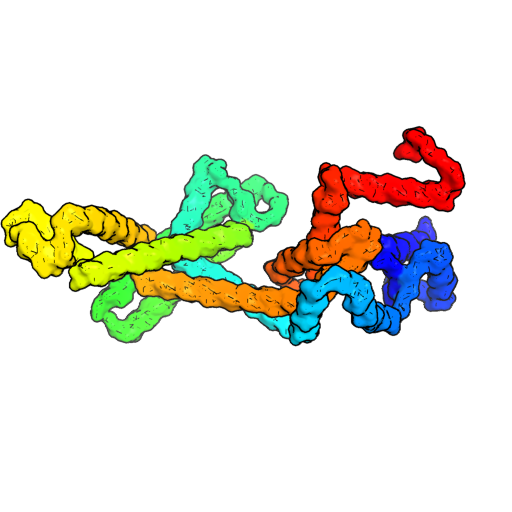1 GLU A C 1
ATOM 3022 O O . GLU A 1 371 ? 5.930 -3.380 -8.867 1.00 89.81 371 GLU A O 1
ATOM 3027 N N . LYS A 1 372 ? 6.830 -2.714 -10.812 1.00 87.75 372 LYS A N 1
ATOM 3028 C CA . LYS A 1 372 ? 6.350 -3.854 -11.606 1.00 87.75 372 LYS A CA 1
ATOM 3029 C C . LYS A 1 372 ? 7.400 -4.927 -11.847 1.00 87.75 372 LYS A C 1
ATOM 3031 O O . LYS A 1 372 ? 7.080 -5.933 -12.474 1.00 87.75 372 LYS A O 1
ATOM 3036 N N . PHE A 1 373 ? 8.622 -4.723 -11.375 1.00 88.38 373 PHE A N 1
ATOM 3037 C CA . PHE A 1 373 ? 9.712 -5.648 -11.618 1.00 88.38 373 PHE A CA 1
ATOM 3038 C C . PHE A 1 373 ? 9.463 -7.004 -10.941 1.00 88.38 373 PHE A C 1
ATOM 3040 O O . PHE A 1 373 ? 9.042 -7.087 -9.782 1.00 88.38 373 PHE A O 1
ATOM 3047 N N . GLU A 1 374 ? 9.712 -8.079 -11.686 1.00 86.12 374 GLU A N 1
ATOM 3048 C CA . GLU A 1 374 ? 9.543 -9.463 -11.246 1.00 86.12 374 GLU A CA 1
ATOM 3049 C C . GLU A 1 374 ? 10.838 -10.240 -11.519 1.00 86.12 374 GLU A C 1
ATOM 3051 O O . GLU A 1 374 ? 11.031 -10.766 -12.615 1.00 86.12 374 GLU A O 1
ATOM 3056 N N . TRP A 1 375 ? 11.702 -10.382 -10.508 1.00 87.19 375 TRP A N 1
ATOM 3057 C CA . TRP A 1 375 ? 12.976 -11.114 -10.638 1.00 87.19 375 TRP A CA 1
ATOM 3058 C C . TRP A 1 375 ? 12.795 -12.596 -10.998 1.00 87.19 375 TRP A C 1
ATOM 3060 O O . TRP A 1 375 ? 13.701 -13.225 -11.534 1.00 87.19 375 TRP A O 1
ATOM 3070 N N . ARG A 1 376 ? 11.610 -13.171 -10.738 1.00 87.62 376 ARG A N 1
ATOM 3071 C CA . ARG A 1 376 ? 11.288 -14.574 -11.056 1.00 87.62 376 ARG A CA 1
ATOM 3072 C C . ARG A 1 376 ? 11.386 -14.894 -12.548 1.00 87.62 376 ARG A C 1
ATOM 3074 O O . ARG A 1 376 ? 11.495 -16.061 -12.894 1.00 87.62 376 ARG A O 1
ATOM 3081 N N . LYS A 1 377 ? 11.322 -13.879 -13.414 1.00 82.31 377 LYS A N 1
ATOM 3082 C CA . LYS A 1 377 ? 11.459 -14.035 -14.867 1.00 82.31 377 LYS A CA 1
ATOM 3083 C C . LYS A 1 377 ? 12.911 -14.182 -15.334 1.00 82.31 377 LYS A C 1
ATOM 3085 O O . LYS A 1 377 ? 13.125 -14.451 -16.504 1.00 82.31 377 LYS A O 1
ATOM 3090 N N . GLY A 1 378 ? 13.899 -13.988 -14.457 1.00 81.12 378 GLY A N 1
ATOM 3091 C CA . GLY A 1 378 ? 15.316 -14.210 -14.763 1.00 81.12 378 GLY A CA 1
ATOM 3092 C C . GLY A 1 378 ? 16.032 -13.066 -15.492 1.00 81.12 378 GLY A C 1
ATOM 3093 O O . GLY A 1 378 ? 17.260 -13.071 -15.530 1.00 81.12 378 GLY A O 1
ATOM 3094 N N . TYR A 1 379 ? 15.318 -12.064 -16.010 1.00 82.00 379 TYR A N 1
ATOM 3095 C CA . TYR A 1 379 ? 15.919 -10.897 -16.670 1.00 82.00 379 TYR A CA 1
ATOM 3096 C C . TYR A 1 379 ? 16.565 -9.920 -15.671 1.00 82.00 379 TYR A C 1
ATOM 3098 O O . TYR A 1 379 ? 16.061 -9.749 -14.559 1.00 82.00 379 TYR A O 1
ATOM 3106 N N . LYS A 1 380 ? 17.658 -9.257 -16.086 1.00 81.25 380 LYS A N 1
ATOM 3107 C CA . LYS A 1 380 ? 18.284 -8.154 -15.330 1.00 81.25 380 LYS A CA 1
ATOM 3108 C C . LYS A 1 380 ? 17.327 -6.962 -15.215 1.00 81.25 380 LYS A C 1
ATOM 3110 O O . LYS A 1 380 ? 16.500 -6.744 -16.109 1.00 81.25 380 LYS A O 1
ATOM 3115 N N . PHE A 1 381 ? 17.441 -6.181 -14.138 1.00 84.12 381 PHE A N 1
ATOM 3116 C CA . PHE A 1 381 ? 16.574 -5.019 -13.942 1.00 84.12 381 PHE A CA 1
ATOM 3117 C C . PHE A 1 381 ? 16.770 -3.962 -15.036 1.00 84.12 381 PHE A C 1
ATOM 3119 O O . PHE A 1 381 ? 15.778 -3.480 -15.583 1.00 84.12 381 PHE A O 1
ATOM 3126 N N . SER A 1 382 ? 18.012 -3.685 -15.440 1.00 80.69 382 SER A N 1
ATOM 3127 C CA . SER A 1 382 ? 18.347 -2.733 -16.511 1.00 80.69 382 SER A CA 1
ATOM 3128 C C . SER A 1 382 ? 17.620 -3.023 -17.832 1.00 80.69 382 SER A C 1
ATOM 3130 O O . SER A 1 382 ? 17.012 -2.126 -18.420 1.00 80.69 382 SER A O 1
ATOM 3132 N N . THR A 1 383 ? 17.579 -4.291 -18.258 1.00 81.75 383 THR A N 1
ATOM 3133 C CA . THR A 1 383 ? 16.860 -4.733 -19.466 1.00 81.75 383 THR A CA 1
ATOM 3134 C C . THR A 1 383 ? 15.360 -4.452 -19.373 1.00 81.75 383 THR A C 1
ATOM 3136 O O . THR A 1 383 ? 14.729 -4.056 -20.351 1.00 81.75 383 THR A O 1
ATOM 3139 N N . TYR A 1 384 ? 14.769 -4.640 -18.193 1.00 82.12 384 TYR A N 1
ATOM 3140 C CA . TYR A 1 384 ? 13.354 -4.361 -17.969 1.00 82.12 384 TYR A CA 1
ATOM 3141 C C . TYR A 1 384 ? 13.072 -2.855 -17.874 1.00 82.12 384 TYR A C 1
ATOM 3143 O O . TYR A 1 384 ? 12.112 -2.369 -18.474 1.00 82.12 384 TYR A O 1
ATOM 3151 N N . ALA A 1 385 ? 13.912 -2.114 -17.149 1.00 85.06 385 ALA A N 1
ATOM 3152 C CA . ALA A 1 385 ? 13.801 -0.673 -16.955 1.00 85.06 385 ALA A CA 1
ATOM 3153 C C . ALA A 1 385 ? 13.907 0.091 -18.278 1.00 85.06 385 ALA A C 1
ATOM 3155 O O . ALA A 1 385 ? 13.137 1.026 -18.493 1.00 85.06 385 ALA A O 1
ATOM 3156 N N . HIS A 1 386 ? 14.768 -0.365 -19.195 1.00 83.88 386 HIS A N 1
ATOM 3157 C CA . HIS A 1 386 ? 14.936 0.211 -20.528 1.00 83.88 386 HIS A CA 1
ATOM 3158 C C . HIS A 1 386 ? 13.600 0.461 -21.250 1.00 83.88 386 HIS A C 1
ATOM 3160 O O . HIS A 1 386 ? 13.342 1.571 -21.717 1.00 83.88 386 HIS A O 1
ATOM 3166 N N . TRP A 1 387 ? 12.714 -0.541 -21.285 1.00 84.31 387 TRP A N 1
ATOM 3167 C CA . TRP A 1 387 ? 11.408 -0.429 -21.943 1.00 84.31 387 TRP A CA 1
ATOM 3168 C C . TRP A 1 387 ? 10.523 0.651 -21.318 1.00 84.31 387 TRP A C 1
ATOM 3170 O O . TRP A 1 387 ? 9.864 1.406 -22.032 1.00 84.31 387 TRP A O 1
ATOM 3180 N N . TRP A 1 388 ? 10.507 0.743 -19.988 1.00 88.50 388 TRP A N 1
ATOM 3181 C CA . TRP A 1 388 ? 9.687 1.720 -19.271 1.00 88.50 388 TRP A CA 1
ATOM 3182 C C . TRP A 1 388 ? 10.232 3.141 -19.386 1.00 88.50 388 TRP A C 1
ATOM 3184 O O . TRP A 1 388 ? 9.438 4.067 -19.546 1.00 88.50 388 TRP A O 1
ATOM 3194 N N . ILE A 1 389 ? 11.557 3.305 -19.346 1.00 84.50 389 ILE A N 1
ATOM 3195 C CA . ILE A 1 389 ? 12.234 4.593 -19.537 1.00 84.50 389 ILE A CA 1
ATOM 3196 C C . ILE A 1 389 ? 11.966 5.098 -20.956 1.00 84.50 389 ILE A C 1
ATOM 3198 O O . ILE A 1 389 ? 11.432 6.192 -21.131 1.00 84.50 389 ILE A O 1
ATOM 3202 N N . ARG A 1 390 ? 12.230 4.269 -21.977 1.00 83.44 390 ARG A N 1
ATOM 3203 C CA . ARG A 1 390 ? 11.993 4.633 -23.380 1.00 83.44 390 ARG A CA 1
ATOM 3204 C C . ARG A 1 390 ? 10.528 4.972 -23.639 1.00 83.44 390 ARG A C 1
ATOM 3206 O O . ARG A 1 390 ? 10.252 5.958 -24.319 1.00 83.44 390 ARG A O 1
ATOM 3213 N N . GLN A 1 391 ? 9.595 4.187 -23.096 1.00 85.94 391 GLN A N 1
ATOM 3214 C CA . GLN A 1 391 ? 8.162 4.445 -23.242 1.00 85.94 391 GLN A CA 1
ATOM 3215 C C . GLN A 1 391 ? 7.749 5.773 -22.598 1.00 85.94 391 GLN A C 1
ATOM 3217 O O . GLN A 1 391 ? 6.933 6.487 -23.176 1.00 85.94 391 GLN A O 1
ATOM 3222 N N . ALA A 1 392 ? 8.272 6.093 -21.410 1.00 88.88 392 ALA A N 1
ATOM 3223 C CA . ALA A 1 392 ? 7.962 7.341 -20.717 1.00 88.88 392 ALA A CA 1
ATOM 3224 C C . ALA A 1 392 ? 8.486 8.552 -21.498 1.00 88.88 392 ALA A C 1
ATOM 3226 O O . ALA A 1 392 ? 7.696 9.423 -21.847 1.00 88.88 392 ALA A O 1
ATOM 3227 N N . ILE A 1 393 ? 9.765 8.530 -21.883 1.00 85.19 393 ILE A N 1
ATOM 3228 C CA . ILE A 1 393 ? 10.408 9.593 -22.668 1.00 85.19 393 ILE A CA 1
ATOM 3229 C C . ILE A 1 393 ? 9.703 9.777 -24.018 1.00 85.19 393 ILE A C 1
ATOM 3231 O O . ILE A 1 393 ? 9.275 10.877 -24.359 1.00 85.19 393 ILE A O 1
ATOM 3235 N N . SER A 1 394 ? 9.484 8.688 -24.763 1.00 81.81 394 SER A N 1
ATOM 3236 C CA . SER A 1 394 ? 8.821 8.750 -26.075 1.00 81.81 394 SER A CA 1
ATOM 3237 C C . SER A 1 394 ? 7.387 9.270 -25.967 1.00 81.81 394 SER A C 1
ATOM 3239 O O . SER A 1 394 ? 6.918 9.970 -26.861 1.00 81.81 394 SER A O 1
ATOM 3241 N N . ARG A 1 395 ? 6.679 8.950 -24.875 1.00 84.31 395 ARG A N 1
ATOM 3242 C CA . ARG A 1 395 ? 5.333 9.463 -24.607 1.00 84.31 395 ARG A CA 1
ATOM 3243 C C . ARG A 1 395 ? 5.344 10.932 -24.185 1.00 84.31 395 ARG A C 1
ATOM 3245 O O . ARG A 1 395 ? 4.448 11.656 -24.596 1.00 84.31 395 ARG A O 1
ATOM 3252 N N . TYR A 1 396 ? 6.318 11.376 -23.399 1.00 86.50 396 TYR A N 1
ATOM 3253 C CA . TYR A 1 396 ? 6.463 12.789 -23.058 1.00 86.50 396 TYR A CA 1
ATOM 3254 C C . TYR A 1 396 ? 6.719 13.622 -24.314 1.00 86.50 396 TYR A C 1
ATOM 3256 O O . TYR A 1 396 ? 5.968 14.547 -24.617 1.00 86.50 396 TYR A O 1
ATOM 3264 N N . MET A 1 397 ? 7.675 13.194 -25.140 1.00 78.88 397 MET A N 1
ATOM 3265 C CA . MET A 1 397 ? 7.914 13.801 -26.450 1.00 78.88 397 MET A CA 1
ATOM 3266 C C . MET A 1 397 ? 6.639 13.765 -27.295 1.00 78.88 397 MET A C 1
ATOM 3268 O O . MET A 1 397 ? 6.217 14.773 -27.858 1.00 78.88 397 MET A O 1
ATOM 3272 N N . ALA A 1 398 ? 5.978 12.603 -27.275 1.00 76.56 398 ALA A N 1
ATOM 3273 C CA . ALA A 1 398 ? 4.597 12.306 -27.652 1.00 76.56 398 ALA A CA 1
ATOM 3274 C C . ALA A 1 398 ? 3.570 13.438 -27.494 1.00 76.56 398 ALA A C 1
ATOM 3276 O O . ALA A 1 398 ? 2.663 13.626 -28.304 1.00 76.56 398 ALA A O 1
ATOM 3277 N N . GLU A 1 399 ? 3.668 14.136 -26.375 1.00 77.44 399 GLU A N 1
ATOM 3278 C CA . GLU A 1 399 ? 2.592 14.948 -25.828 1.00 77.44 399 GLU A CA 1
ATOM 3279 C C . GLU A 1 399 ? 2.990 16.421 -25.682 1.00 77.44 399 GLU A C 1
ATOM 3281 O O . GLU A 1 399 ? 2.105 17.264 -25.820 1.00 77.44 399 GLU A O 1
ATOM 3286 N N . TYR A 1 400 ? 4.280 16.722 -25.481 1.00 77.00 400 TYR A N 1
ATOM 3287 C CA . TYR A 1 400 ? 4.738 18.036 -25.009 1.00 77.00 400 TYR A CA 1
ATOM 3288 C C . TYR A 1 400 ? 5.792 18.735 -25.883 1.00 77.00 400 TYR A C 1
ATOM 3290 O O . TYR A 1 400 ? 5.950 19.940 -25.754 1.00 77.00 400 TYR A O 1
ATOM 3298 N N . THR A 1 401 ? 6.484 18.054 -26.809 1.00 69.62 401 THR A N 1
ATOM 3299 C CA . THR A 1 401 ? 7.550 18.720 -27.599 1.00 69.62 401 THR A CA 1
ATOM 3300 C C . THR A 1 401 ? 7.048 19.606 -28.734 1.00 69.62 401 THR A C 1
ATOM 3302 O O . THR A 1 401 ? 7.811 20.403 -29.268 1.00 69.62 401 THR A O 1
ATOM 3305 N N . LYS A 1 402 ? 5.786 19.459 -29.151 1.00 72.06 402 LYS A N 1
ATOM 3306 C CA . LYS A 1 402 ? 5.187 20.298 -30.196 1.00 72.06 402 LYS A CA 1
ATOM 3307 C C . LYS A 1 402 ? 4.216 21.279 -29.562 1.00 72.06 402 LYS A C 1
ATOM 3309 O O . LYS A 1 402 ? 3.386 20.868 -28.757 1.00 72.06 402 LYS A O 1
ATOM 3314 N N . THR A 1 403 ? 4.248 22.523 -30.031 1.00 80.38 403 THR A N 1
ATOM 3315 C CA . THR A 1 403 ? 3.304 23.582 -29.642 1.00 80.38 403 THR A CA 1
ATOM 3316 C C . THR A 1 403 ? 1.850 23.145 -29.828 1.00 80.38 403 THR A C 1
ATOM 3318 O O . THR A 1 403 ? 0.991 23.452 -29.008 1.00 80.38 403 THR A O 1
ATOM 3321 N N . ILE A 1 404 ? 1.576 22.369 -30.883 1.00 78.88 404 ILE A N 1
ATOM 3322 C CA . ILE A 1 404 ? 0.259 21.783 -31.146 1.00 78.88 404 ILE A CA 1
ATOM 3323 C C . ILE A 1 404 ? 0.279 20.300 -30.773 1.00 78.88 404 ILE A C 1
ATOM 3325 O O . ILE A 1 404 ? 0.999 19.488 -31.368 1.00 78.88 404 ILE A O 1
ATOM 3329 N N . ARG A 1 405 ? -0.555 19.936 -29.795 1.00 83.12 405 ARG A N 1
ATOM 3330 C CA . ARG A 1 405 ? -0.703 18.558 -29.320 1.00 83.12 405 ARG A CA 1
ATOM 3331 C C . ARG A 1 405 ? -1.418 17.704 -30.365 1.00 83.12 405 ARG A C 1
ATOM 3333 O O . ARG A 1 405 ? -2.582 17.929 -30.679 1.00 83.12 405 ARG A O 1
ATOM 3340 N N . LEU A 1 406 ? -0.745 16.649 -30.818 1.00 80.62 406 LEU A N 1
ATOM 3341 C CA . LEU A 1 406 ? -1.320 15.633 -31.701 1.00 80.62 406 LEU A CA 1
ATOM 3342 C C . LEU A 1 406 ? -1.480 14.296 -30.961 1.00 80.62 406 LEU A C 1
ATOM 3344 O O . LEU A 1 406 ? -0.562 13.900 -30.236 1.00 80.62 406 LEU A O 1
ATOM 3348 N N . PRO A 1 407 ? -2.595 13.563 -31.151 1.00 84.94 407 PRO A N 1
ATOM 3349 C CA . PRO A 1 407 ? -2.741 12.208 -30.630 1.00 84.94 407 PRO A CA 1
ATOM 3350 C C . PRO A 1 407 ? -1.623 11.268 -31.110 1.00 84.94 407 PRO A C 1
ATOM 3352 O O . PRO A 1 407 ? -1.151 11.369 -32.243 1.00 84.94 407 PRO A O 1
ATOM 3355 N N . VAL A 1 408 ? -1.241 10.298 -30.270 1.00 77.69 408 VAL A N 1
ATOM 3356 C CA . VAL A 1 408 ? -0.113 9.378 -30.536 1.00 77.69 408 VAL A CA 1
ATOM 3357 C C . VAL A 1 408 ? -0.270 8.627 -31.865 1.00 77.69 408 VAL A C 1
ATOM 3359 O O . VAL A 1 408 ? 0.682 8.555 -32.633 1.00 77.69 408 VAL A O 1
ATOM 3362 N N . HIS A 1 409 ? -1.476 8.140 -32.180 1.00 82.44 409 HIS A N 1
ATOM 3363 C CA . HIS A 1 409 ? -1.731 7.404 -33.424 1.00 82.44 409 HIS A CA 1
ATOM 3364 C C . HIS A 1 409 ? -1.529 8.271 -34.678 1.00 82.44 409 HIS A C 1
ATOM 3366 O O . HIS A 1 409 ? -0.974 7.795 -35.662 1.00 82.44 409 HIS A O 1
ATOM 3372 N N . ILE A 1 410 ? -1.899 9.557 -34.633 1.00 82.50 410 ILE A N 1
ATOM 3373 C CA . ILE A 1 410 ? -1.655 10.503 -35.734 1.00 82.50 410 ILE A CA 1
ATOM 3374 C C . ILE A 1 410 ? -0.157 10.733 -35.906 1.00 82.50 410 ILE A C 1
ATOM 3376 O O . ILE A 1 410 ? 0.351 10.759 -37.021 1.00 82.50 410 ILE A O 1
ATOM 3380 N N . ARG A 1 411 ? 0.585 10.835 -34.803 1.00 75.31 411 ARG A N 1
ATOM 3381 C CA . ARG A 1 411 ? 2.037 10.994 -34.867 1.00 75.31 411 ARG A CA 1
ATOM 3382 C C . ARG A 1 411 ? 2.737 9.768 -35.440 1.00 75.31 411 ARG A C 1
ATOM 3384 O O . ARG A 1 411 ? 3.681 9.921 -36.203 1.00 75.31 411 ARG A O 1
ATOM 3391 N N . GLU A 1 412 ? 2.285 8.567 -35.095 1.00 77.06 412 GLU A N 1
ATOM 3392 C CA . GLU A 1 412 ? 2.805 7.339 -35.700 1.00 77.06 412 GLU A CA 1
ATOM 3393 C C . GLU A 1 412 ? 2.581 7.319 -37.215 1.00 77.06 412 GLU A C 1
ATOM 3395 O O . GLU A 1 412 ? 3.482 6.913 -37.948 1.00 77.06 412 GLU A O 1
ATOM 3400 N N . LEU A 1 413 ? 1.423 7.799 -37.686 1.00 83.75 413 LEU A N 1
ATOM 3401 C CA . LEU A 1 413 ? 1.147 7.959 -39.114 1.00 83.75 413 LEU A CA 1
ATOM 3402 C C . LEU A 1 413 ? 2.090 8.980 -39.755 1.00 83.75 413 LEU A C 1
ATOM 3404 O O . LEU A 1 413 ? 2.723 8.655 -40.752 1.00 83.75 413 LEU A O 1
ATOM 3408 N N . VAL A 1 414 ? 2.276 10.153 -39.143 1.00 81.06 414 VAL A N 1
ATOM 3409 C CA . VAL A 1 414 ? 3.218 11.179 -39.630 1.00 81.06 414 VAL A CA 1
ATOM 3410 C C . VAL A 1 414 ? 4.650 10.639 -39.686 1.00 81.06 414 VAL A C 1
ATOM 3412 O O . VAL A 1 414 ? 5.339 10.821 -40.682 1.00 81.06 414 VAL A O 1
ATOM 3415 N N . SER A 1 415 ? 5.114 9.922 -38.662 1.00 75.56 415 SER A N 1
ATOM 3416 C CA . SER A 1 415 ? 6.458 9.329 -38.663 1.00 75.56 415 SER A CA 1
ATOM 3417 C C . SER A 1 415 ? 6.621 8.253 -39.739 1.00 75.56 415 SER A C 1
ATOM 3419 O O . SER A 1 415 ? 7.688 8.151 -40.341 1.00 75.56 415 SER A O 1
ATOM 3421 N N . LYS A 1 416 ? 5.582 7.447 -39.997 1.00 82.44 416 LYS A N 1
ATOM 3422 C CA . LYS A 1 416 ? 5.575 6.488 -41.114 1.00 82.44 416 LYS A CA 1
ATOM 3423 C C . LYS A 1 416 ? 5.614 7.212 -42.457 1.00 82.44 416 LYS A C 1
ATOM 3425 O O . LYS A 1 416 ? 6.415 6.838 -43.302 1.00 82.44 416 LYS A O 1
ATOM 3430 N N . MET A 1 417 ? 4.824 8.270 -42.606 1.00 81.19 417 MET A N 1
ATOM 3431 C CA . MET A 1 417 ? 4.780 9.121 -43.794 1.00 81.19 417 MET A CA 1
ATOM 3432 C C . MET A 1 417 ? 6.154 9.747 -44.077 1.00 81.19 417 MET A C 1
ATOM 3434 O O . MET A 1 417 ? 6.671 9.603 -45.174 1.00 81.19 417 MET A O 1
ATOM 3438 N N . ILE A 1 418 ? 6.817 10.314 -43.061 1.00 79.56 418 ILE A N 1
ATOM 3439 C CA . ILE A 1 418 ? 8.179 10.866 -43.175 1.00 79.56 418 ILE A CA 1
ATOM 3440 C C . ILE A 1 418 ? 9.199 9.785 -43.560 1.00 79.56 418 ILE A C 1
ATOM 3442 O O . ILE A 1 418 ? 10.126 10.060 -44.317 1.00 79.56 418 ILE A O 1
ATOM 3446 N N . LYS A 1 419 ? 9.066 8.555 -43.045 1.00 79.25 419 LYS A N 1
ATOM 3447 C CA . LYS A 1 419 ? 9.944 7.446 -43.450 1.00 79.25 419 LYS A CA 1
ATOM 3448 C C . LYS A 1 419 ? 9.753 7.091 -44.922 1.00 79.25 419 LYS A C 1
ATOM 3450 O O . LYS A 1 419 ? 10.751 6.983 -45.622 1.00 79.25 419 LYS A O 1
ATOM 3455 N N . VAL A 1 420 ? 8.503 6.953 -45.371 1.00 83.31 420 VAL A N 1
ATOM 3456 C CA . VAL A 1 420 ? 8.170 6.681 -46.780 1.00 83.31 420 VAL A CA 1
ATOM 3457 C C . VAL A 1 420 ? 8.704 7.800 -47.673 1.00 83.31 420 VAL A C 1
ATOM 3459 O O . VAL A 1 420 ? 9.421 7.517 -48.628 1.00 83.31 420 VAL A O 1
ATOM 3462 N N . TYR A 1 421 ? 8.473 9.055 -47.285 1.00 78.75 421 TYR A N 1
ATOM 3463 C CA . TYR A 1 421 ? 9.015 10.242 -47.944 1.00 78.75 421 TYR A CA 1
ATOM 3464 C C . TYR A 1 421 ? 10.540 10.178 -48.088 1.00 78.75 421 TYR A C 1
ATOM 3466 O O . TYR A 1 421 ? 11.066 10.332 -49.184 1.00 78.75 421 TYR A O 1
ATOM 3474 N N . LYS A 1 422 ? 11.268 9.890 -46.999 1.00 77.88 422 LYS A N 1
ATOM 3475 C CA . LYS A 1 422 ? 12.736 9.774 -47.030 1.00 77.88 422 LYS A CA 1
ATOM 3476 C C . LYS A 1 422 ? 13.209 8.640 -47.937 1.00 77.88 422 LYS A C 1
ATOM 3478 O O . LYS A 1 422 ? 14.163 8.831 -48.680 1.00 77.88 422 LYS A O 1
ATOM 3483 N N . THR A 1 423 ? 12.551 7.480 -47.890 1.00 80.19 423 THR A N 1
ATOM 3484 C CA . THR A 1 423 ? 12.904 6.350 -48.762 1.00 80.19 423 THR A CA 1
ATOM 3485 C C . THR A 1 423 ? 12.585 6.609 -50.230 1.00 80.19 423 THR A C 1
ATOM 3487 O O . THR A 1 423 ? 13.284 6.083 -51.087 1.00 80.19 423 THR A O 1
ATOM 3490 N N . PHE A 1 424 ? 11.546 7.394 -50.526 1.00 77.44 424 PHE A N 1
ATOM 3491 C CA . PHE A 1 424 ? 11.196 7.782 -51.889 1.00 77.44 424 PHE A CA 1
ATOM 3492 C C . PHE A 1 424 ? 12.188 8.813 -52.425 1.00 77.44 424 PHE A C 1
ATOM 3494 O O . PHE A 1 424 ? 12.777 8.589 -53.472 1.00 77.44 424 PHE A O 1
ATOM 3501 N N . LYS A 1 425 ? 12.482 9.860 -51.644 1.00 76.00 425 LYS A N 1
ATOM 3502 C CA . LYS A 1 425 ? 13.493 10.872 -51.979 1.00 76.00 425 LYS A CA 1
ATOM 3503 C C . LYS A 1 425 ? 14.896 10.281 -52.188 1.00 76.00 425 LYS A C 1
ATOM 3505 O O . LYS A 1 425 ? 15.689 10.827 -52.932 1.00 76.00 425 LYS A O 1
ATOM 3510 N N . GLN A 1 426 ? 15.223 9.169 -51.528 1.00 76.62 426 GLN A N 1
ATOM 3511 C CA . GLN A 1 426 ? 16.478 8.446 -51.781 1.00 76.62 426 GLN A CA 1
ATOM 3512 C C . GLN A 1 426 ? 16.482 7.641 -53.088 1.00 76.62 426 GLN A C 1
ATOM 3514 O O . GLN A 1 426 ? 17.552 7.282 -53.564 1.00 76.62 426 GLN A O 1
ATOM 3519 N N . LYS A 1 427 ? 15.312 7.292 -53.631 1.00 77.69 427 LYS A N 1
ATOM 3520 C CA . LYS A 1 427 ? 15.172 6.492 -54.859 1.00 77.69 427 LYS A CA 1
ATOM 3521 C C . LYS A 1 427 ? 14.868 7.333 -56.097 1.00 77.69 427 LYS A C 1
ATOM 3523 O O . LYS A 1 427 ? 15.112 6.865 -57.203 1.00 77.69 427 LYS A O 1
ATOM 3528 N N . SER A 1 428 ? 14.326 8.527 -55.904 1.00 66.19 428 SER A N 1
ATOM 3529 C CA . SER A 1 428 ? 13.888 9.436 -56.955 1.00 66.19 428 SER A CA 1
ATOM 3530 C C . SER A 1 428 ? 14.297 10.856 -56.564 1.00 66.19 428 SER A C 1
ATOM 3532 O O . SER A 1 428 ? 13.949 11.303 -55.473 1.00 66.19 428 SER A O 1
ATOM 3534 N N . ASP A 1 429 ? 15.013 11.555 -57.448 1.00 63.78 429 ASP A N 1
ATOM 3535 C CA . ASP A 1 429 ? 15.415 12.965 -57.265 1.00 63.78 429 ASP A CA 1
ATOM 3536 C C . ASP A 1 429 ? 14.269 13.963 -57.556 1.00 63.78 429 ASP A C 1
ATOM 3538 O O . ASP A 1 429 ? 14.447 15.174 -57.431 1.00 63.78 429 ASP A O 1
ATOM 3542 N N . GLU A 1 430 ? 13.079 13.475 -57.926 1.00 66.00 430 GLU A N 1
ATOM 3543 C CA . GLU A 1 430 ? 11.899 14.296 -58.225 1.00 66.00 430 GLU A CA 1
ATOM 3544 C C . GLU A 1 430 ? 11.081 14.664 -56.972 1.00 66.00 430 GLU A C 1
ATOM 3546 O O . GLU A 1 430 ? 11.007 13.917 -55.989 1.00 66.00 430 GLU A O 1
ATOM 3551 N N . GLU A 1 431 ? 10.423 15.829 -57.015 1.00 61.09 431 GLU A N 1
ATOM 3552 C CA . GLU A 1 431 ? 9.493 16.261 -55.969 1.00 61.09 431 GLU A CA 1
ATOM 3553 C C . GLU A 1 431 ? 8.187 15.451 -56.004 1.00 61.09 431 GLU A C 1
ATOM 3555 O O . GLU A 1 431 ? 7.547 15.289 -57.039 1.00 61.09 431 GLU A O 1
ATOM 3560 N N . ILE A 1 432 ? 7.770 14.964 -54.835 1.00 64.56 432 ILE A N 1
ATOM 3561 C CA . ILE A 1 432 ? 6.576 14.128 -54.663 1.00 64.56 432 ILE A CA 1
ATOM 3562 C C . ILE A 1 432 ? 5.307 14.955 -54.880 1.00 64.56 432 ILE A C 1
ATOM 3564 O O . ILE A 1 432 ? 5.077 15.934 -54.162 1.00 64.56 432 ILE A O 1
ATOM 3568 N N . THR A 1 433 ? 4.429 14.516 -55.786 1.00 68.75 433 THR A N 1
ATOM 3569 C CA . THR A 1 433 ? 3.094 15.111 -55.936 1.00 68.75 433 THR A CA 1
ATOM 3570 C C . THR A 1 433 ? 2.067 14.446 -55.017 1.00 68.75 433 THR A C 1
ATOM 3572 O O . THR A 1 433 ? 2.231 13.317 -54.561 1.00 68.75 433 THR A O 1
ATOM 3575 N N . THR A 1 434 ? 0.952 15.130 -54.735 1.00 64.25 434 THR A N 1
ATOM 3576 C CA . THR A 1 434 ? -0.145 14.610 -53.888 1.00 64.25 434 THR A CA 1
ATOM 3577 C C . THR A 1 434 ? -0.789 13.322 -54.407 1.00 64.25 434 THR A C 1
ATOM 3579 O O . THR A 1 434 ? -1.544 12.700 -53.667 1.00 64.25 434 THR A O 1
ATOM 3582 N N . LYS A 1 435 ? -0.510 12.922 -55.654 1.00 61.25 435 LYS A N 1
ATOM 3583 C CA . LYS A 1 435 ? -0.975 11.665 -56.254 1.00 61.25 435 LYS A CA 1
ATOM 3584 C C . LYS A 1 435 ? -0.084 10.459 -55.933 1.00 61.25 435 LYS A C 1
ATOM 3586 O O . LYS A 1 435 ? -0.561 9.337 -56.063 1.00 61.25 435 LYS A O 1
ATOM 3591 N N . ASP A 1 436 ? 1.159 10.688 -55.513 1.00 57.72 436 ASP A N 1
ATOM 3592 C CA . ASP A 1 436 ? 2.141 9.636 -55.207 1.00 57.72 436 ASP A CA 1
ATOM 3593 C C . ASP A 1 436 ? 2.120 9.213 -53.721 1.00 57.72 436 ASP A C 1
ATOM 3595 O O . ASP A 1 436 ? 2.790 8.253 -53.330 1.00 57.72 436 ASP A O 1
ATOM 3599 N N . TYR A 1 437 ? 1.353 9.939 -52.895 1.00 53.53 437 TYR A N 1
ATOM 3600 C CA . TYR A 1 437 ? 1.093 9.681 -51.471 1.00 53.53 437 TYR A CA 1
ATOM 3601 C C . TYR A 1 437 ? -0.117 8.773 -51.257 1.00 53.53 437 TYR A C 1
ATOM 3603 O O . TYR A 1 437 ? -0.037 7.925 -50.331 1.00 53.53 437 TYR A O 1
#